Protein AF-A0A2G8LB84-F1 (afdb_monomer)

Radius of gyration: 25.32 Å; Cα contacts (8 Å, |Δi|>4): 377; chains: 1; bounding box: 61×53×90 Å

Structure (mmCIF, N/CA/C/O backbone):
data_AF-A0A2G8LB84-F1
#
_entry.id   AF-A0A2G8LB84-F1
#
loop_
_atom_site.group_PDB
_atom_site.id
_atom_site.type_symbol
_atom_site.label_atom_id
_atom_site.label_alt_id
_atom_site.label_comp_id
_atom_site.label_asym_id
_atom_site.label_entity_id
_atom_site.label_seq_id
_atom_site.pdbx_PDB_ins_code
_atom_site.Cartn_x
_atom_site.Cartn_y
_atom_site.Cartn_z
_atom_site.occupancy
_atom_site.B_iso_or_equiv
_atom_site.auth_seq_id
_atom_site.auth_comp_id
_atom_site.auth_asym_id
_atom_site.auth_atom_id
_atom_site.pdbx_PDB_model_num
ATOM 1 N N . MET A 1 1 ? -13.751 -19.860 23.641 1.00 40.91 1 MET A N 1
ATOM 2 C CA . MET A 1 1 ? -12.961 -20.454 22.547 1.00 40.91 1 MET A CA 1
ATOM 3 C C . MET A 1 1 ? -11.598 -19.803 22.627 1.00 40.91 1 MET A C 1
ATOM 5 O O . MET A 1 1 ? -11.548 -18.584 22.706 1.00 40.91 1 MET A O 1
ATOM 9 N N . GLU A 1 2 ? -10.533 -20.586 22.783 1.00 44.72 2 GLU A N 1
ATOM 10 C CA . GLU A 1 2 ? -9.171 -20.044 22.759 1.00 44.72 2 GLU A CA 1
ATOM 11 C C . GLU A 1 2 ? -8.814 -19.765 21.302 1.00 44.72 2 GLU A C 1
ATOM 13 O O . GLU A 1 2 ? -8.486 -20.674 20.541 1.00 44.72 2 GLU A O 1
ATOM 18 N N . ASP A 1 3 ? -8.969 -18.511 20.892 1.00 60.88 3 ASP A N 1
ATOM 19 C CA . ASP A 1 3 ? -8.631 -18.098 19.538 1.00 60.88 3 ASP A CA 1
ATOM 20 C C . ASP A 1 3 ? -7.106 -18.099 19.380 1.00 60.88 3 ASP A C 1
ATOM 22 O O . ASP A 1 3 ? -6.378 -17.454 20.139 1.00 60.88 3 ASP A O 1
ATOM 26 N N . GLY A 1 4 ? -6.619 -18.870 18.407 1.00 69.25 4 GLY A N 1
ATOM 27 C CA . GLY A 1 4 ? -5.196 -18.981 18.094 1.00 69.25 4 GLY A CA 1
ATOM 28 C C . GLY A 1 4 ? -4.576 -17.669 17.582 1.00 69.25 4 GLY A C 1
ATOM 29 O O . GLY A 1 4 ? -5.280 -16.696 17.297 1.00 69.25 4 GLY A O 1
ATOM 30 N N . PRO A 1 5 ? -3.240 -17.621 17.422 1.00 81.50 5 PRO A N 1
ATOM 31 C CA . PRO A 1 5 ? -2.545 -16.421 16.965 1.00 81.50 5 PRO A CA 1
ATOM 32 C C . PRO A 1 5 ? -2.974 -16.011 15.551 1.00 81.50 5 PRO A C 1
ATOM 34 O O . PRO A 1 5 ? -3.381 -16.835 14.730 1.00 81.50 5 PRO A O 1
ATOM 37 N N . TRP A 1 6 ? -2.828 -14.721 15.231 1.00 84.88 6 TRP A N 1
ATOM 38 C CA . TRP A 1 6 ? -3.124 -14.229 13.885 1.00 84.88 6 TRP A CA 1
ATOM 39 C C . TRP A 1 6 ? -2.224 -14.888 12.830 1.00 84.88 6 TRP A C 1
ATOM 41 O O . TRP A 1 6 ? -1.058 -15.183 13.115 1.00 84.88 6 TRP A O 1
ATOM 51 N N . PRO A 1 7 ? -2.712 -15.053 11.583 1.00 87.06 7 PRO A N 1
ATOM 52 C CA . PRO A 1 7 ? -1.929 -15.644 10.508 1.00 87.06 7 PRO A CA 1
ATOM 53 C C . PRO A 1 7 ? -0.571 -14.935 10.333 1.00 87.06 7 PRO A C 1
ATOM 55 O O . PRO A 1 7 ? -0.553 -13.715 10.135 1.00 87.06 7 PRO A O 1
ATOM 58 N N . PRO A 1 8 ? 0.563 -15.667 10.322 1.00 86.44 8 PRO A N 1
ATOM 59 C CA . PRO A 1 8 ? 1.908 -15.086 10.222 1.00 86.44 8 PRO A CA 1
ATOM 60 C C . PRO A 1 8 ? 2.102 -14.141 9.032 1.00 86.44 8 PRO A C 1
ATOM 62 O O . PRO A 1 8 ? 2.851 -13.171 9.109 1.00 86.44 8 PRO A O 1
ATOM 65 N N . ILE A 1 9 ? 1.381 -14.390 7.938 1.00 86.81 9 ILE A N 1
ATOM 66 C CA . ILE A 1 9 ? 1.416 -13.569 6.727 1.00 86.81 9 ILE A CA 1
ATOM 67 C C . ILE A 1 9 ? 0.986 -12.111 6.975 1.00 86.81 9 ILE A C 1
ATOM 69 O O . ILE A 1 9 ? 1.494 -11.205 6.324 1.00 86.81 9 ILE A O 1
ATOM 73 N N . VAL A 1 10 ? 0.105 -11.852 7.948 1.00 86.12 10 VAL A N 1
ATOM 74 C CA . VAL A 1 10 ? -0.314 -10.487 8.316 1.00 86.12 10 VAL A CA 1
ATOM 75 C C . VAL A 1 10 ? 0.860 -9.729 8.928 1.00 86.12 10 VAL A C 1
ATOM 77 O O . VAL A 1 10 ? 1.144 -8.593 8.543 1.00 86.12 10 VAL A O 1
ATOM 80 N N . TRP A 1 11 ? 1.589 -10.387 9.830 1.00 86.62 11 TRP A N 1
ATOM 81 C CA . TRP A 1 11 ? 2.792 -9.834 10.439 1.00 86.62 11 TRP A CA 1
ATOM 82 C C . TRP A 1 11 ? 3.901 -9.639 9.411 1.00 86.62 11 TRP A C 1
ATOM 84 O O . TRP A 1 11 ? 4.508 -8.571 9.372 1.00 86.62 11 TRP A O 1
ATOM 94 N N . PHE A 1 12 ? 4.099 -10.608 8.519 1.00 87.44 12 PHE A N 1
ATOM 95 C CA . PHE A 1 12 ? 5.047 -10.511 7.413 1.00 87.44 12 PHE A CA 1
ATOM 96 C C . PHE A 1 12 ? 4.791 -9.282 6.524 1.00 87.44 12 PHE A C 1
ATOM 98 O O . PHE A 1 12 ? 5.708 -8.502 6.274 1.00 87.44 12 PHE A O 1
ATOM 105 N N . ILE A 1 13 ? 3.536 -9.040 6.129 1.00 88.94 13 ILE A N 1
ATOM 106 C CA . ILE A 1 13 ? 3.144 -7.871 5.325 1.00 88.94 13 ILE A CA 1
ATOM 107 C C . ILE A 1 13 ? 3.412 -6.565 6.076 1.00 88.94 13 ILE A C 1
ATOM 109 O O . ILE A 1 13 ? 3.951 -5.619 5.505 1.00 88.94 13 ILE A O 1
ATOM 113 N N . MET A 1 14 ? 3.077 -6.496 7.369 1.00 87.25 14 MET A N 1
ATOM 114 C CA . MET A 1 14 ? 3.393 -5.320 8.188 1.00 87.25 14 MET A CA 1
ATOM 115 C C . MET A 1 14 ? 4.903 -5.066 8.278 1.00 87.25 14 MET A C 1
ATOM 117 O O . MET A 1 14 ? 5.325 -3.910 8.230 1.00 87.25 14 MET A O 1
ATOM 121 N N . LYS A 1 15 ? 5.722 -6.122 8.364 1.00 85.62 15 LYS A N 1
ATOM 122 C CA . LYS A 1 15 ? 7.186 -6.009 8.417 1.00 85.62 15 LYS A CA 1
ATOM 123 C C . LYS A 1 15 ? 7.789 -5.535 7.108 1.00 85.62 15 LYS A C 1
ATOM 125 O O . LYS A 1 15 ? 8.605 -4.618 7.146 1.00 85.62 15 LYS A O 1
ATOM 130 N N . ILE A 1 16 ? 7.368 -6.108 5.980 1.00 85.50 16 ILE A N 1
ATOM 131 C CA . ILE A 1 16 ? 7.835 -5.682 4.656 1.00 85.50 16 ILE A CA 1
ATOM 132 C C . ILE A 1 16 ? 7.498 -4.213 4.433 1.00 85.50 16 ILE A C 1
ATOM 134 O O . ILE A 1 16 ? 8.384 -3.431 4.113 1.00 85.50 16 ILE A O 1
ATOM 138 N N . SER A 1 17 ? 6.262 -3.796 4.715 1.00 84.44 17 SER A N 1
ATOM 139 C CA . SER A 1 17 ? 5.851 -2.389 4.616 1.00 84.44 17 SER A CA 1
ATOM 140 C C . SER A 1 17 ? 6.511 -1.462 5.646 1.00 84.44 17 SER A C 1
ATOM 142 O O . SER A 1 17 ? 6.136 -0.298 5.763 1.00 84.44 17 SER A O 1
ATOM 144 N N . ALA A 1 18 ? 7.466 -1.965 6.428 1.00 81.81 18 ALA A N 1
ATOM 145 C CA . ALA A 1 18 ? 8.172 -1.237 7.461 1.00 81.81 18 ALA A CA 1
ATOM 146 C C . ALA A 1 18 ? 7.227 -0.561 8.473 1.00 81.81 18 ALA A C 1
ATOM 148 O O . ALA A 1 18 ? 7.467 0.538 8.977 1.00 81.81 18 ALA A O 1
ATOM 149 N N . ILE A 1 19 ? 6.147 -1.241 8.843 1.00 76.31 19 ILE A N 1
ATOM 150 C CA . ILE A 1 19 ? 5.223 -0.791 9.879 1.00 76.31 19 ILE A CA 1
ATOM 151 C C . ILE A 1 19 ? 5.651 -1.430 11.199 1.00 76.31 19 ILE A C 1
ATOM 153 O O . ILE A 1 19 ? 5.476 -2.618 11.450 1.00 76.31 19 ILE A O 1
ATOM 157 N N . PHE A 1 20 ? 6.252 -0.607 12.053 1.00 68.94 20 PHE A N 1
ATOM 158 C CA . PHE A 1 20 ? 6.876 -1.010 13.311 1.00 68.94 20 PHE A CA 1
ATOM 159 C C . PHE A 1 20 ? 6.522 -0.015 14.402 1.00 68.94 20 PHE A C 1
ATOM 161 O O . PHE A 1 20 ? 6.365 1.181 14.119 1.00 68.94 20 PHE A O 1
ATOM 168 N N . TYR A 1 21 ? 6.449 -0.512 15.635 1.00 62.22 21 TYR A N 1
ATOM 169 C CA . TYR A 1 21 ? 6.104 0.279 16.802 1.00 62.22 21 TYR A CA 1
ATOM 170 C C . TYR A 1 21 ? 7.026 -0.051 17.976 1.00 62.22 21 TYR A C 1
ATOM 172 O O . TYR A 1 21 ? 7.273 -1.214 18.276 1.00 62.22 21 TYR A O 1
ATOM 180 N N . HIS A 1 22 ? 7.537 0.995 18.619 1.00 52.53 22 HIS A N 1
ATOM 181 C CA . HIS A 1 22 ? 8.611 0.936 19.614 1.00 52.53 22 HIS A CA 1
ATOM 182 C C . HIS A 1 22 ? 8.143 0.539 21.028 1.00 52.53 22 HIS A C 1
ATOM 184 O O . HIS A 1 22 ? 8.966 0.333 21.912 1.00 52.53 22 HIS A O 1
ATOM 190 N N . ARG A 1 23 ? 6.828 0.460 21.259 1.00 61.16 23 ARG A N 1
ATOM 191 C CA . ARG A 1 23 ? 6.187 0.210 22.564 1.00 61.16 23 ARG A CA 1
ATOM 192 C C . ARG A 1 23 ? 5.056 -0.814 22.422 1.00 61.16 23 ARG A C 1
ATOM 194 O O . ARG A 1 23 ? 4.868 -1.373 21.344 1.00 61.16 23 ARG A O 1
ATOM 201 N N . GLN A 1 24 ? 4.268 -1.001 23.481 1.00 56.88 24 GLN A N 1
ATOM 202 C CA . GLN A 1 24 ? 3.049 -1.806 23.435 1.00 56.88 24 GLN A CA 1
ATOM 203 C C . GLN A 1 24 ? 2.103 -1.315 22.329 1.00 56.88 24 GLN A C 1
ATOM 205 O O . GLN A 1 24 ? 1.713 -0.145 22.297 1.00 56.88 24 GLN A O 1
ATOM 210 N N . ILE A 1 25 ? 1.755 -2.193 21.397 1.00 61.47 25 ILE A N 1
ATOM 211 C CA . ILE A 1 25 ? 0.795 -1.970 20.316 1.00 61.47 25 ILE A CA 1
ATOM 212 C C . ILE A 1 25 ? -0.635 -2.069 20.851 1.00 61.47 25 ILE A C 1
ATOM 214 O O . ILE A 1 25 ? -1.512 -1.326 20.409 1.00 61.47 25 ILE A O 1
ATOM 218 N N . VAL A 1 26 ? -0.858 -2.948 21.828 1.00 58.22 26 VAL A N 1
ATOM 219 C CA . VAL A 1 26 ? -2.161 -3.140 22.466 1.00 58.22 26 VAL A CA 1
ATOM 220 C C . VAL A 1 26 ? -2.185 -2.410 23.808 1.00 58.22 26 VAL A C 1
ATOM 222 O O . VAL A 1 26 ? -1.363 -2.679 24.675 1.00 58.22 26 VAL A O 1
ATOM 225 N N . GLY A 1 27 ? -3.113 -1.466 23.970 1.00 59.28 27 GLY A N 1
ATOM 226 C CA . GLY A 1 27 ? -3.296 -0.694 25.203 1.00 59.28 27 GLY A CA 1
ATOM 227 C C . GLY A 1 27 ? -4.773 -0.423 25.494 1.00 59.28 27 GLY A C 1
ATOM 228 O O . GLY A 1 27 ? -5.632 -0.694 24.651 1.00 59.28 27 GLY A O 1
ATOM 229 N N . GLN A 1 28 ? -5.077 0.112 26.683 1.00 61.56 28 GLN A N 1
ATOM 230 C CA . GLN A 1 28 ? -6.454 0.437 27.073 1.00 61.56 28 GLN A CA 1
ATOM 231 C C . GLN A 1 28 ? -7.094 1.442 26.108 1.00 61.56 28 GLN A C 1
ATOM 233 O O . GLN A 1 28 ? -6.529 2.488 25.791 1.00 61.56 28 GLN A O 1
ATOM 238 N N . ARG A 1 29 ? -8.325 1.144 25.688 1.00 69.94 29 ARG A N 1
ATOM 239 C CA . ARG A 1 29 ? -9.122 2.005 24.810 1.00 69.94 29 ARG A CA 1
ATOM 240 C C . ARG A 1 29 ? -10.248 2.632 25.612 1.00 69.94 29 ARG A C 1
ATOM 242 O O . ARG A 1 29 ? -11.024 1.919 26.236 1.00 69.94 29 ARG A O 1
ATOM 249 N N . ARG A 1 30 ? -10.333 3.963 25.597 1.00 65.56 30 ARG A N 1
ATOM 250 C CA . ARG A 1 30 ? -11.303 4.734 26.396 1.00 65.56 30 ARG A CA 1
ATOM 251 C C . ARG A 1 30 ? -12.103 5.667 25.521 1.00 65.56 30 ARG A C 1
ATOM 253 O O . ARG A 1 30 ? -11.483 6.330 24.693 1.00 65.56 30 ARG A O 1
ATOM 260 N N . CYS A 1 31 ? -13.432 5.693 25.636 1.00 70.44 31 CYS A N 1
ATOM 261 C CA . CYS A 1 31 ? -14.322 6.632 24.939 1.00 70.44 31 CYS A CA 1
ATOM 262 C C . CYS A 1 31 ? -13.908 8.085 25.214 1.00 70.44 31 CYS A C 1
ATOM 264 O O . CYS A 1 31 ? -13.209 8.354 26.189 1.00 70.44 31 CYS A O 1
ATOM 266 N N . MET A 1 32 ? -14.327 9.033 24.368 1.00 64.00 32 MET A N 1
ATOM 267 C CA . MET A 1 32 ? -13.908 10.432 24.535 1.00 64.00 32 MET A CA 1
ATOM 268 C C . MET A 1 32 ? -14.293 11.005 25.905 1.00 64.00 32 MET A C 1
ATOM 270 O O . MET A 1 32 ? -13.563 11.833 26.436 1.00 64.00 32 MET A O 1
ATOM 274 N N . SER A 1 33 ? -15.409 10.571 26.490 1.00 67.75 33 SER A N 1
ATOM 275 C CA . SER A 1 33 ? -15.859 11.031 27.807 1.00 67.75 33 SER A CA 1
ATOM 276 C C . SER A 1 33 ? -14.945 10.515 28.927 1.00 67.75 33 SER A C 1
ATOM 278 O O . SER A 1 33 ? -14.371 11.326 29.654 1.00 67.75 33 SER A O 1
ATOM 280 N N . CYS A 1 34 ? -14.696 9.201 28.986 1.00 71.44 34 CYS A N 1
ATOM 281 C CA . CYS A 1 34 ? -13.766 8.590 29.948 1.00 71.44 34 CYS A CA 1
ATOM 282 C C . CYS A 1 34 ? -12.320 9.066 29.756 1.00 71.44 34 CYS A C 1
ATOM 284 O O . CYS A 1 34 ? -11.542 9.145 30.702 1.00 71.44 34 CYS A O 1
ATOM 286 N N . GLU A 1 35 ? -11.937 9.394 28.525 1.00 64.75 35 GLU A N 1
ATOM 287 C CA . GLU A 1 35 ? -10.635 9.974 28.212 1.00 64.75 35 GLU A CA 1
ATOM 288 C C . GLU A 1 35 ? -10.516 11.382 28.811 1.00 64.75 35 GLU A C 1
ATOM 290 O O . GLU A 1 35 ? -9.582 11.642 29.563 1.00 64.75 35 GLU A O 1
ATOM 295 N N . LYS A 1 36 ? -11.495 12.272 28.593 1.00 68.00 36 LYS A N 1
ATOM 296 C CA . LYS A 1 36 ? -11.500 13.606 29.221 1.00 68.00 36 LYS A CA 1
ATOM 297 C C . LYS A 1 36 ? -11.446 13.531 30.745 1.00 68.00 36 LYS A C 1
ATOM 299 O O . LYS A 1 36 ? -10.773 14.346 31.375 1.00 68.00 36 LYS A O 1
ATOM 304 N N . GLU A 1 37 ? -12.173 12.589 31.329 1.00 70.94 37 GLU A N 1
ATOM 305 C CA . GLU A 1 37 ? -12.214 12.382 32.773 1.00 70.94 37 GLU A CA 1
ATOM 306 C C . GLU A 1 37 ? -10.871 11.899 33.320 1.00 70.94 37 GLU A C 1
ATOM 308 O O . GLU A 1 37 ? -10.351 12.481 34.273 1.00 70.94 37 GLU A O 1
ATOM 313 N N . PHE A 1 38 ? -10.246 10.930 32.651 1.00 67.81 38 PHE A N 1
ATOM 314 C CA . PHE A 1 38 ? -8.900 10.496 32.997 1.00 67.81 38 PHE A CA 1
ATOM 315 C C . PHE A 1 38 ? -7.905 11.655 32.968 1.00 67.81 38 PHE A C 1
ATOM 317 O O . PHE A 1 38 ? -7.194 11.859 33.941 1.00 67.81 38 PHE A O 1
ATOM 324 N N . TYR A 1 39 ? -7.900 12.474 31.912 1.00 64.44 39 TYR A N 1
ATOM 325 C CA . TYR A 1 39 ? -7.002 13.631 31.825 1.00 64.44 39 TYR A CA 1
ATOM 326 C C . TYR A 1 39 ? -7.215 14.634 32.959 1.00 64.44 39 TYR A C 1
ATOM 328 O O . TYR A 1 39 ? -6.247 15.160 33.512 1.00 64.44 39 TYR A O 1
ATOM 336 N N . LYS A 1 40 ? -8.475 14.905 33.320 1.00 69.38 40 LYS A N 1
ATOM 337 C CA . LYS A 1 40 ? -8.796 15.765 34.466 1.00 69.38 40 LYS A CA 1
ATOM 338 C C .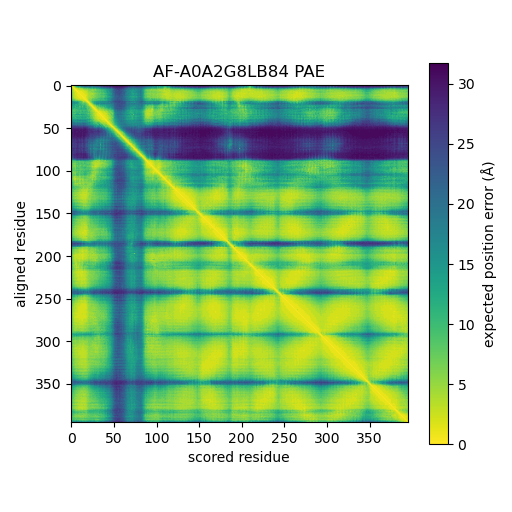 LYS A 1 40 ? -8.245 15.173 35.762 1.00 69.38 40 LYS A C 1
ATOM 340 O O . LYS A 1 40 ? -7.653 15.910 36.547 1.00 69.38 40 LYS A O 1
ATOM 345 N N . ASN A 1 41 ? -8.389 13.867 35.961 1.00 67.19 41 ASN A N 1
ATOM 346 C CA . ASN A 1 41 ? -7.907 13.181 37.157 1.00 67.19 41 ASN A CA 1
ATOM 347 C C . ASN A 1 41 ? -6.373 13.119 37.204 1.00 67.19 41 ASN A C 1
ATOM 349 O O . ASN A 1 41 ? -5.791 13.466 38.227 1.00 67.19 41 ASN A O 1
ATOM 353 N N . THR A 1 42 ? -5.694 12.808 36.098 1.00 62.78 42 THR A N 1
ATOM 354 C CA . THR A 1 42 ? -4.224 12.815 36.016 1.00 62.78 42 THR A CA 1
ATOM 355 C C . THR A 1 42 ? -3.650 14.217 36.234 1.00 62.78 42 THR A C 1
ATOM 357 O O . THR A 1 42 ? -2.647 14.367 36.928 1.00 62.78 42 THR A O 1
ATOM 360 N N . ARG A 1 43 ? -4.294 15.269 35.702 1.00 62.28 43 ARG A N 1
ATOM 361 C CA . ARG A 1 43 ? -3.891 16.666 35.951 1.00 62.28 43 ARG A CA 1
ATOM 362 C C . ARG A 1 43 ? -4.057 17.030 37.427 1.00 62.28 43 ARG A C 1
ATOM 364 O O . ARG A 1 43 ? -3.122 17.558 38.013 1.00 62.28 43 ARG A O 1
ATOM 371 N N . ARG A 1 44 ? -5.184 16.655 38.046 1.00 59.06 44 ARG A N 1
ATOM 372 C CA . ARG A 1 44 ? -5.423 16.856 39.485 1.00 59.06 44 ARG A CA 1
ATOM 373 C C . ARG A 1 44 ? -4.369 16.172 40.351 1.00 59.06 44 ARG A C 1
ATOM 375 O O . ARG A 1 44 ? -3.844 16.827 41.235 1.00 59.06 44 ARG A O 1
ATOM 382 N N . VAL A 1 45 ? -4.020 14.914 40.067 1.00 59.19 45 VAL A N 1
ATOM 383 C CA . VAL A 1 45 ? -2.978 14.165 40.801 1.00 59.19 45 VAL A CA 1
ATOM 384 C C . VAL A 1 45 ? -1.595 14.806 40.638 1.00 59.19 45 VAL A C 1
ATOM 386 O O . VAL A 1 45 ? -0.808 14.847 41.582 1.00 59.19 45 VAL A O 1
ATOM 389 N N . ARG A 1 46 ? -1.292 15.350 39.454 1.00 55.19 46 ARG A N 1
ATOM 390 C CA . ARG A 1 46 ? -0.027 16.053 39.195 1.00 55.19 46 ARG A CA 1
ATOM 391 C C . ARG A 1 46 ? 0.051 17.412 39.894 1.00 55.19 46 ARG A C 1
ATOM 393 O O . ARG A 1 46 ? 1.142 17.827 40.274 1.00 55.19 46 ARG A O 1
ATOM 400 N N . ASP A 1 47 ? -1.087 18.078 40.060 1.00 54.66 47 ASP A N 1
ATOM 401 C CA . ASP A 1 47 ? -1.190 19.362 40.753 1.00 54.66 47 ASP A CA 1
ATOM 402 C C . ASP A 1 47 ? -1.202 19.181 42.285 1.00 54.66 47 ASP A C 1
ATOM 404 O O . ASP A 1 47 ? -0.547 19.950 42.982 1.00 54.66 47 ASP A O 1
ATOM 408 N N . THR A 1 48 ? -1.821 18.121 42.824 1.00 54.78 48 THR A N 1
ATOM 409 C CA . THR A 1 48 ? -1.729 17.773 44.259 1.00 54.78 48 THR A CA 1
ATOM 410 C C . THR A 1 48 ? -0.387 17.155 44.654 1.00 54.78 48 THR A C 1
ATOM 412 O O . THR A 1 48 ? 0.031 17.290 45.797 1.00 54.78 48 THR A O 1
ATOM 415 N N . GLY A 1 49 ? 0.342 16.533 43.721 1.00 47.91 49 GLY A N 1
ATOM 416 C CA . GLY A 1 49 ? 1.731 16.103 43.931 1.00 47.91 49 GLY A CA 1
ATOM 417 C C . GLY A 1 49 ? 2.763 17.240 43.881 1.00 47.91 49 GLY A C 1
ATOM 418 O O . GLY A 1 49 ? 3.929 17.013 44.190 1.00 47.91 49 GLY A O 1
ATOM 419 N N . ARG A 1 50 ? 2.359 18.457 43.485 1.00 43.09 50 ARG A N 1
ATOM 420 C CA . ARG A 1 50 ? 3.232 19.642 43.377 1.00 43.09 50 ARG A CA 1
ATOM 421 C C . ARG A 1 50 ? 3.062 20.663 44.498 1.00 43.09 50 ARG A C 1
ATOM 423 O O . ARG A 1 50 ? 3.785 21.653 44.523 1.00 43.09 50 ARG A O 1
ATOM 430 N N . THR A 1 51 ? 2.186 20.429 45.467 1.00 42.84 51 THR A N 1
ATOM 431 C CA . THR A 1 51 ? 2.050 21.307 46.637 1.00 42.84 51 THR A CA 1
ATOM 432 C C . THR A 1 51 ? 3.025 20.927 47.755 1.00 42.84 51 THR A C 1
ATOM 434 O O . THR A 1 51 ? 2.573 20.551 48.827 1.00 42.84 51 THR A O 1
ATOM 437 N N . VAL A 1 52 ? 4.343 21.024 47.512 1.00 46.94 52 VAL A N 1
ATOM 438 C CA . VAL A 1 52 ? 5.364 21.238 48.576 1.00 46.94 52 VAL A CA 1
ATOM 439 C C . VAL A 1 52 ? 6.528 22.143 48.121 1.00 46.94 52 VAL A C 1
ATOM 441 O O . VAL A 1 52 ? 7.201 22.716 48.969 1.00 46.94 52 VAL A O 1
ATOM 444 N N . SER A 1 53 ? 6.749 22.413 46.831 1.00 43.97 53 SER A N 1
ATOM 445 C CA . SER A 1 53 ? 7.739 23.431 46.444 1.00 43.97 53 SER A CA 1
ATOM 446 C C . SER A 1 53 ? 7.380 24.117 45.136 1.00 43.97 53 SER A C 1
ATOM 448 O O . SER A 1 53 ? 6.928 23.477 44.194 1.00 43.97 53 SER A O 1
ATOM 450 N N . ASP A 1 54 ? 7.642 25.417 45.096 1.00 35.81 54 ASP A N 1
ATOM 451 C CA . ASP A 1 54 ? 7.463 26.345 43.978 1.00 35.81 54 ASP A CA 1
ATOM 452 C C . ASP A 1 54 ? 6.061 26.928 43.802 1.00 35.81 54 ASP A C 1
ATOM 454 O O . ASP A 1 54 ? 5.343 26.730 42.819 1.00 35.81 54 ASP A O 1
ATOM 458 N N . GLY A 1 55 ? 5.741 27.823 44.736 1.00 42.03 55 GLY A N 1
ATOM 459 C CA . GLY A 1 55 ? 4.998 29.016 44.376 1.00 42.03 55 GLY A CA 1
ATOM 460 C C . GLY A 1 55 ? 5.838 29.885 43.440 1.00 42.03 55 GLY A C 1
ATOM 461 O O . GLY A 1 55 ? 6.760 30.541 43.895 1.00 42.03 55 GLY A O 1
ATOM 462 N N . TYR A 1 56 ? 5.507 29.911 42.150 1.00 36.47 56 TYR A N 1
ATOM 463 C CA . TYR A 1 56 ? 5.341 31.146 41.377 1.00 36.47 56 TYR A CA 1
ATOM 464 C C . TYR A 1 56 ? 4.880 30.829 39.947 1.00 36.47 56 TYR A C 1
ATOM 466 O O . TYR A 1 56 ? 5.495 30.059 39.218 1.00 36.47 56 TYR A O 1
ATOM 474 N N . ARG A 1 57 ? 3.852 31.568 39.512 1.00 38.22 57 ARG A N 1
ATOM 475 C CA . ARG A 1 57 ? 3.577 31.911 38.107 1.00 38.22 57 ARG A CA 1
ATOM 476 C C . ARG A 1 57 ? 3.141 30.759 37.182 1.00 38.22 57 ARG A C 1
ATOM 478 O O . ARG A 1 57 ? 3.936 30.178 36.451 1.00 38.22 57 ARG A O 1
ATOM 485 N N . ARG A 1 58 ? 1.825 30.629 36.977 1.00 35.31 58 ARG A N 1
ATOM 486 C CA . ARG A 1 58 ? 1.320 30.493 35.599 1.00 35.31 58 ARG A CA 1
ATOM 487 C C . ARG A 1 58 ? -0.065 31.093 35.415 1.00 35.31 58 ARG A C 1
ATOM 489 O O . ARG A 1 58 ? -1.046 30.711 36.037 1.00 35.31 58 ARG A O 1
ATOM 496 N N . SER A 1 59 ? -0.052 32.088 34.540 1.00 32.59 59 SER A N 1
ATOM 497 C CA . SER A 1 59 ? -1.158 32.896 34.064 1.00 32.59 59 SER A CA 1
ATOM 498 C C . SER A 1 59 ? -2.276 32.038 33.470 1.00 32.59 59 SER A C 1
ATOM 500 O O . SER A 1 59 ? -2.005 31.080 32.741 1.00 32.59 59 SER A O 1
ATOM 502 N N . ARG A 1 60 ? -3.524 32.435 33.751 1.00 36.59 60 ARG A N 1
ATOM 503 C CA . ARG A 1 60 ? -4.728 32.035 33.014 1.00 36.59 60 ARG A CA 1
ATOM 504 C C . ARG A 1 60 ? -4.488 32.273 31.521 1.00 36.59 60 ARG A C 1
ATOM 506 O O . ARG A 1 60 ? -4.586 33.402 31.051 1.00 36.59 60 ARG A O 1
ATOM 513 N N . LYS A 1 61 ? -4.225 31.213 30.764 1.00 30.97 61 LYS A N 1
ATOM 514 C CA . LYS A 1 61 ? -4.639 31.157 29.364 1.00 30.97 61 LYS A CA 1
ATOM 515 C C . LYS A 1 61 ? -5.866 30.264 29.306 1.00 30.97 61 LYS A C 1
ATOM 517 O O . LYS A 1 61 ? -5.834 29.137 29.790 1.00 30.97 61 LYS A O 1
ATOM 522 N N . HIS A 1 62 ? -6.941 30.822 28.763 1.00 33.94 62 HIS A N 1
ATOM 523 C CA . HIS A 1 62 ? -8.070 30.083 28.220 1.00 33.94 62 HIS A CA 1
ATOM 524 C C . HIS A 1 62 ? -7.495 29.044 27.243 1.00 33.94 62 HIS A C 1
ATOM 526 O O . HIS A 1 62 ? -7.093 29.383 26.134 1.00 33.94 62 HIS A O 1
ATOM 532 N N . GLU A 1 63 ? -7.328 27.806 27.705 1.00 36.62 63 GLU A N 1
ATOM 533 C CA . GLU A 1 63 ? -6.978 26.671 26.858 1.00 36.62 63 GLU A CA 1
ATOM 534 C C . GLU A 1 63 ? -8.288 26.186 26.244 1.00 36.62 63 GLU A C 1
ATOM 536 O O . GLU A 1 63 ? -9.079 25.506 26.902 1.00 36.62 63 GLU A O 1
ATOM 541 N N . ASP A 1 64 ? -8.530 26.573 24.990 1.00 29.44 64 ASP A N 1
ATOM 542 C CA . ASP A 1 64 ? -9.460 25.856 24.128 1.00 29.44 64 ASP A CA 1
ATOM 543 C C . ASP A 1 64 ? -9.188 24.362 24.289 1.00 29.44 64 ASP A C 1
ATOM 545 O O . ASP A 1 64 ? -8.050 23.901 24.176 1.00 29.44 64 ASP A O 1
ATOM 549 N N . PHE A 1 65 ? -10.233 23.619 24.645 1.00 35.31 65 PHE A N 1
ATOM 550 C CA . PHE A 1 65 ? -10.155 22.195 24.925 1.00 35.31 65 PHE A CA 1
ATOM 551 C C . PHE A 1 65 ? -9.793 21.461 23.631 1.00 35.31 65 PHE A C 1
ATOM 553 O O . PHE A 1 65 ? -10.663 21.031 22.869 1.00 35.31 65 PHE A O 1
ATOM 560 N N . ASP A 1 66 ? -8.495 21.356 23.360 1.00 35.03 66 ASP A N 1
ATOM 561 C CA . ASP A 1 66 ? -7.984 20.775 22.137 1.00 35.03 66 ASP A CA 1
ATOM 562 C C . ASP A 1 66 ? -8.194 19.260 22.182 1.00 35.03 66 ASP A C 1
ATOM 564 O O . ASP A 1 66 ? -7.427 18.489 22.778 1.00 35.03 66 ASP A O 1
ATOM 568 N N . LEU A 1 67 ? -9.283 18.845 21.526 1.00 35.50 67 LEU A N 1
ATOM 569 C CA . LEU A 1 67 ? -9.686 17.462 21.284 1.00 35.50 67 LEU A CA 1
ATOM 570 C C . LEU A 1 67 ? -8.553 16.618 20.690 1.00 35.50 67 LEU A C 1
ATOM 572 O O . LEU A 1 67 ? -8.659 15.395 20.711 1.00 35.50 67 LEU A O 1
ATOM 576 N N . THR A 1 68 ? -7.485 17.220 20.158 1.00 32.25 68 THR A N 1
ATOM 577 C CA . THR A 1 68 ? -6.354 16.494 19.586 1.00 32.25 68 THR A CA 1
ATOM 578 C C . THR A 1 68 ? -5.314 16.000 20.596 1.00 32.25 68 THR A C 1
ATOM 580 O O . THR A 1 68 ? -4.606 15.040 20.291 1.00 32.25 68 THR A O 1
ATOM 583 N N . SER A 1 69 ? -5.247 16.575 21.802 1.00 31.06 69 SER A N 1
ATOM 584 C CA . SER A 1 69 ? -4.245 16.228 22.832 1.00 31.06 69 SER A CA 1
ATOM 585 C C . SER A 1 69 ? -4.565 14.955 23.626 1.00 31.06 69 SER A C 1
ATOM 587 O O . SER A 1 69 ? -3.710 14.431 24.341 1.00 31.06 69 SER A O 1
ATOM 589 N N . CYS A 1 70 ? -5.797 14.459 23.492 1.00 36.38 70 CYS A N 1
ATOM 590 C CA . CYS A 1 70 ? -6.388 13.477 24.392 1.00 36.38 70 CYS A CA 1
ATOM 591 C C . CYS A 1 70 ? -5.948 12.018 24.142 1.00 36.38 70 CYS A C 1
ATOM 593 O O . CYS A 1 70 ? -6.224 11.177 24.979 1.00 36.38 70 CYS A O 1
ATOM 595 N N . TYR A 1 71 ? -5.231 11.693 23.056 1.00 40.53 71 TYR A N 1
ATOM 596 C CA . TYR A 1 71 ? -4.817 10.296 22.836 1.00 40.53 71 TYR A CA 1
ATOM 597 C C . TYR A 1 71 ? -3.503 9.901 23.527 1.00 40.53 71 TYR A C 1
ATOM 599 O O . TYR A 1 71 ? -3.364 8.731 23.830 1.00 40.53 71 TYR A O 1
ATOM 607 N N . GLU A 1 72 ? -2.537 10.790 23.796 1.00 41.56 72 GLU A N 1
ATOM 608 C CA . GLU A 1 72 ? -1.175 10.344 24.176 1.00 41.56 72 GLU A CA 1
ATOM 609 C C . GLU A 1 72 ? -0.836 10.305 25.677 1.00 41.56 72 GLU A C 1
ATOM 611 O O . GLU A 1 72 ? 0.046 9.532 26.040 1.00 41.56 72 GLU A O 1
ATOM 616 N N . THR A 1 73 ? -1.555 10.974 26.592 1.00 38.59 73 THR A N 1
ATOM 617 C CA . THR A 1 73 ? -1.336 10.723 28.040 1.00 38.59 73 THR A CA 1
ATOM 618 C C . THR A 1 73 ? -1.989 9.426 28.515 1.00 38.59 73 THR A C 1
ATOM 620 O O . THR A 1 73 ? -1.817 9.051 29.667 1.00 38.59 73 THR A O 1
ATOM 623 N N . VAL A 1 74 ? -2.711 8.715 27.642 1.00 42.00 74 VAL A N 1
ATOM 624 C CA . VAL A 1 74 ? -3.163 7.336 27.890 1.00 42.00 74 VAL A CA 1
ATOM 625 C C . VAL A 1 74 ? -2.011 6.330 27.719 1.00 42.00 74 VAL A C 1
ATOM 627 O O . VAL A 1 74 ? -2.114 5.212 28.209 1.00 42.00 74 VAL A O 1
ATOM 630 N N . TYR A 1 75 ? -0.901 6.701 27.062 1.00 43.25 75 TYR A N 1
ATOM 631 C CA . TYR A 1 75 ? 0.125 5.736 26.627 1.00 43.25 75 TYR A CA 1
ATOM 632 C C . TYR A 1 75 ? 1.550 6.003 27.132 1.00 43.25 75 TYR A C 1
ATOM 634 O O . TYR A 1 75 ? 2.463 5.274 26.734 1.00 43.25 75 TYR A O 1
ATOM 642 N N . ASP A 1 76 ? 1.752 7.020 27.973 1.00 34.03 76 ASP A N 1
ATOM 643 C CA . ASP A 1 76 ? 3.061 7.358 28.561 1.00 34.03 76 ASP A CA 1
ATOM 644 C C . ASP A 1 76 ? 3.119 7.124 30.079 1.00 34.03 76 ASP A C 1
ATOM 646 O O . ASP A 1 76 ? 4.099 7.484 30.717 1.00 34.03 76 ASP A O 1
ATOM 650 N N . ASP A 1 77 ? 2.088 6.505 30.665 1.00 36.00 77 ASP A N 1
ATOM 651 C CA . ASP A 1 77 ? 2.045 6.250 32.105 1.00 36.00 77 ASP A CA 1
ATOM 652 C C . ASP A 1 77 ? 1.752 4.774 32.396 1.00 36.00 77 ASP A C 1
ATOM 654 O O . ASP A 1 77 ? 0.652 4.375 32.774 1.00 36.00 77 ASP A O 1
ATOM 658 N N . SER A 1 78 ? 2.770 3.934 32.194 1.00 37.53 78 SER A N 1
ATOM 659 C CA . SER A 1 78 ? 2.808 2.559 32.706 1.00 37.53 78 SER A CA 1
ATOM 660 C C . SER A 1 78 ? 3.034 2.499 34.227 1.00 37.53 78 SER A C 1
ATOM 662 O O . SER A 1 78 ? 3.222 1.413 34.763 1.00 37.53 78 SER A O 1
ATOM 664 N N . SER A 1 79 ? 3.034 3.642 34.926 1.00 34.50 79 SER A N 1
ATOM 665 C CA . SER A 1 79 ? 3.368 3.748 36.354 1.00 34.50 79 SER A CA 1
ATOM 666 C C . SER A 1 79 ? 2.213 4.133 37.281 1.00 34.50 79 SER A C 1
ATOM 668 O O . SER A 1 79 ? 2.420 4.185 38.490 1.00 34.50 79 SER A O 1
ATOM 670 N N . ILE A 1 80 ? 0.990 4.345 36.782 1.00 38.47 80 ILE A N 1
ATOM 671 C CA . ILE A 1 80 ? -0.172 4.600 37.653 1.00 38.47 80 ILE A CA 1
ATOM 672 C C . ILE A 1 80 ? -1.203 3.480 37.494 1.00 38.47 80 ILE A C 1
ATOM 674 O O . ILE A 1 80 ? -2.322 3.666 37.021 1.00 38.47 80 ILE A O 1
ATOM 678 N N . THR A 1 81 ? -0.830 2.287 37.951 1.00 41.84 81 THR A N 1
ATOM 679 C CA . THR A 1 81 ? -1.792 1.397 38.605 1.00 41.84 81 THR A CA 1
ATOM 680 C C . THR A 1 81 ? -2.219 2.068 39.905 1.00 41.84 81 THR A C 1
ATOM 682 O O . THR A 1 81 ? -1.519 1.980 40.912 1.00 41.84 81 THR A O 1
ATOM 685 N N . ARG A 1 82 ? -3.353 2.769 39.891 1.00 36.22 82 ARG A N 1
ATOM 686 C CA . ARG A 1 82 ? -4.089 3.060 41.121 1.00 36.22 82 ARG A CA 1
ATOM 687 C C . ARG A 1 82 ? -5.563 2.762 40.929 1.00 36.22 82 ARG A C 1
ATOM 689 O O . ARG A 1 82 ? -6.230 3.343 40.076 1.00 36.22 82 ARG A O 1
ATOM 696 N N . GLU A 1 83 ? -5.991 1.805 41.741 1.00 37.16 83 GLU A N 1
ATOM 697 C CA . GLU A 1 83 ? -7.356 1.497 42.134 1.00 37.16 83 GLU A CA 1
ATOM 698 C C . GLU A 1 83 ? -8.185 2.775 42.269 1.00 37.16 83 GLU A C 1
ATOM 700 O O . GLU A 1 83 ? -7.801 3.728 42.948 1.00 37.16 83 GLU A O 1
ATOM 705 N N . GLY A 1 84 ? -9.320 2.799 41.582 1.00 32.19 84 GLY A N 1
ATOM 706 C CA . GLY A 1 84 ? -10.204 3.953 41.561 1.00 32.19 84 GLY A CA 1
ATOM 707 C C . GLY A 1 84 ? -11.294 3.767 40.524 1.00 32.19 84 GLY A C 1
ATOM 708 O O . GLY A 1 84 ? -11.239 4.376 39.464 1.00 32.19 84 GLY A O 1
ATOM 709 N N . SER A 1 85 ? -12.217 2.850 40.825 1.00 41.38 85 SER A N 1
ATOM 710 C CA . SER A 1 85 ? -13.591 2.768 40.311 1.00 41.38 85 SER A CA 1
ATOM 711 C C . SER A 1 85 ? -13.872 3.477 38.975 1.00 41.38 85 SER A C 1
ATOM 713 O O . SER A 1 85 ? -14.169 4.672 38.945 1.00 41.38 85 SER A O 1
ATOM 715 N N . SER A 1 86 ? -13.918 2.729 37.876 1.00 40.06 86 SER A N 1
ATOM 716 C CA . SER A 1 86 ? -14.808 3.103 36.777 1.00 40.06 86 SER A CA 1
ATOM 717 C C . SER A 1 86 ? -15.757 1.943 36.554 1.00 40.06 86 SER A C 1
ATOM 719 O O . SER A 1 86 ? -15.311 0.858 36.184 1.00 40.06 86 SER A O 1
ATOM 721 N N . SER A 1 87 ? -17.045 2.175 36.787 1.00 45.34 87 SER A N 1
ATOM 722 C CA . SER A 1 87 ? -18.110 1.397 36.160 1.00 45.34 87 SER A CA 1
ATOM 723 C C . SER A 1 87 ? -17.731 1.092 34.706 1.00 45.34 87 SER A C 1
ATOM 725 O O . SER A 1 87 ? -17.207 1.962 34.001 1.00 45.34 87 SER A O 1
ATOM 727 N N . GLU A 1 88 ? -17.911 -0.156 34.276 1.00 64.19 88 GLU A N 1
ATOM 728 C CA . GLU A 1 88 ? -17.565 -0.595 32.924 1.00 64.19 88 GLU A CA 1
ATOM 729 C C . GLU A 1 88 ? -18.342 0.245 31.901 1.00 64.19 88 GLU A C 1
ATOM 731 O O . GLU A 1 88 ? -19.544 0.100 31.698 1.00 64.19 88 GLU A O 1
ATOM 736 N N . CYS A 1 89 ? -17.665 1.226 31.302 1.00 74.94 89 CYS A N 1
ATOM 737 C CA . CYS A 1 89 ? -18.285 2.097 30.320 1.00 74.94 89 CYS A CA 1
ATOM 738 C C . CYS A 1 89 ? -18.544 1.291 29.044 1.00 74.94 89 CYS A C 1
ATOM 740 O O . CYS A 1 89 ? -17.600 0.973 28.317 1.00 74.94 89 CYS A O 1
ATOM 742 N N . LEU A 1 90 ? -19.816 1.045 28.726 1.00 73.69 90 LEU A N 1
ATOM 743 C CA . LEU A 1 90 ? -20.252 0.339 27.513 1.00 73.69 90 LEU A CA 1
ATOM 744 C C . LEU A 1 90 ? -19.633 0.925 26.229 1.00 73.69 90 LEU A C 1
ATOM 746 O O . LEU A 1 90 ? -19.243 0.198 25.315 1.00 73.69 90 LEU A O 1
ATOM 750 N N . ALA A 1 91 ? -19.438 2.248 26.174 1.00 69.38 91 ALA A N 1
ATOM 751 C CA . ALA A 1 91 ? -18.763 2.905 25.054 1.00 69.38 91 ALA A CA 1
ATOM 752 C C . ALA A 1 91 ? -17.276 2.521 24.942 1.00 69.38 91 ALA A C 1
ATOM 754 O O . ALA A 1 91 ? -16.735 2.473 23.840 1.00 69.38 91 ALA A O 1
ATOM 755 N N . CYS A 1 92 ? -16.590 2.276 26.060 1.00 75.81 92 CYS A N 1
ATOM 756 C CA . CYS A 1 92 ? -15.210 1.786 26.078 1.00 75.81 92 CYS A CA 1
ATOM 757 C C . CYS A 1 92 ? -15.140 0.305 25.701 1.00 75.81 92 CYS A C 1
ATOM 759 O O . CYS A 1 92 ? -14.233 -0.095 24.973 1.00 75.81 92 CYS A O 1
ATOM 761 N N . GLU A 1 93 ? -16.105 -0.492 26.155 1.00 77.25 93 GLU A N 1
ATOM 762 C CA . GLU A 1 93 ? -16.196 -1.916 25.829 1.00 77.25 93 GLU A CA 1
ATOM 763 C C . GLU A 1 93 ? -16.477 -2.159 24.351 1.00 77.25 93 GLU A C 1
ATOM 765 O O . GLU A 1 93 ? -15.836 -3.020 23.750 1.00 77.25 93 GLU A O 1
ATOM 770 N N . SER A 1 94 ? -17.316 -1.322 23.731 1.00 73.81 94 SER A N 1
ATOM 771 C CA . SER A 1 94 ? -17.600 -1.393 22.290 1.00 73.81 94 SER A CA 1
ATOM 772 C C . SER A 1 94 ? -16.362 -1.265 21.396 1.00 73.81 94 SER A C 1
ATOM 774 O O . SER A 1 94 ? -16.343 -1.715 20.253 1.00 73.81 94 SER A O 1
ATOM 776 N N . LEU A 1 95 ? -15.268 -0.702 21.918 1.00 70.56 95 LEU A N 1
ATOM 777 C CA . LEU A 1 95 ? -14.001 -0.566 21.192 1.00 70.56 95 LEU A CA 1
ATOM 778 C C . LEU A 1 95 ? -13.219 -1.873 21.111 1.00 70.56 95 LEU A C 1
ATOM 780 O O . LEU A 1 95 ? -12.278 -1.961 20.319 1.00 70.56 95 LEU A O 1
ATOM 784 N N . TRP A 1 96 ? -13.563 -2.839 21.953 1.00 77.25 96 TRP A N 1
ATOM 785 C CA . TRP A 1 96 ? -12.987 -4.177 21.999 1.00 77.25 96 TRP A CA 1
ATOM 786 C C . TRP A 1 96 ? -13.892 -5.206 21.333 1.00 77.25 96 TRP A C 1
ATOM 788 O O . TRP A 1 96 ? -13.636 -6.399 21.450 1.00 77.25 96 TRP A O 1
ATOM 798 N N . TRP A 1 97 ? -14.945 -4.764 20.648 1.00 78.69 97 TRP A N 1
ATOM 799 C CA . TRP A 1 97 ? -15.822 -5.675 19.938 1.00 78.69 97 TRP A CA 1
ATOM 800 C C . TRP A 1 97 ? -15.138 -6.298 18.729 1.00 78.69 97 TRP A C 1
ATOM 802 O O . TRP A 1 97 ? -14.439 -5.629 17.959 1.00 78.69 97 TRP A O 1
ATOM 812 N N . ASP A 1 98 ? -15.363 -7.598 18.589 1.00 76.38 98 ASP A N 1
ATOM 813 C CA . ASP A 1 98 ? -15.117 -8.342 17.367 1.00 76.38 98 ASP A CA 1
ATOM 814 C C . ASP A 1 98 ? -16.201 -8.032 16.313 1.00 76.38 98 ASP A C 1
ATOM 816 O O . ASP A 1 98 ? -16.986 -7.089 16.437 1.00 76.38 98 ASP A O 1
ATOM 820 N N . ARG A 1 99 ? -16.252 -8.824 15.240 1.00 71.81 99 ARG A N 1
ATOM 821 C CA . ARG A 1 99 ? -17.267 -8.674 14.187 1.00 71.81 99 ARG A CA 1
ATOM 822 C C . ARG A 1 99 ? -18.696 -8.990 14.659 1.00 71.81 99 ARG A C 1
ATOM 824 O O . ARG A 1 99 ? -19.642 -8.565 13.999 1.00 71.81 99 ARG A O 1
ATOM 831 N N . TYR A 1 100 ? -18.854 -9.738 15.745 1.00 73.88 100 TYR A N 1
ATOM 832 C CA . TYR A 1 100 ? -20.137 -10.212 16.264 1.00 73.88 100 TYR A CA 1
ATOM 833 C C . TYR A 1 100 ? -20.647 -9.379 17.449 1.00 73.88 100 TYR A C 1
ATOM 835 O O . TYR A 1 100 ? -21.788 -9.551 17.871 1.00 73.88 100 TYR A O 1
ATOM 843 N N . GLY A 1 101 ? -19.841 -8.442 17.955 1.00 69.75 101 GLY A N 1
ATOM 844 C CA . GLY A 1 101 ? -20.187 -7.604 19.104 1.00 69.75 101 GLY A CA 1
ATOM 845 C C . GLY A 1 101 ? -19.761 -8.203 20.442 1.00 69.75 101 GLY A C 1
ATOM 846 O O . GLY A 1 101 ? -20.202 -7.724 21.486 1.00 69.75 101 GLY A O 1
ATOM 847 N N . HIS A 1 102 ? -18.916 -9.235 20.434 1.00 78.31 102 HIS A N 1
ATOM 848 C CA . HIS A 1 102 ? -18.339 -9.810 21.643 1.00 78.31 102 HIS A CA 1
ATOM 849 C C . HIS A 1 102 ? -17.085 -9.041 22.056 1.00 78.31 102 HIS A C 1
ATOM 851 O O . HIS A 1 102 ? -16.244 -8.690 21.227 1.00 78.31 102 HIS A O 1
ATOM 857 N N . VAL A 1 103 ? -16.951 -8.771 23.356 1.00 75.94 103 VAL A N 1
ATOM 858 C CA . VAL A 1 103 ? -15.787 -8.081 23.921 1.00 75.94 103 VAL A CA 1
ATOM 859 C C . VAL A 1 103 ? -14.586 -9.026 23.906 1.00 75.94 103 VAL A C 1
ATOM 861 O O . VAL A 1 103 ? -14.492 -9.933 24.728 1.00 75.94 103 VAL A O 1
ATOM 864 N N . MET A 1 104 ? -13.642 -8.773 23.001 1.00 69.88 104 MET A N 1
ATOM 865 C CA . MET A 1 104 ? -12.404 -9.535 22.854 1.00 69.88 104 MET A CA 1
ATOM 866 C C . MET A 1 104 ? -11.211 -8.670 23.261 1.00 69.88 104 MET A C 1
ATOM 868 O O . MET A 1 104 ? -10.671 -7.887 22.478 1.00 69.88 104 MET A O 1
ATOM 872 N N . LYS A 1 105 ? -10.790 -8.800 24.524 1.00 74.06 105 LYS A N 1
ATOM 873 C CA . LYS A 1 105 ? -9.572 -8.162 25.044 1.00 74.06 105 LYS A CA 1
ATOM 874 C C . LYS A 1 105 ? -8.381 -9.073 24.750 1.00 74.06 105 LYS A C 1
ATOM 876 O O . LYS A 1 105 ? -8.218 -10.105 25.389 1.00 74.06 105 LYS A O 1
ATOM 881 N N . TYR A 1 106 ? -7.554 -8.686 23.787 1.00 69.19 106 TYR A N 1
ATOM 882 C CA . TYR A 1 106 ? -6.353 -9.430 23.410 1.00 69.19 106 TYR A CA 1
ATOM 883 C C . TYR A 1 106 ? -5.085 -8.784 23.981 1.00 69.19 106 TYR A C 1
ATOM 885 O O . TYR A 1 106 ? -5.018 -7.574 24.189 1.00 69.19 106 TYR A O 1
ATOM 893 N N . THR A 1 107 ? -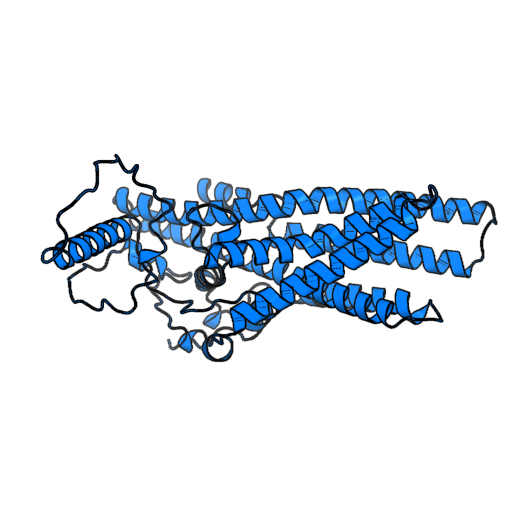4.065 -9.600 24.231 1.00 68.62 107 THR A N 1
ATOM 894 C CA . THR A 1 107 ? -2.699 -9.186 24.586 1.00 68.62 107 THR A CA 1
ATOM 895 C C . THR A 1 107 ? -1.770 -9.318 23.376 1.00 68.62 107 THR A C 1
ATOM 897 O O . THR A 1 107 ? -2.089 -10.007 22.405 1.00 68.62 107 THR A O 1
ATOM 900 N N . GLU A 1 108 ? -0.590 -8.694 23.417 1.00 69.12 108 GLU A N 1
ATOM 901 C CA . GLU A 1 108 ? 0.420 -8.846 22.352 1.00 69.12 108 GLU A CA 1
ATOM 902 C C . GLU A 1 108 ? 0.853 -10.305 22.135 1.00 69.12 108 GLU A C 1
ATOM 904 O O . GLU A 1 108 ? 1.212 -10.692 21.023 1.00 69.12 108 GLU A O 1
ATOM 909 N N . GLU A 1 109 ? 0.790 -11.118 23.189 1.00 70.12 109 GLU A N 1
ATOM 910 C CA . GLU A 1 109 ? 1.086 -12.548 23.134 1.00 70.12 109 GLU A CA 1
ATOM 911 C C . GLU A 1 109 ? -0.027 -13.320 22.425 1.00 70.12 109 GLU A C 1
ATOM 913 O O . GLU A 1 109 ? 0.268 -14.092 21.517 1.00 70.12 109 GLU A O 1
ATOM 918 N N . SER A 1 110 ? -1.296 -13.034 22.740 1.00 72.56 110 SER A N 1
ATOM 919 C CA . SER A 1 110 ? -2.441 -13.717 22.114 1.00 72.56 110 SER A CA 1
ATOM 920 C C . SER A 1 110 ? -2.538 -13.498 20.598 1.00 72.56 110 SER A C 1
ATOM 922 O O . SER A 1 110 ? -2.939 -14.391 19.864 1.00 72.56 110 SER A O 1
ATOM 924 N N . ILE A 1 111 ? -2.094 -12.341 20.094 1.00 72.56 111 ILE A N 1
ATOM 925 C CA . ILE A 1 111 ? -2.064 -12.058 18.648 1.00 72.56 111 ILE A CA 1
ATOM 926 C C . ILE A 1 111 ? -0.778 -12.559 17.963 1.00 72.56 111 ILE A C 1
ATOM 928 O O . ILE A 1 111 ? -0.647 -12.453 16.742 1.00 72.56 111 ILE A O 1
ATOM 932 N N . GLY A 1 112 ? 0.182 -13.092 18.728 1.00 72.12 112 GLY A N 1
ATOM 933 C CA . GLY A 1 112 ? 1.469 -13.586 18.230 1.00 72.12 112 GLY A CA 1
ATOM 934 C C . GLY A 1 112 ? 2.505 -12.497 17.922 1.00 72.12 112 GLY A C 1
ATOM 935 O O . GLY A 1 112 ? 3.534 -12.793 17.322 1.00 72.12 112 GLY A O 1
ATOM 936 N N . LEU A 1 113 ? 2.279 -11.244 18.333 1.00 75.81 113 LEU A N 1
ATOM 937 C CA . LEU A 1 113 ? 3.136 -10.094 18.008 1.00 75.81 113 LEU A CA 1
ATOM 938 C C . LEU A 1 113 ? 4.522 -10.166 18.673 1.00 75.81 113 LEU A C 1
ATOM 940 O O . LEU A 1 113 ? 5.487 -9.638 18.115 1.00 75.81 113 LEU A O 1
ATOM 944 N N . LYS A 1 114 ? 4.639 -10.821 19.837 1.00 73.50 114 LYS A N 1
ATOM 945 C CA . LYS A 1 114 ? 5.878 -10.886 20.639 1.00 73.50 114 LYS A CA 1
ATOM 946 C C . LYS A 1 114 ? 7.088 -11.407 19.853 1.00 73.50 114 LYS A C 1
ATOM 948 O O . LYS A 1 114 ? 8.187 -10.895 20.026 1.00 73.50 114 LYS A O 1
ATOM 953 N N . TYR A 1 115 ? 6.881 -12.366 18.951 1.00 74.50 115 TYR A N 1
ATOM 954 C CA . TYR A 1 115 ? 7.947 -12.922 18.105 1.00 74.50 115 TYR A CA 1
ATOM 955 C C . TYR A 1 115 ? 8.398 -11.975 16.992 1.00 74.50 115 TYR A C 1
ATOM 957 O O . TYR A 1 115 ? 9.504 -12.093 16.479 1.00 74.50 115 TYR A O 1
ATOM 965 N N . TRP A 1 116 ? 7.537 -11.038 16.605 1.00 73.12 116 TRP A N 1
ATOM 966 C CA . TRP A 1 116 ? 7.773 -10.149 15.478 1.00 73.12 116 TRP A CA 1
ATOM 967 C C . TRP A 1 116 ? 8.289 -8.784 15.931 1.00 73.12 116 TRP A C 1
ATOM 969 O O . TRP A 1 116 ? 9.001 -8.122 15.174 1.00 73.12 116 TRP A O 1
ATOM 979 N N . ASN A 1 117 ? 7.914 -8.310 17.123 1.00 71.94 117 ASN A N 1
ATOM 980 C CA . ASN A 1 117 ? 8.233 -6.961 17.579 1.00 71.94 117 ASN A CA 1
ATOM 981 C C . ASN A 1 117 ? 9.461 -6.916 18.496 1.00 71.94 117 ASN A C 1
ATOM 983 O O . ASN A 1 117 ? 9.469 -7.495 19.576 1.00 71.94 117 ASN A O 1
ATOM 987 N N . HIS A 1 118 ? 10.471 -6.148 18.087 1.00 73.94 118 HIS A N 1
ATOM 988 C CA . HIS A 1 118 ? 11.663 -5.871 18.887 1.00 73.94 118 HIS A CA 1
ATOM 989 C C . HIS A 1 118 ? 11.792 -4.362 19.138 1.00 73.94 118 HIS A C 1
ATOM 991 O O . HIS A 1 118 ? 11.410 -3.575 18.266 1.00 73.94 118 HIS A O 1
ATOM 997 N N . PRO A 1 119 ? 12.370 -3.923 20.269 1.00 68.88 119 PRO A N 1
ATOM 998 C CA . PRO A 1 119 ? 12.475 -2.500 20.609 1.00 68.88 119 PRO A CA 1
ATOM 999 C C . PRO A 1 119 ? 13.260 -1.680 19.567 1.00 68.88 119 PRO A C 1
ATOM 1001 O O . PRO A 1 119 ? 12.864 -0.565 19.235 1.00 68.88 119 PRO A O 1
ATOM 1004 N N . GLY A 1 120 ? 14.304 -2.252 18.954 1.00 71.50 120 GLY A N 1
ATOM 1005 C CA . GLY A 1 120 ? 15.081 -1.596 17.887 1.00 71.50 120 GLY A CA 1
ATOM 1006 C C . GLY A 1 120 ? 14.387 -1.542 16.519 1.00 71.50 120 GLY A C 1
ATOM 1007 O O . GLY A 1 120 ? 14.844 -0.855 15.606 1.00 71.50 120 GLY A O 1
ATOM 1008 N N . SER A 1 121 ? 13.261 -2.237 16.355 1.00 75.31 121 SER A N 1
ATOM 1009 C CA . SER A 1 121 ? 12.624 -2.427 15.050 1.00 75.31 121 SER A CA 1
ATOM 1010 C C . SER A 1 121 ? 12.051 -1.137 14.447 1.00 75.31 121 SER A C 1
ATOM 1012 O O . SER A 1 121 ? 11.984 -0.988 13.227 1.00 75.31 121 SER A O 1
ATOM 1014 N N . TRP A 1 122 ? 11.705 -0.157 15.288 1.00 76.38 122 TRP A N 1
ATOM 1015 C CA . TRP A 1 122 ? 11.284 1.168 14.834 1.00 76.38 122 TRP A CA 1
ATOM 1016 C C . TRP A 1 122 ? 12.425 1.955 14.170 1.00 76.38 122 TRP A C 1
ATOM 1018 O O . TRP A 1 122 ? 12.195 2.581 13.136 1.00 76.38 122 TRP A O 1
ATOM 1028 N N . PHE A 1 123 ? 13.646 1.884 14.706 1.00 80.31 123 PHE A N 1
ATOM 1029 C CA . PHE A 1 123 ? 14.805 2.552 14.108 1.00 80.31 123 PHE A CA 1
ATOM 1030 C C . PHE A 1 123 ? 15.198 1.887 12.786 1.00 80.31 123 PHE A C 1
ATOM 1032 O O . PHE A 1 123 ? 15.327 2.565 11.770 1.00 80.31 123 PHE A O 1
ATOM 1039 N N . VAL A 1 124 ? 15.278 0.550 12.779 1.00 83.31 124 VAL A N 1
ATOM 1040 C CA . VAL A 1 124 ? 15.558 -0.254 11.575 1.00 83.31 124 VAL A CA 1
ATOM 1041 C C . VAL A 1 124 ? 14.576 0.077 10.454 1.00 83.31 124 VAL A C 1
ATOM 1043 O O . VAL A 1 124 ? 14.958 0.255 9.305 1.00 83.31 124 VAL A O 1
ATOM 1046 N N . SER A 1 125 ? 13.304 0.231 10.797 1.00 84.19 125 SER A N 1
ATOM 1047 C CA . SER A 1 125 ? 12.266 0.627 9.860 1.00 84.19 125 SER A CA 1
ATOM 1048 C C . SER A 1 125 ? 12.486 1.990 9.214 1.00 84.19 125 SER A C 1
ATOM 1050 O O . SER A 1 125 ? 12.327 2.114 8.002 1.00 84.19 125 SER A O 1
ATOM 1052 N N . ILE A 1 126 ? 12.809 3.012 10.012 1.00 85.12 126 ILE A N 1
ATOM 1053 C CA . ILE A 1 126 ? 13.088 4.355 9.493 1.00 85.12 126 ILE A CA 1
ATOM 1054 C C . ILE A 1 126 ? 14.327 4.304 8.613 1.00 85.12 126 ILE A C 1
ATOM 1056 O O . ILE A 1 126 ? 14.305 4.868 7.525 1.00 85.12 126 ILE A O 1
ATOM 1060 N N . LEU A 1 127 ? 15.367 3.595 9.050 1.00 87.81 127 LEU A N 1
ATOM 1061 C CA . LEU A 1 127 ? 16.593 3.431 8.288 1.00 87.81 127 LEU A CA 1
ATOM 1062 C C . LEU A 1 127 ? 16.312 2.798 6.918 1.00 87.81 127 LEU A C 1
ATOM 1064 O O . LEU A 1 127 ? 16.673 3.387 5.905 1.00 87.81 127 LEU A O 1
ATOM 1068 N N . ILE A 1 128 ? 15.594 1.669 6.871 1.00 87.88 128 ILE A N 1
ATOM 1069 C CA . ILE A 1 128 ? 15.238 0.985 5.616 1.00 87.88 128 ILE A CA 1
ATOM 1070 C C . ILE A 1 128 ? 14.429 1.907 4.700 1.00 87.88 128 ILE A C 1
ATOM 1072 O O . ILE A 1 128 ? 14.775 2.066 3.532 1.00 87.88 128 ILE A O 1
ATOM 1076 N N . LEU A 1 129 ? 13.379 2.551 5.219 1.00 88.50 129 LEU A N 1
ATOM 1077 C CA . LEU A 1 129 ? 12.547 3.452 4.418 1.00 88.50 129 LEU A CA 1
ATOM 1078 C C . LEU A 1 129 ? 13.338 4.656 3.897 1.00 88.50 129 LEU A C 1
ATOM 1080 O O . LEU A 1 129 ? 13.140 5.069 2.760 1.00 88.50 129 LEU A O 1
ATOM 1084 N N . THR A 1 130 ? 14.247 5.199 4.704 1.00 88.62 130 THR A N 1
ATOM 1085 C CA . THR A 1 130 ? 15.081 6.344 4.322 1.00 88.62 130 THR A CA 1
ATOM 1086 C C . THR A 1 130 ? 16.100 5.947 3.259 1.00 88.62 130 THR A C 1
ATOM 1088 O O . THR A 1 130 ? 16.265 6.675 2.286 1.00 88.62 130 THR A O 1
ATOM 1091 N N . ILE A 1 131 ? 16.728 4.774 3.393 1.00 89.94 131 ILE A N 1
ATOM 1092 C CA . ILE A 1 131 ? 17.625 4.211 2.375 1.00 89.94 131 ILE A CA 1
ATOM 1093 C C . ILE A 1 131 ? 16.873 4.023 1.055 1.00 89.94 131 ILE A C 1
ATOM 1095 O O . ILE A 1 131 ? 17.369 4.446 0.018 1.00 89.94 131 ILE A O 1
ATOM 1099 N N . ILE A 1 132 ? 15.660 3.463 1.083 1.00 89.12 132 ILE A N 1
ATOM 1100 C CA . ILE A 1 132 ? 14.842 3.292 -0.127 1.00 89.12 132 ILE A CA 1
ATOM 1101 C C . ILE A 1 132 ? 14.515 4.645 -0.762 1.00 89.12 132 ILE A C 1
ATOM 1103 O O . ILE A 1 132 ? 14.679 4.794 -1.968 1.00 89.12 132 ILE A O 1
ATOM 1107 N N . ILE A 1 133 ? 14.102 5.641 0.032 1.00 89.94 133 ILE A N 1
ATOM 1108 C CA . ILE A 1 133 ? 13.838 6.992 -0.480 1.00 89.94 133 ILE A CA 1
ATOM 1109 C C . ILE A 1 133 ? 15.093 7.558 -1.147 1.00 89.94 133 ILE A C 1
ATOM 1111 O O . ILE A 1 133 ? 14.996 8.009 -2.279 1.00 89.94 133 ILE A O 1
ATOM 1115 N N . ILE A 1 134 ? 16.254 7.496 -0.487 1.00 90.69 134 ILE A N 1
ATOM 1116 C CA . ILE A 1 134 ? 17.524 8.017 -1.016 1.00 90.69 134 ILE A CA 1
ATOM 1117 C C . ILE A 1 134 ? 17.927 7.306 -2.310 1.00 90.69 134 ILE A C 1
ATOM 1119 O O . ILE A 1 134 ? 18.342 7.960 -3.259 1.00 90.69 134 ILE A O 1
ATOM 1123 N N . LEU A 1 135 ? 17.817 5.979 -2.365 1.00 88.88 135 LEU A N 1
ATOM 1124 C CA . LEU A 1 135 ? 18.209 5.217 -3.548 1.00 88.88 135 LEU A CA 1
ATOM 1125 C C . LEU A 1 135 ? 17.272 5.498 -4.726 1.00 88.88 135 LEU A C 1
ATOM 1127 O O . LEU A 1 135 ? 17.739 5.711 -5.840 1.00 88.88 135 LEU A O 1
ATOM 1131 N N . VAL A 1 136 ? 15.959 5.568 -4.489 1.00 85.75 136 VAL A N 1
ATOM 1132 C CA . VAL A 1 136 ? 14.998 5.876 -5.555 1.00 85.75 136 VAL A CA 1
ATOM 1133 C C . VAL A 1 136 ? 15.130 7.328 -6.027 1.00 85.75 136 VAL A C 1
ATOM 1135 O O . VAL A 1 136 ? 15.056 7.585 -7.228 1.00 85.75 136 VAL A O 1
ATOM 1138 N N . THR A 1 137 ? 15.364 8.287 -5.126 1.00 84.50 137 THR A N 1
ATOM 1139 C CA . THR A 1 137 ? 15.596 9.683 -5.527 1.00 84.50 137 THR A CA 1
ATOM 1140 C C . THR A 1 137 ? 16.932 9.858 -6.239 1.00 84.50 137 THR A C 1
ATOM 1142 O O . THR A 1 137 ? 16.990 10.600 -7.214 1.00 84.50 137 THR A O 1
ATOM 1145 N N . TYR A 1 138 ? 17.983 9.150 -5.820 1.00 86.75 138 TYR A N 1
ATOM 1146 C CA . TYR A 1 138 ? 19.265 9.129 -6.523 1.00 86.75 138 TYR A CA 1
ATOM 1147 C C . TYR A 1 138 ? 19.098 8.646 -7.966 1.00 86.75 138 TYR A C 1
ATOM 1149 O O . TYR A 1 138 ? 19.535 9.325 -8.893 1.00 86.75 138 TYR A O 1
ATOM 1157 N N . GLU A 1 139 ? 18.396 7.528 -8.170 1.00 81.56 139 GLU A N 1
ATOM 1158 C CA . GLU A 1 139 ? 18.084 7.015 -9.507 1.00 81.56 139 GLU A CA 1
ATOM 1159 C C . GLU A 1 139 ? 17.292 8.038 -10.333 1.00 81.56 139 GLU A C 1
ATOM 1161 O O . GLU A 1 139 ? 17.632 8.290 -11.488 1.00 81.56 139 GLU A O 1
ATOM 1166 N N . ALA A 1 140 ? 16.284 8.686 -9.742 1.00 79.62 140 ALA A N 1
ATOM 1167 C CA . ALA A 1 140 ? 15.514 9.726 -10.421 1.00 79.62 140 ALA A CA 1
ATOM 1168 C C . ALA A 1 140 ? 16.393 10.914 -10.864 1.00 79.62 140 ALA A C 1
ATOM 1170 O O . ALA A 1 140 ? 16.280 11.357 -12.005 1.00 79.62 140 ALA A O 1
ATOM 1171 N N . VAL A 1 141 ? 17.312 11.380 -10.010 1.00 81.94 141 VAL A N 1
ATOM 1172 C CA . VAL A 1 141 ? 18.237 12.490 -10.311 1.00 81.94 141 VAL A CA 1
ATOM 1173 C C . VAL A 1 141 ? 19.257 12.107 -11.385 1.00 81.94 141 VAL A C 1
ATOM 1175 O O . VAL A 1 141 ? 19.558 12.905 -12.275 1.00 81.94 141 VAL A O 1
ATOM 1178 N N . VAL A 1 142 ? 19.792 10.884 -11.340 1.00 82.25 142 VAL A N 1
ATOM 1179 C CA . VAL A 1 142 ? 20.712 10.381 -12.372 1.00 82.25 142 VAL A CA 1
ATOM 1180 C C . VAL A 1 142 ? 20.007 10.308 -13.727 1.00 82.25 142 VAL A C 1
ATOM 1182 O O . VAL A 1 142 ? 20.576 10.714 -14.743 1.00 82.25 142 VAL A O 1
ATOM 1185 N N . LEU A 1 143 ? 18.759 9.834 -13.754 1.00 76.62 143 LEU A N 1
ATOM 1186 C CA . LEU A 1 143 ? 17.945 9.807 -14.968 1.00 76.62 143 LEU A CA 1
ATOM 1187 C C . LEU A 1 143 ? 17.669 11.224 -15.478 1.00 76.62 143 LEU A C 1
ATOM 1189 O O . LEU A 1 143 ? 17.893 11.494 -16.656 1.00 76.62 143 LEU A O 1
ATOM 1193 N N . GLU A 1 144 ? 17.266 12.145 -14.607 1.00 78.31 144 GLU A N 1
ATOM 1194 C CA . GLU A 1 144 ? 17.053 13.546 -14.973 1.00 78.31 144 GLU A CA 1
ATOM 1195 C C . GLU A 1 144 ? 18.307 14.142 -15.618 1.00 78.31 144 GLU A C 1
ATOM 1197 O O . GLU A 1 144 ? 18.251 14.609 -16.753 1.00 78.31 144 GLU A O 1
ATOM 1202 N N . ARG A 1 145 ? 19.477 14.007 -14.988 1.00 79.75 145 ARG A N 1
ATOM 1203 C CA . ARG A 1 145 ? 20.735 14.532 -15.539 1.00 79.75 145 ARG A CA 1
ATOM 1204 C C . ARG A 1 145 ? 21.087 13.945 -16.911 1.00 79.75 145 ARG A C 1
ATOM 1206 O O . ARG A 1 145 ? 21.608 14.658 -17.766 1.00 79.75 145 ARG A O 1
ATOM 1213 N N . ASN A 1 146 ? 20.811 12.660 -17.129 1.00 73.19 146 ASN A N 1
ATOM 1214 C CA . ASN A 1 146 ? 21.164 11.963 -18.368 1.00 73.19 146 ASN A CA 1
ATOM 1215 C C . ASN A 1 146 ? 20.188 12.227 -19.527 1.00 73.19 146 ASN A C 1
ATOM 1217 O O . ASN A 1 146 ? 20.585 12.120 -20.693 1.00 73.19 146 ASN A O 1
ATOM 1221 N N . TYR A 1 147 ? 18.926 12.550 -19.226 1.00 73.81 147 TYR A N 1
ATOM 1222 C CA . TYR A 1 147 ? 17.861 12.698 -20.223 1.00 73.81 147 TYR A CA 1
ATOM 1223 C C . TYR A 1 147 ? 17.388 14.147 -20.429 1.00 73.81 147 TYR A C 1
ATOM 1225 O O . TYR A 1 147 ? 16.935 14.463 -21.525 1.00 73.81 147 TYR A O 1
ATOM 1233 N N . PHE A 1 148 ? 17.546 15.046 -19.451 1.00 69.94 148 PHE A N 1
ATOM 1234 C CA . PHE A 1 148 ? 17.025 16.422 -19.506 1.00 69.94 148 PHE A CA 1
ATOM 1235 C C . PHE A 1 148 ? 17.657 17.281 -20.614 1.00 69.94 148 PHE A C 1
ATOM 1237 O O . PHE A 1 148 ? 16.985 18.111 -21.213 1.00 69.94 148 PHE A O 1
ATOM 1244 N N . ALA A 1 149 ? 18.929 17.050 -20.952 1.00 64.12 149 ALA A N 1
ATOM 1245 C CA . ALA A 1 149 ? 19.629 17.812 -21.992 1.00 64.12 149 ALA A CA 1
ATOM 1246 C C . ALA A 1 149 ? 19.333 17.344 -23.435 1.00 64.12 149 ALA A C 1
ATOM 1248 O O . ALA A 1 149 ? 19.866 17.918 -24.382 1.00 64.12 149 ALA A O 1
ATOM 1249 N N . LYS A 1 150 ? 18.530 16.286 -23.629 1.00 72.56 150 LYS A N 1
ATOM 1250 C CA . LYS A 1 150 ? 18.248 15.697 -24.950 1.00 72.56 150 LYS A CA 1
ATOM 1251 C C . LYS A 1 150 ? 16.754 15.777 -25.248 1.00 72.56 150 LYS A C 1
ATOM 1253 O O . LYS A 1 150 ? 15.984 14.976 -24.721 1.00 72.56 150 LYS A O 1
ATOM 1258 N N . HIS A 1 151 ? 16.360 16.708 -26.122 1.00 63.97 151 HIS A N 1
ATOM 1259 C CA . HIS A 1 151 ? 14.958 16.930 -26.502 1.00 63.97 151 HIS A CA 1
ATOM 1260 C C . HIS A 1 151 ? 14.245 15.644 -26.952 1.00 63.97 151 HIS A C 1
ATOM 1262 O O . HIS A 1 151 ? 13.125 15.389 -26.513 1.00 63.97 151 HIS A O 1
ATOM 1268 N N . ASP A 1 152 ? 14.938 14.768 -27.684 1.00 67.56 152 ASP A N 1
ATOM 1269 C CA . ASP A 1 152 ? 14.392 13.495 -28.182 1.00 67.56 152 ASP A CA 1
ATOM 1270 C C . ASP A 1 152 ? 14.059 12.468 -27.085 1.00 67.56 152 ASP A C 1
ATOM 1272 O O . ASP A 1 152 ? 13.510 11.408 -27.375 1.00 67.56 152 ASP A O 1
ATOM 1276 N N . ARG A 1 153 ? 14.424 12.727 -25.820 1.00 74.25 153 ARG A N 1
ATOM 1277 C CA . ARG A 1 153 ? 14.263 11.773 -24.708 1.00 74.25 153 ARG A CA 1
ATOM 1278 C C . ARG A 1 153 ? 13.469 12.318 -23.521 1.00 74.25 153 ARG A C 1
ATOM 1280 O O . ARG A 1 153 ? 13.415 11.673 -22.472 1.00 74.25 153 ARG A O 1
ATOM 1287 N N . ILE A 1 154 ? 12.814 13.467 -23.681 1.00 81.94 154 ILE A N 1
ATOM 1288 C CA . ILE A 1 154 ? 11.963 14.064 -22.640 1.00 81.94 154 ILE A CA 1
ATOM 1289 C C . ILE A 1 154 ? 10.781 13.143 -22.299 1.00 81.94 154 ILE A C 1
ATOM 1291 O O . ILE A 1 154 ? 10.455 12.965 -21.126 1.00 81.94 154 ILE A O 1
ATOM 1295 N N . VAL A 1 155 ? 10.177 12.495 -23.301 1.00 83.19 155 VAL A N 1
ATOM 1296 C CA . VAL A 1 155 ? 9.078 11.529 -23.100 1.00 83.19 155 VAL A CA 1
ATOM 1297 C C . VAL A 1 155 ? 9.525 10.361 -22.215 1.00 83.19 155 VAL A C 1
ATOM 1299 O O . VAL A 1 155 ? 8.777 9.905 -21.342 1.00 83.19 155 VAL A O 1
ATOM 1302 N N . ASN A 1 156 ? 10.777 9.929 -22.369 1.00 79.75 156 ASN A N 1
ATOM 1303 C CA . ASN A 1 156 ? 11.339 8.847 -21.575 1.00 79.75 156 ASN A CA 1
ATOM 1304 C C . ASN A 1 156 ? 11.491 9.275 -20.115 1.00 79.75 156 ASN A C 1
ATOM 1306 O O . ASN A 1 156 ? 11.078 8.549 -19.213 1.00 79.75 156 ASN A O 1
ATOM 1310 N N . LEU A 1 157 ? 12.010 10.484 -19.884 1.00 83.31 157 LEU A N 1
ATOM 1311 C CA . LEU A 1 157 ? 12.140 11.058 -18.546 1.00 83.31 157 LEU A CA 1
ATOM 1312 C C . LEU A 1 157 ? 10.782 11.173 -17.836 1.00 83.31 157 LEU A C 1
ATOM 1314 O O . LEU A 1 157 ? 10.656 10.747 -16.688 1.00 83.31 157 LEU A O 1
ATOM 1318 N N . LEU A 1 158 ? 9.756 11.683 -18.523 1.00 86.81 158 LEU A N 1
ATOM 1319 C CA . LEU A 1 158 ? 8.406 11.799 -17.961 1.00 86.81 158 LEU A CA 1
ATOM 1320 C C . LEU A 1 158 ? 7.811 10.431 -17.595 1.00 86.81 158 LEU A C 1
ATOM 1322 O O . LEU A 1 158 ? 7.192 10.302 -16.538 1.00 86.81 158 LEU A O 1
ATOM 1326 N N . SER A 1 159 ? 8.058 9.402 -18.413 1.00 84.75 159 SER A N 1
ATOM 1327 C CA . SER A 1 159 ? 7.635 8.024 -18.119 1.00 84.75 159 SER A CA 1
ATOM 1328 C C . SER A 1 159 ? 8.301 7.480 -16.853 1.00 84.75 159 SER A C 1
ATOM 1330 O O . SER A 1 159 ? 7.641 6.869 -16.014 1.00 84.75 159 SER A O 1
ATOM 1332 N N . TYR A 1 160 ? 9.598 7.744 -16.668 1.00 83.81 160 TYR A N 1
ATOM 1333 C CA . TYR A 1 160 ? 10.304 7.340 -15.451 1.00 83.81 160 TYR A CA 1
ATOM 1334 C C . TYR A 1 160 ? 9.790 8.083 -14.212 1.00 83.81 160 TYR A C 1
ATOM 1336 O O . TYR A 1 160 ? 9.580 7.455 -13.177 1.00 83.81 160 TYR A O 1
ATOM 1344 N N . ILE A 1 161 ? 9.523 9.389 -14.301 1.00 86.75 161 ILE A N 1
ATOM 1345 C CA . ILE A 1 161 ? 8.948 10.167 -13.188 1.00 86.75 161 ILE A CA 1
ATOM 1346 C C . ILE A 1 161 ? 7.565 9.620 -12.798 1.00 86.75 161 ILE A C 1
ATOM 1348 O O . ILE A 1 161 ? 7.273 9.436 -11.610 1.00 86.75 161 ILE A O 1
ATOM 1352 N N . ALA A 1 162 ? 6.725 9.317 -13.790 1.00 89.06 162 ALA A N 1
ATOM 1353 C CA . ALA A 1 162 ? 5.418 8.700 -13.583 1.00 89.06 162 ALA A CA 1
ATOM 1354 C C . ALA A 1 162 ? 5.514 7.334 -12.886 1.00 89.06 162 ALA A C 1
ATOM 1356 O O . ALA A 1 162 ? 4.693 7.021 -12.030 1.00 89.06 162 ALA A O 1
ATOM 1357 N N . PHE A 1 163 ? 6.539 6.546 -13.207 1.00 86.56 163 PHE A N 1
ATOM 1358 C CA . PHE A 1 163 ? 6.786 5.250 -12.584 1.00 86.56 163 PHE A CA 1
ATOM 1359 C C . PHE A 1 163 ? 7.308 5.358 -11.137 1.00 86.56 163 PHE A C 1
ATOM 1361 O O . PHE A 1 163 ? 6.795 4.696 -10.234 1.00 86.56 163 PHE A O 1
ATOM 1368 N N . TYR A 1 164 ? 8.313 6.203 -10.886 1.00 88.62 164 TYR A N 1
ATOM 1369 C CA . TYR A 1 164 ? 8.945 6.298 -9.565 1.00 88.62 164 TYR A CA 1
ATOM 1370 C C . TYR A 1 164 ? 8.076 7.012 -8.527 1.00 88.62 164 TYR A C 1
ATOM 1372 O O . TYR A 1 164 ? 8.191 6.726 -7.333 1.00 88.62 164 TYR A O 1
ATOM 1380 N N . SER A 1 165 ? 7.189 7.918 -8.947 1.00 89.31 165 SER A N 1
ATOM 1381 C CA . SER A 1 165 ? 6.343 8.669 -8.013 1.00 89.31 165 SER A CA 1
ATOM 1382 C C . SER A 1 165 ? 5.474 7.763 -7.114 1.00 89.31 165 SER A C 1
ATOM 1384 O O . SER A 1 165 ? 5.597 7.891 -5.893 1.00 89.31 165 SER A O 1
ATOM 1386 N N . PRO A 1 166 ? 4.689 6.789 -7.625 1.00 89.19 166 PRO A N 1
ATOM 1387 C CA . PRO A 1 166 ? 3.989 5.787 -6.816 1.00 89.19 166 PRO A CA 1
ATOM 1388 C C . PRO A 1 166 ? 4.846 5.064 -5.776 1.00 89.19 166 PRO A C 1
ATOM 1390 O O . PRO A 1 166 ? 4.397 4.842 -4.647 1.00 89.19 166 PRO A O 1
ATOM 1393 N N . LEU A 1 167 ? 6.077 4.708 -6.150 1.00 90.06 167 LEU A N 1
ATOM 1394 C CA . LEU A 1 167 ? 6.983 3.919 -5.316 1.00 90.06 167 LEU A CA 1
ATOM 1395 C C . LEU A 1 167 ? 7.570 4.727 -4.157 1.00 90.06 167 LEU A C 1
ATOM 1397 O O . LEU A 1 167 ? 7.817 4.168 -3.092 1.00 90.06 167 LEU A O 1
ATOM 1401 N N . VAL A 1 168 ? 7.757 6.038 -4.334 1.00 90.69 168 VAL A N 1
ATOM 1402 C CA . VAL A 1 168 ? 8.306 6.935 -3.300 1.00 90.69 168 VAL A CA 1
ATOM 1403 C C . VAL A 1 168 ? 7.233 7.430 -2.331 1.00 90.69 168 VAL A C 1
ATOM 1405 O O . VAL A 1 168 ? 7.518 7.658 -1.152 1.00 90.69 168 VAL A O 1
ATOM 1408 N N . VAL A 1 169 ? 5.983 7.570 -2.784 1.00 91.50 169 VAL A N 1
ATOM 1409 C CA . VAL A 1 169 ? 4.896 8.141 -1.971 1.00 91.50 169 VAL A CA 1
ATOM 1410 C C . VAL A 1 169 ? 4.670 7.354 -0.681 1.00 91.50 169 VAL A C 1
ATOM 1412 O O . VAL A 1 169 ? 4.630 7.955 0.393 1.00 91.50 169 VAL A O 1
ATOM 1415 N N . PHE A 1 170 ? 4.552 6.025 -0.749 1.00 91.38 170 PHE A N 1
ATOM 1416 C CA . PHE A 1 170 ? 4.298 5.217 0.448 1.00 91.38 170 PHE A CA 1
ATOM 1417 C C . PHE A 1 170 ? 5.441 5.292 1.484 1.00 91.38 170 PHE A C 1
ATOM 1419 O O . PHE A 1 170 ? 5.153 5.575 2.657 1.00 91.38 170 PHE A O 1
ATOM 1426 N N . PRO A 1 171 ? 6.722 5.102 1.106 1.00 91.38 171 PRO A N 1
ATOM 1427 C CA . PRO A 1 171 ? 7.842 5.309 2.018 1.00 91.38 171 PRO A CA 1
ATOM 1428 C C . PRO A 1 171 ? 7.839 6.696 2.663 1.00 91.38 171 PRO A C 1
ATOM 1430 O O . PRO A 1 171 ? 7.943 6.793 3.887 1.00 91.38 171 PRO A O 1
ATOM 1433 N N . CYS A 1 172 ? 7.626 7.759 1.882 1.00 91.19 172 CYS A N 1
ATOM 1434 C CA . CYS A 1 172 ? 7.553 9.129 2.394 1.00 91.19 172 CYS A CA 1
ATOM 1435 C C . CYS A 1 172 ? 6.410 9.314 3.401 1.00 91.19 172 CYS A C 1
ATOM 1437 O O . CYS A 1 172 ? 6.615 9.862 4.487 1.00 91.19 172 CYS A O 1
ATOM 1439 N N . MET A 1 173 ? 5.212 8.811 3.085 1.00 90.50 173 MET A N 1
ATOM 1440 C CA . MET A 1 173 ? 4.061 8.861 3.990 1.00 90.50 173 MET A CA 1
ATOM 1441 C C . MET A 1 173 ? 4.332 8.106 5.302 1.00 90.50 173 MET A C 1
ATOM 1443 O O . MET A 1 173 ? 3.956 8.575 6.381 1.00 90.50 173 MET A O 1
ATOM 1447 N N . THR A 1 174 ? 5.021 6.965 5.233 1.00 88.44 174 THR A N 1
ATOM 1448 C CA . THR A 1 174 ? 5.338 6.128 6.400 1.00 88.44 174 THR A CA 1
ATOM 1449 C C . THR A 1 174 ? 6.433 6.742 7.272 1.00 88.44 174 THR A C 1
ATOM 1451 O O . THR A 1 174 ? 6.296 6.765 8.499 1.00 88.44 174 THR A O 1
ATOM 1454 N N . VAL A 1 175 ? 7.487 7.306 6.671 1.00 88.12 175 VAL A N 1
ATOM 1455 C CA . VAL A 1 175 ? 8.514 8.074 7.397 1.00 88.12 175 VAL A CA 1
ATOM 1456 C C . VAL A 1 175 ? 7.875 9.266 8.094 1.00 88.12 175 VAL A C 1
ATOM 1458 O O . VAL A 1 175 ? 8.063 9.428 9.299 1.00 88.12 175 VAL A O 1
ATOM 1461 N N . TYR A 1 176 ? 7.040 10.037 7.392 1.00 87.94 176 TYR A N 1
ATOM 1462 C CA . TYR A 1 176 ? 6.319 11.160 7.988 1.00 87.94 176 TYR A CA 1
ATOM 1463 C C . TYR A 1 176 ? 5.462 10.720 9.183 1.00 87.94 176 TYR A C 1
ATOM 1465 O O . TYR A 1 176 ? 5.519 11.333 10.250 1.00 87.94 176 TYR A O 1
ATOM 1473 N N . SER A 1 177 ? 4.723 9.612 9.052 1.00 84.12 177 SER A N 1
ATOM 1474 C CA . SER A 1 177 ? 3.949 9.039 10.158 1.00 84.12 177 SER A CA 1
ATOM 1475 C C . SER A 1 177 ? 4.816 8.681 11.368 1.00 84.12 177 SER A C 1
ATOM 1477 O O . SER A 1 177 ? 4.403 8.903 12.509 1.00 84.12 177 SER A O 1
ATOM 1479 N N . LYS A 1 178 ? 6.006 8.114 11.153 1.00 81.38 178 LYS A N 1
ATOM 1480 C CA . LYS A 1 178 ? 6.907 7.698 12.238 1.00 81.38 178 LYS A CA 1
ATOM 1481 C C . LYS A 1 178 ? 7.604 8.872 12.904 1.00 81.38 178 LYS A C 1
ATOM 1483 O O . LYS A 1 178 ? 7.622 8.924 14.129 1.00 81.38 178 LYS A O 1
ATOM 1488 N N . VAL A 1 179 ? 8.122 9.811 12.114 1.00 81.56 179 VAL A N 1
ATOM 1489 C CA . VAL A 1 179 ? 8.716 11.067 12.592 1.00 81.56 179 VAL A CA 1
ATOM 1490 C C . VAL A 1 179 ? 7.696 11.796 13.459 1.00 81.56 179 VAL A C 1
ATOM 1492 O O . VAL A 1 179 ? 7.963 12.097 14.617 1.00 81.56 179 VAL A O 1
ATOM 1495 N N . ARG A 1 180 ? 6.469 11.959 12.960 1.00 78.38 180 ARG A N 1
ATOM 1496 C CA . ARG A 1 180 ? 5.370 12.552 13.725 1.00 78.38 180 ARG A CA 1
ATOM 1497 C C . ARG A 1 180 ? 5.116 11.826 15.049 1.00 78.38 180 ARG A C 1
ATOM 1499 O O . ARG A 1 180 ? 4.987 12.484 16.077 1.00 78.38 180 ARG A O 1
ATOM 1506 N N . SER A 1 181 ? 5.039 10.493 15.018 1.00 71.62 181 SER A N 1
ATOM 1507 C CA . SER A 1 181 ? 4.816 9.681 16.221 1.00 71.62 181 SER A CA 1
ATOM 1508 C C . SER A 1 181 ? 5.963 9.780 17.230 1.00 71.62 181 SER A C 1
ATOM 1510 O O . SER A 1 181 ? 5.715 9.573 18.411 1.00 71.62 181 SER A O 1
ATOM 1512 N N . ALA A 1 182 ? 7.193 10.054 16.790 1.00 71.00 182 ALA A N 1
ATOM 1513 C CA . ALA A 1 182 ? 8.352 10.206 17.667 1.00 71.00 182 ALA A CA 1
ATOM 1514 C C . ALA A 1 182 ? 8.437 11.607 18.284 1.00 71.00 182 ALA A C 1
ATOM 1516 O O . ALA A 1 182 ? 8.757 11.745 19.458 1.00 71.00 182 ALA A O 1
ATOM 1517 N N . PHE A 1 183 ? 8.093 12.643 17.516 1.00 68.44 183 PHE A N 1
ATOM 1518 C CA . PHE A 1 183 ? 8.110 14.031 17.987 1.00 68.44 183 PHE A CA 1
ATOM 1519 C C . PHE A 1 183 ? 6.846 14.440 18.753 1.00 68.44 183 PHE A C 1
ATOM 1521 O O . PHE A 1 183 ? 6.700 15.609 19.109 1.00 68.44 183 PHE A O 1
ATOM 1528 N N . SER A 1 184 ? 5.925 13.508 19.029 1.00 59.38 184 SER A N 1
ATOM 1529 C CA . SER A 1 184 ? 4.653 13.774 19.723 1.00 59.38 184 SER A CA 1
ATOM 1530 C C . SER A 1 184 ? 3.859 14.942 19.112 1.00 59.38 184 SER A C 1
ATOM 1532 O O . SER A 1 184 ? 3.157 15.665 19.819 1.00 59.38 184 SER A O 1
ATOM 1534 N N . TRP A 1 185 ? 3.992 15.186 17.795 1.00 52.62 185 TRP A N 1
ATOM 1535 C CA . TRP A 1 185 ? 3.359 16.342 17.152 1.00 52.62 185 TRP A CA 1
ATOM 1536 C C . TRP A 1 185 ? 1.840 16.146 17.174 1.00 52.62 185 TRP A C 1
ATOM 1538 O O . TRP A 1 185 ? 1.269 15.352 16.418 1.00 52.62 185 TRP A O 1
ATOM 1548 N N . ARG A 1 186 ? 1.193 16.868 18.093 1.00 48.75 186 ARG A N 1
ATOM 1549 C CA . ARG A 1 186 ? -0.208 16.680 18.484 1.00 48.75 186 ARG A CA 1
ATOM 1550 C C . ARG A 1 186 ? -1.149 17.093 17.352 1.00 48.75 186 ARG A C 1
ATOM 1552 O O . ARG A 1 186 ? -0.953 18.111 16.696 1.00 48.75 186 ARG A O 1
ATOM 1559 N N . GLY A 1 187 ? -2.146 16.252 17.075 1.00 46.78 187 GLY A N 1
ATOM 1560 C CA . GLY A 1 187 ? -3.168 16.492 16.053 1.00 46.78 187 GLY A CA 1
ATOM 1561 C C . GLY A 1 187 ? -3.943 15.216 15.706 1.00 46.78 187 GLY A C 1
ATOM 1562 O O . GLY A 1 187 ? -3.384 14.306 15.095 1.00 46.78 187 G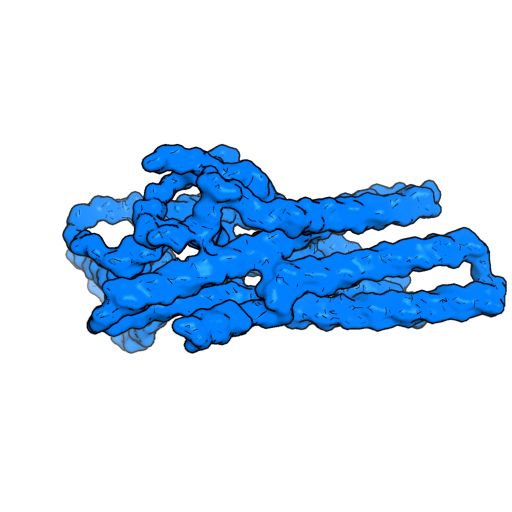LY A O 1
ATOM 1563 N N . ARG A 1 188 ? -5.225 15.128 16.081 1.00 45.81 188 ARG A N 1
ATOM 1564 C CA . ARG A 1 188 ? -6.149 14.081 15.606 1.00 45.81 188 ARG A CA 1
ATOM 1565 C C . ARG A 1 188 ? -6.612 14.407 14.186 1.00 45.81 188 ARG A C 1
ATOM 1567 O O . ARG A 1 188 ? -6.723 15.570 13.811 1.00 45.81 188 ARG A O 1
ATOM 1574 N N . GLY A 1 189 ? -6.951 13.370 13.419 1.00 54.84 189 GLY A N 1
ATOM 1575 C CA . GLY A 1 189 ? -7.576 13.526 12.101 1.00 54.84 189 GLY A CA 1
ATOM 1576 C C . GLY A 1 189 ? -6.612 13.952 10.992 1.00 54.84 189 GLY A C 1
ATOM 1577 O O . GLY A 1 189 ? -7.049 14.554 10.006 1.00 54.84 189 GLY A O 1
ATOM 1578 N N . ILE A 1 190 ? -5.323 13.652 11.155 1.00 70.06 190 ILE A N 1
ATOM 1579 C CA . ILE A 1 190 ? -4.297 13.807 10.123 1.00 70.06 190 ILE A CA 1
ATOM 1580 C C . ILE A 1 190 ? -4.021 12.429 9.535 1.00 70.06 190 ILE A C 1
ATOM 1582 O O . ILE A 1 190 ? -3.821 11.472 10.275 1.00 70.06 190 ILE A O 1
ATOM 1586 N N . TRP A 1 191 ? -3.995 12.350 8.206 1.00 80.06 191 TRP A N 1
ATOM 1587 C CA . TRP A 1 191 ? -3.873 11.115 7.427 1.00 80.06 191 TRP A CA 1
ATOM 1588 C C . TRP A 1 191 ? -2.788 10.149 7.928 1.00 80.06 191 TRP A C 1
ATOM 1590 O O . TRP A 1 191 ? -2.984 8.935 7.890 1.00 80.06 191 TRP A O 1
ATOM 1600 N N . ALA A 1 192 ? -1.686 10.692 8.452 1.00 80.56 192 ALA A N 1
ATOM 1601 C CA . ALA A 1 192 ? -0.527 9.959 8.942 1.00 80.56 192 ALA A CA 1
ATOM 1602 C C . ALA A 1 192 ? -0.859 8.933 10.037 1.00 80.56 192 ALA A C 1
ATOM 1604 O O . ALA A 1 192 ? -0.233 7.883 10.088 1.00 80.56 192 ALA A O 1
ATOM 1605 N N . THR A 1 193 ? -1.878 9.166 10.875 1.00 78.56 193 THR A N 1
ATOM 1606 C CA . THR A 1 193 ? -2.254 8.205 11.931 1.00 78.56 193 THR A CA 1
ATOM 1607 C C . THR A 1 193 ? -2.694 6.851 11.361 1.00 78.56 193 THR A C 1
ATOM 1609 O O . THR A 1 193 ? -2.520 5.833 12.024 1.00 78.56 193 THR A O 1
ATOM 1612 N N . THR A 1 194 ? -3.200 6.819 10.124 1.00 83.19 194 THR A N 1
ATOM 1613 C CA . THR A 1 194 ? -3.645 5.593 9.438 1.00 83.19 194 THR A CA 1
ATOM 1614 C C . THR A 1 194 ? -2.509 4.587 9.233 1.00 83.19 194 THR A C 1
ATOM 1616 O O . THR A 1 194 ? -2.746 3.384 9.265 1.00 83.19 194 THR A O 1
ATOM 1619 N N . LEU A 1 195 ? -1.272 5.068 9.059 1.00 84.44 195 LEU A N 1
ATOM 1620 C CA . LEU A 1 195 ? -0.083 4.241 8.807 1.00 84.44 195 LEU A CA 1
ATOM 1621 C C . LEU A 1 195 ? 0.631 3.805 10.096 1.00 84.44 195 LEU A C 1
ATOM 1623 O O . LEU A 1 195 ? 1.691 3.179 10.060 1.00 84.44 195 LEU A O 1
ATOM 1627 N N . ASN A 1 196 ? 0.063 4.129 11.257 1.00 83.06 196 ASN A N 1
ATOM 1628 C CA . ASN A 1 196 ? 0.594 3.686 12.533 1.00 83.06 196 ASN A CA 1
ATOM 1629 C C . ASN A 1 196 ? 0.223 2.215 12.779 1.00 83.06 196 ASN A C 1
ATOM 1631 O O . ASN A 1 196 ? -0.940 1.829 12.652 1.00 83.06 196 ASN A O 1
ATOM 1635 N N . ALA A 1 197 ? 1.194 1.406 13.213 1.00 78.88 197 ALA A N 1
ATOM 1636 C CA . ALA A 1 197 ? 0.974 -0.001 13.545 1.00 78.88 197 ALA A CA 1
ATOM 1637 C C . ALA A 1 197 ? -0.180 -0.190 14.542 1.00 78.88 197 ALA A C 1
ATOM 1639 O O . ALA A 1 197 ? -0.997 -1.085 14.361 1.00 78.88 197 ALA A O 1
ATOM 1640 N N . ARG A 1 198 ? -0.296 0.690 15.551 1.00 76.00 198 ARG A N 1
ATOM 1641 C CA . ARG A 1 198 ? -1.396 0.654 16.530 1.00 76.00 198 ARG A CA 1
ATOM 1642 C C . ARG A 1 198 ? -2.765 0.808 15.874 1.00 76.00 198 ARG A C 1
ATOM 1644 O O . ARG A 1 198 ? -3.682 0.057 16.192 1.00 76.00 198 ARG A O 1
ATOM 1651 N N . PHE A 1 199 ? -2.893 1.754 14.944 1.00 82.81 199 PHE A N 1
ATOM 1652 C CA . PHE A 1 199 ? -4.139 1.984 14.215 1.00 82.81 199 PHE A CA 1
ATOM 1653 C C . PHE A 1 199 ? -4.501 0.766 13.361 1.00 82.81 199 PHE A C 1
ATOM 1655 O O . PHE A 1 199 ? -5.644 0.315 13.380 1.00 82.81 199 PHE A O 1
ATOM 1662 N N . ILE A 1 200 ? -3.518 0.195 12.662 1.00 85.50 200 ILE A N 1
ATOM 1663 C CA . ILE A 1 200 ? -3.714 -0.988 11.821 1.00 85.50 200 ILE A CA 1
ATOM 1664 C C . ILE A 1 200 ? -4.143 -2.186 12.671 1.00 85.50 200 ILE A C 1
ATOM 1666 O O . ILE A 1 200 ? -5.182 -2.773 12.390 1.00 85.50 200 ILE A O 1
ATOM 1670 N N . VAL A 1 201 ? -3.431 -2.503 13.756 1.00 83.50 201 VAL A N 1
ATOM 1671 C CA . VAL A 1 201 ? -3.800 -3.609 14.660 1.00 83.50 201 VAL A CA 1
ATOM 1672 C C . VAL A 1 201 ? -5.184 -3.398 15.277 1.00 83.50 201 VAL A C 1
ATOM 1674 O O . VAL A 1 201 ? -5.976 -4.336 15.337 1.00 83.50 201 VAL A O 1
ATOM 1677 N N . GLN A 1 202 ? -5.526 -2.168 15.672 1.00 82.62 202 GLN A N 1
ATOM 1678 C CA . GLN A 1 202 ? -6.874 -1.843 16.141 1.00 82.62 202 GLN A CA 1
ATOM 1679 C C . GLN A 1 202 ? -7.942 -2.119 15.078 1.00 82.62 202 GLN A C 1
ATOM 1681 O O . GLN A 1 202 ? -9.050 -2.523 15.413 1.00 82.62 202 GLN A O 1
ATOM 1686 N N . ARG A 1 203 ? -7.642 -1.897 13.798 1.00 86.50 203 ARG A N 1
ATOM 1687 C CA . ARG A 1 203 ? -8.585 -2.140 12.702 1.00 86.50 203 ARG A CA 1
ATOM 1688 C C . ARG A 1 203 ? -8.694 -3.624 12.364 1.00 86.50 203 ARG A C 1
ATOM 1690 O O . ARG A 1 203 ? -9.800 -4.110 12.132 1.00 86.50 203 ARG A O 1
ATOM 1697 N N . LEU A 1 204 ? -7.586 -4.354 12.378 1.00 85.44 204 LEU A N 1
ATOM 1698 C CA . LEU A 1 204 ? -7.556 -5.779 12.044 1.00 85.44 204 LEU A CA 1
ATOM 1699 C C . LEU A 1 204 ? -8.398 -6.645 12.995 1.00 85.44 204 LEU A C 1
ATOM 1701 O O . LEU A 1 204 ? -8.877 -7.693 12.573 1.00 85.44 204 LEU A O 1
ATOM 1705 N N . GLN A 1 205 ? -8.675 -6.187 14.220 1.00 82.25 205 GLN A N 1
ATOM 1706 C CA . GLN A 1 205 ? -9.555 -6.905 15.153 1.00 82.25 205 GLN A CA 1
ATOM 1707 C C . GLN A 1 205 ? -10.959 -7.171 14.583 1.00 82.25 205 GLN A C 1
ATOM 1709 O O . GLN A 1 205 ? -11.538 -8.224 14.819 1.00 82.25 205 GLN A O 1
ATOM 1714 N N . PHE A 1 206 ? -11.495 -6.246 13.778 1.00 83.12 206 PHE A N 1
ATOM 1715 C CA . PHE A 1 206 ? -12.846 -6.353 13.212 1.00 83.12 206 PHE A CA 1
ATOM 1716 C C . PHE A 1 206 ? -12.924 -7.362 12.054 1.00 83.12 206 PHE A C 1
ATOM 1718 O O . PHE A 1 206 ? -13.987 -7.562 11.460 1.00 83.12 206 PHE A O 1
ATOM 1725 N N . LEU A 1 207 ? -11.791 -7.961 11.679 1.00 83.56 207 LEU A N 1
ATOM 1726 C CA . LEU A 1 207 ? -11.708 -8.982 10.640 1.00 83.56 207 LEU A CA 1
ATOM 1727 C C . LEU A 1 207 ? -11.750 -10.402 11.202 1.00 83.56 207 LEU A C 1
ATOM 1729 O O . LEU A 1 207 ? -11.974 -11.317 10.414 1.00 83.56 207 LEU A O 1
ATOM 1733 N N . ASP A 1 208 ? -11.573 -10.570 12.517 1.00 80.12 208 ASP A N 1
ATOM 1734 C CA . ASP A 1 208 ? -11.567 -11.875 13.183 1.00 80.12 208 ASP A CA 1
ATOM 1735 C C . ASP A 1 208 ? -10.605 -12.877 12.499 1.00 80.12 208 ASP A C 1
ATOM 1737 O O . ASP A 1 208 ? -10.968 -13.952 12.013 1.00 80.12 208 ASP A O 1
ATOM 1741 N N . LEU A 1 209 ? -9.345 -12.440 12.368 1.00 80.56 209 LEU A N 1
ATOM 1742 C CA . LEU A 1 209 ? -8.307 -13.127 11.588 1.00 80.56 209 LEU A CA 1
ATOM 1743 C C . LEU A 1 209 ? -7.905 -14.486 12.171 1.00 80.56 209 LEU A C 1
ATOM 1745 O O . LEU A 1 209 ? -7.424 -15.332 11.419 1.00 80.56 209 LEU A O 1
ATOM 1749 N N . ALA A 1 210 ? -8.071 -14.677 13.481 1.00 75.06 210 ALA A N 1
ATOM 1750 C CA . ALA A 1 210 ? -7.748 -15.923 14.169 1.00 75.06 210 ALA A CA 1
ATOM 1751 C C . ALA A 1 210 ? -8.676 -17.064 13.726 1.00 75.06 210 ALA A C 1
ATOM 1753 O O . ALA A 1 210 ? -8.210 -18.167 13.452 1.00 75.06 210 ALA A O 1
ATOM 1754 N N . VAL A 1 211 ? -9.972 -16.775 13.575 1.00 77.56 211 VAL A N 1
ATOM 1755 C CA . VAL A 1 211 ? -10.989 -17.778 13.238 1.00 77.56 211 VAL A CA 1
ATOM 1756 C C . VAL A 1 211 ? -11.154 -17.933 11.724 1.00 77.56 211 VAL A C 1
ATOM 1758 O O . VAL A 1 211 ? -11.212 -19.047 11.207 1.00 77.56 211 VAL A O 1
ATOM 1761 N N . LYS A 1 212 ? -11.221 -16.823 10.976 1.00 79.06 212 LYS A N 1
ATOM 1762 C CA . LYS A 1 212 ? -11.533 -16.847 9.529 1.00 79.06 212 LYS A CA 1
ATOM 1763 C C . LYS A 1 212 ? -10.304 -16.896 8.625 1.00 79.06 212 LYS A C 1
ATOM 1765 O O . LYS A 1 212 ? -10.427 -17.162 7.426 1.00 79.06 212 LYS A O 1
ATOM 1770 N N . GLY A 1 213 ? -9.121 -16.628 9.171 1.00 81.38 213 GLY A N 1
ATOM 1771 C CA . GLY A 1 213 ? -7.913 -16.419 8.385 1.00 81.38 213 GLY A CA 1
ATOM 1772 C C . GLY A 1 213 ? -7.955 -15.119 7.572 1.00 81.38 213 GLY A C 1
ATOM 1773 O O . GLY A 1 213 ? -8.749 -14.211 7.816 1.00 81.38 213 GLY A O 1
ATOM 1774 N N . VAL A 1 214 ? -7.054 -15.006 6.595 1.00 84.38 214 VAL A N 1
ATOM 1775 C CA . VAL A 1 214 ? -6.877 -13.768 5.822 1.00 84.38 214 VAL A CA 1
ATOM 1776 C C . VAL A 1 214 ? -7.985 -13.597 4.772 1.00 84.38 214 VAL A C 1
ATOM 1778 O O . VAL A 1 214 ? -8.152 -14.483 3.925 1.00 84.38 214 VAL A O 1
ATOM 1781 N N . PRO A 1 215 ? -8.713 -12.461 4.768 1.00 84.69 215 PRO A N 1
ATOM 1782 C CA . PRO A 1 215 ? -9.742 -12.201 3.770 1.00 84.69 215 PRO A CA 1
ATOM 1783 C C . PRO A 1 215 ? -9.131 -11.983 2.380 1.00 84.69 215 PRO A C 1
ATOM 1785 O O . PRO A 1 215 ? -8.050 -11.414 2.241 1.00 84.69 215 PRO A O 1
ATOM 1788 N N . ALA A 1 216 ? -9.861 -12.417 1.348 1.00 85.88 216 ALA A N 1
ATOM 1789 C CA . ALA A 1 216 ? -9.509 -12.262 -0.067 1.00 85.88 216 ALA A CA 1
ATOM 1790 C C . ALA A 1 216 ? -8.072 -12.693 -0.413 1.00 85.88 216 ALA A C 1
ATOM 1792 O O . ALA A 1 216 ? -7.267 -11.918 -0.933 1.00 85.88 216 ALA A O 1
ATOM 1793 N N . LYS A 1 217 ? -7.778 -13.979 -0.187 1.00 89.69 217 LYS A N 1
ATOM 1794 C CA . LYS A 1 217 ? -6.493 -14.611 -0.530 1.00 89.69 217 LYS A CA 1
ATOM 1795 C C . LYS A 1 217 ? -6.069 -14.352 -1.983 1.00 89.69 217 LYS A C 1
ATOM 1797 O O . LYS A 1 217 ? -4.891 -14.146 -2.236 1.00 89.69 217 LYS A O 1
ATOM 1802 N N . HIS A 1 218 ? -7.014 -14.288 -2.924 1.00 91.75 218 HIS A N 1
ATOM 1803 C CA . HIS A 1 218 ? -6.724 -13.966 -4.327 1.00 91.75 218 HIS A CA 1
ATOM 1804 C C . HIS A 1 218 ? -6.144 -12.559 -4.508 1.00 91.75 218 HIS A C 1
ATOM 1806 O O . HIS A 1 218 ? -5.199 -12.382 -5.269 1.00 91.75 218 HIS A O 1
ATOM 1812 N N . PHE A 1 219 ? -6.667 -11.570 -3.777 1.00 92.19 219 PHE A N 1
ATOM 1813 C CA . PHE A 1 219 ? -6.144 -10.207 -3.829 1.00 92.19 219 PHE A CA 1
ATOM 1814 C C . PHE A 1 219 ? -4.751 -10.126 -3.198 1.00 92.19 219 PHE A C 1
ATOM 1816 O O . PHE A 1 219 ? -3.868 -9.485 -3.754 1.00 92.19 219 PHE A O 1
ATOM 1823 N N . LEU A 1 220 ? -4.517 -10.852 -2.098 1.00 92.12 220 LEU A N 1
ATOM 1824 C CA . LEU A 1 220 ? -3.180 -10.990 -1.515 1.00 92.12 220 LEU A CA 1
ATOM 1825 C C . LEU A 1 220 ? -2.174 -11.567 -2.521 1.00 92.12 220 LEU A C 1
ATOM 1827 O O . LEU A 1 220 ? -1.090 -11.017 -2.690 1.00 92.12 220 LEU A O 1
ATOM 1831 N N . VAL A 1 221 ? -2.538 -12.666 -3.187 1.00 93.00 221 VAL A N 1
ATOM 1832 C CA . VAL A 1 221 ? -1.695 -13.307 -4.203 1.00 93.00 221 VAL A CA 1
ATOM 1833 C C . VAL A 1 221 ? -1.385 -12.324 -5.329 1.00 93.00 221 VAL A C 1
ATOM 1835 O O . VAL A 1 221 ? -0.228 -12.189 -5.713 1.00 93.00 221 VAL A O 1
ATOM 1838 N N . LEU A 1 222 ? -2.382 -11.575 -5.799 1.00 93.31 222 LEU A N 1
ATOM 1839 C CA . LEU A 1 222 ? -2.199 -10.565 -6.837 1.00 93.31 222 LEU A CA 1
ATOM 1840 C C . LEU A 1 222 ? -1.244 -9.438 -6.396 1.00 93.31 222 LEU A C 1
ATOM 1842 O O . LEU A 1 222 ? -0.348 -9.070 -7.151 1.00 93.31 222 LEU A O 1
ATOM 1846 N N . CYS A 1 223 ? -1.383 -8.947 -5.159 1.00 93.62 223 CYS A N 1
ATOM 1847 C CA . CYS A 1 223 ? -0.514 -7.924 -4.569 1.00 93.62 223 CYS A CA 1
ATOM 1848 C C . CYS A 1 223 ? 0.932 -8.382 -4.333 1.00 93.62 223 CYS A C 1
ATOM 1850 O O . CYS A 1 223 ? 1.788 -7.530 -4.122 1.00 93.62 223 CYS A O 1
ATOM 1852 N N . LEU A 1 224 ? 1.215 -9.688 -4.330 1.00 93.12 224 LEU A N 1
ATOM 1853 C CA . LEU A 1 224 ? 2.569 -10.224 -4.158 1.00 93.12 224 LEU A CA 1
ATOM 1854 C C . LEU A 1 224 ? 3.182 -10.673 -5.487 1.00 93.12 224 LEU A C 1
ATOM 1856 O O . LEU A 1 224 ? 4.337 -10.365 -5.763 1.00 93.12 224 LEU A O 1
ATOM 1860 N N . ILE A 1 225 ? 2.415 -11.374 -6.324 1.00 93.75 225 ILE A N 1
ATOM 1861 C CA . ILE A 1 225 ? 2.915 -11.934 -7.584 1.00 93.75 225 ILE A CA 1
ATOM 1862 C C . ILE A 1 225 ? 3.157 -10.841 -8.621 1.00 93.75 225 ILE A C 1
ATOM 1864 O O . ILE A 1 225 ? 4.192 -10.879 -9.280 1.00 93.75 225 ILE A O 1
ATOM 1868 N N . TRP A 1 226 ? 2.253 -9.866 -8.773 1.00 94.1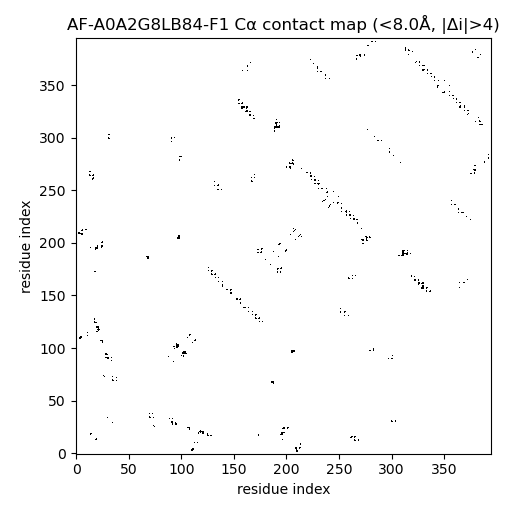9 226 TRP A N 1
ATOM 1869 C CA . TRP A 1 226 ? 2.406 -8.846 -9.818 1.00 94.19 226 TRP A CA 1
ATOM 1870 C C . TRP A 1 226 ? 3.659 -7.981 -9.604 1.00 94.19 226 TRP A C 1
ATOM 1872 O O . TRP A 1 226 ? 4.454 -7.888 -10.538 1.00 94.19 226 TRP A O 1
ATOM 1882 N N . PRO A 1 227 ? 3.943 -7.452 -8.394 1.00 93.06 227 PRO A N 1
ATOM 1883 C CA . PRO A 1 227 ? 5.200 -6.744 -8.147 1.00 93.06 227 PRO A CA 1
ATOM 1884 C C . PRO A 1 227 ? 6.447 -7.597 -8.400 1.00 93.06 227 PRO A C 1
ATOM 1886 O O . PRO A 1 227 ? 7.418 -7.117 -8.972 1.00 93.06 227 PRO A O 1
ATOM 1889 N N . VAL A 1 228 ? 6.426 -8.881 -8.023 1.00 92.06 228 VAL A N 1
ATOM 1890 C CA . VAL A 1 228 ? 7.555 -9.794 -8.275 1.00 92.06 228 VAL A CA 1
ATOM 1891 C C . VAL A 1 228 ? 7.735 -10.049 -9.774 1.00 92.06 228 VAL A C 1
ATOM 1893 O O . VAL A 1 228 ? 8.862 -10.070 -10.270 1.00 92.06 228 VAL A O 1
ATOM 1896 N N . PHE A 1 229 ? 6.642 -10.203 -10.518 1.00 92.81 229 PHE A N 1
ATOM 1897 C CA . PHE A 1 229 ? 6.676 -10.330 -11.971 1.00 92.81 229 PHE A CA 1
ATOM 1898 C C . PHE A 1 229 ? 7.237 -9.062 -12.636 1.00 92.81 229 PHE A C 1
ATOM 1900 O O . PHE A 1 229 ? 8.138 -9.156 -13.465 1.00 92.81 229 PHE A O 1
ATOM 1907 N N . ALA A 1 230 ? 6.787 -7.875 -12.220 1.00 91.19 230 ALA A N 1
ATOM 1908 C CA . ALA A 1 230 ? 7.311 -6.598 -12.706 1.00 91.19 230 ALA A CA 1
ATOM 1909 C C . ALA A 1 230 ? 8.819 -6.449 -12.424 1.00 91.19 230 ALA A C 1
ATOM 1911 O O . ALA A 1 230 ? 9.609 -6.164 -13.329 1.00 91.19 230 ALA A O 1
ATOM 1912 N N . ALA A 1 231 ? 9.243 -6.754 -11.197 1.00 90.25 231 ALA A N 1
ATOM 1913 C CA . ALA A 1 231 ? 10.640 -6.706 -10.782 1.00 90.25 231 ALA A CA 1
ATOM 1914 C C . ALA A 1 231 ? 11.536 -7.679 -11.569 1.00 90.25 231 ALA A C 1
ATOM 1916 O O . ALA A 1 231 ? 12.633 -7.317 -12.012 1.00 90.25 231 ALA A O 1
ATOM 1917 N N . THR A 1 232 ? 11.083 -8.923 -11.757 1.00 90.50 232 THR A N 1
ATOM 1918 C CA . THR A 1 232 ? 11.821 -9.944 -12.520 1.00 90.50 232 THR A CA 1
ATOM 1919 C C . THR A 1 232 ? 11.911 -9.579 -13.996 1.00 90.50 232 THR A C 1
ATOM 1921 O O . THR A 1 232 ? 12.996 -9.664 -14.574 1.00 90.50 232 THR A O 1
ATOM 1924 N N . TYR A 1 233 ? 10.826 -9.076 -14.586 1.00 90.38 233 TYR A N 1
ATOM 1925 C CA . TYR A 1 233 ? 10.812 -8.604 -15.967 1.00 90.38 233 TYR A CA 1
ATOM 1926 C C . TYR A 1 233 ? 11.739 -7.397 -16.176 1.00 90.38 233 TYR A C 1
ATOM 1928 O O . TYR A 1 233 ? 12.526 -7.372 -17.125 1.00 90.38 233 TYR A O 1
ATOM 1936 N N . ARG A 1 234 ? 11.760 -6.436 -15.241 1.00 86.88 234 ARG A N 1
ATOM 1937 C CA . ARG A 1 234 ? 12.716 -5.315 -15.275 1.00 86.88 234 ARG A CA 1
ATOM 1938 C C . ARG A 1 234 ? 14.159 -5.790 -15.202 1.00 86.88 234 ARG A C 1
ATOM 1940 O O . ARG A 1 234 ? 15.010 -5.295 -15.939 1.00 86.88 234 ARG A O 1
ATOM 1947 N N . THR A 1 235 ? 14.433 -6.740 -14.313 1.00 86.94 235 THR A N 1
ATOM 1948 C CA . THR A 1 235 ? 15.770 -7.319 -14.142 1.00 86.94 235 THR A CA 1
ATOM 1949 C C . THR A 1 235 ? 16.214 -8.026 -15.422 1.00 86.94 235 THR A C 1
ATOM 1951 O O . THR A 1 235 ? 17.346 -7.835 -15.863 1.00 86.94 235 THR A O 1
ATOM 1954 N N . TYR A 1 236 ? 15.309 -8.767 -16.066 1.00 87.50 236 TYR A N 1
ATOM 1955 C CA . TYR A 1 236 ? 15.551 -9.405 -17.358 1.00 87.50 236 TYR A CA 1
ATOM 1956 C C . TYR A 1 236 ? 15.908 -8.385 -18.450 1.00 87.50 236 TYR A C 1
ATOM 1958 O O . TYR A 1 236 ? 16.902 -8.567 -19.148 1.00 87.50 236 TYR A O 1
ATOM 1966 N N . ILE A 1 237 ? 15.176 -7.270 -18.552 1.00 83.50 237 ILE A N 1
ATOM 1967 C CA . ILE A 1 237 ? 15.473 -6.218 -19.538 1.00 83.50 237 ILE A CA 1
ATOM 1968 C C . ILE A 1 237 ? 16.811 -5.530 -19.236 1.00 83.50 237 ILE A C 1
ATOM 1970 O O . ILE A 1 237 ? 17.663 -5.422 -20.117 1.00 83.50 237 ILE A O 1
ATOM 1974 N N . LYS A 1 238 ? 17.016 -5.060 -17.998 1.00 78.31 238 LYS A N 1
ATOM 1975 C CA . LYS A 1 238 ? 18.203 -4.269 -17.632 1.00 78.31 238 LYS A CA 1
ATOM 1976 C C . LYS A 1 238 ? 19.494 -5.089 -17.639 1.00 78.31 238 LYS A C 1
ATOM 1978 O O . LYS A 1 238 ? 20.511 -4.561 -18.073 1.00 78.31 238 LYS A O 1
ATOM 1983 N N . LEU A 1 239 ? 19.471 -6.338 -17.165 1.00 79.31 239 LEU A N 1
ATOM 1984 C CA . LEU A 1 239 ? 20.675 -7.173 -17.045 1.00 79.31 239 LEU A CA 1
ATOM 1985 C C . LEU A 1 239 ? 20.851 -8.163 -18.202 1.00 79.31 239 LEU A C 1
ATOM 1987 O O . LEU A 1 239 ? 21.977 -8.537 -18.507 1.00 79.31 239 LEU A O 1
ATOM 1991 N N . GLY A 1 240 ? 19.760 -8.614 -18.826 1.00 69.81 240 GLY A N 1
ATOM 1992 C CA . GLY A 1 240 ? 19.812 -9.611 -19.897 1.00 69.81 240 GLY A CA 1
ATOM 1993 C C . GLY A 1 240 ? 20.149 -9.020 -21.264 1.00 69.81 240 GLY A C 1
ATOM 1994 O O . GLY A 1 240 ? 20.812 -9.676 -22.062 1.00 69.81 240 GLY A O 1
ATOM 1995 N N . ILE A 1 241 ? 19.724 -7.780 -21.534 1.00 66.12 241 ILE A N 1
ATOM 1996 C CA . ILE A 1 241 ? 19.890 -7.147 -22.853 1.00 66.12 241 ILE A CA 1
ATOM 1997 C C . ILE A 1 241 ? 21.138 -6.247 -22.895 1.00 66.12 241 ILE A C 1
ATOM 1999 O O . ILE A 1 241 ? 21.828 -6.189 -23.913 1.00 66.12 241 ILE A O 1
ATOM 2003 N N . ARG A 1 242 ? 21.508 -5.587 -21.787 1.00 63.84 242 ARG A N 1
ATOM 2004 C CA . ARG A 1 242 ? 22.764 -4.818 -21.704 1.00 63.84 242 ARG A CA 1
ATOM 2005 C C . ARG A 1 242 ? 23.929 -5.733 -21.321 1.00 63.84 242 ARG A C 1
ATOM 2007 O O . ARG A 1 242 ? 24.109 -6.066 -20.158 1.00 63.84 242 ARG A O 1
ATOM 2014 N N . ARG A 1 243 ? 24.765 -6.095 -22.301 1.00 56.94 243 ARG A N 1
ATOM 2015 C CA . ARG A 1 243 ? 25.965 -6.948 -22.130 1.00 56.94 243 ARG A CA 1
ATOM 2016 C C . ARG A 1 243 ? 27.023 -6.416 -21.146 1.00 56.94 243 ARG A C 1
ATOM 2018 O O . ARG A 1 243 ? 27.877 -7.188 -20.722 1.00 56.94 243 ARG A O 1
ATOM 2025 N N . GLN A 1 244 ? 26.981 -5.137 -20.775 1.00 59.31 244 GLN A N 1
ATOM 2026 C CA . GLN A 1 244 ? 27.797 -4.558 -19.704 1.00 59.31 244 GLN A CA 1
ATOM 2027 C C . GLN A 1 244 ? 26.868 -4.044 -18.606 1.00 59.31 244 GLN A C 1
ATOM 2029 O O . GLN A 1 244 ? 26.099 -3.112 -18.828 1.00 59.31 244 GLN A O 1
ATOM 2034 N N . THR A 1 245 ? 26.922 -4.688 -17.441 1.00 66.31 245 THR A N 1
ATOM 2035 C CA . THR A 1 245 ? 26.126 -4.311 -16.269 1.00 66.31 245 THR A CA 1
ATOM 2036 C C . THR A 1 245 ? 27.047 -3.798 -15.178 1.00 66.31 245 THR A C 1
ATOM 2038 O O . THR A 1 245 ? 27.825 -4.580 -14.617 1.00 66.31 245 THR A O 1
ATOM 2041 N N . ASP A 1 246 ? 26.918 -2.523 -14.837 1.00 78.75 246 ASP A N 1
ATOM 2042 C CA . ASP A 1 246 ? 27.615 -1.961 -13.686 1.00 78.75 246 ASP A CA 1
ATOM 2043 C C . ASP A 1 246 ? 26.963 -2.428 -12.379 1.00 78.75 246 ASP A C 1
ATOM 2045 O O . ASP A 1 246 ? 25.782 -2.790 -12.320 1.00 78.75 246 ASP A O 1
ATOM 2049 N N . LEU A 1 247 ? 27.728 -2.401 -11.284 1.00 80.44 247 LEU A N 1
ATOM 2050 C CA . LEU A 1 247 ? 27.205 -2.698 -9.946 1.00 80.44 247 LEU A CA 1
ATOM 2051 C C . LEU A 1 247 ? 26.010 -1.789 -9.593 1.00 80.44 247 LEU A C 1
ATOM 2053 O O . LEU A 1 247 ? 25.062 -2.241 -8.951 1.00 80.44 247 LEU A O 1
ATOM 2057 N N . SER A 1 248 ? 26.030 -0.540 -10.073 1.00 80.44 248 SER A N 1
ATOM 2058 C CA . SER A 1 248 ? 24.944 0.430 -9.898 1.00 80.44 248 SER A CA 1
ATOM 2059 C C . SER A 1 248 ? 23.621 -0.063 -10.491 1.00 80.44 248 SER A C 1
ATOM 2061 O O . SER A 1 248 ? 22.585 0.048 -9.841 1.00 80.44 248 SER A O 1
ATOM 2063 N N . ASP A 1 249 ? 23.640 -0.691 -11.672 1.00 80.25 249 ASP A N 1
ATOM 2064 C CA . ASP A 1 249 ? 22.425 -1.201 -12.320 1.00 80.25 249 ASP A CA 1
ATOM 2065 C C . ASP A 1 249 ? 21.805 -2.365 -11.537 1.00 80.25 249 ASP A C 1
ATOM 2067 O O . ASP A 1 249 ? 20.579 -2.472 -11.432 1.00 80.25 249 ASP A O 1
ATOM 2071 N N . LYS A 1 250 ? 22.643 -3.220 -10.937 1.00 84.75 250 LYS A N 1
ATOM 2072 C CA . LYS A 1 250 ? 22.189 -4.330 -10.083 1.00 84.75 250 LYS A CA 1
ATOM 2073 C C . LYS A 1 250 ? 21.545 -3.816 -8.795 1.00 84.75 250 LYS A C 1
ATOM 2075 O O . LYS A 1 250 ? 20.475 -4.294 -8.418 1.00 84.75 250 LYS A O 1
ATOM 2080 N N . ILE A 1 251 ? 22.162 -2.822 -8.150 1.00 85.69 251 ILE A N 1
ATOM 2081 C CA . ILE A 1 251 ? 21.625 -2.183 -6.938 1.00 85.69 251 ILE A CA 1
ATOM 2082 C C . ILE A 1 251 ? 20.310 -1.456 -7.250 1.00 85.69 251 ILE A C 1
ATOM 2084 O O . ILE A 1 251 ? 19.347 -1.594 -6.494 1.00 85.69 251 ILE A O 1
ATOM 2088 N N . SER A 1 252 ? 20.235 -0.752 -8.383 1.00 84.19 252 SER A N 1
ATOM 2089 C CA . SER A 1 252 ? 19.013 -0.113 -8.887 1.00 84.19 252 SER A CA 1
ATOM 2090 C C . SER A 1 252 ? 17.878 -1.131 -9.038 1.00 84.19 252 SER A C 1
ATOM 2092 O O . SER A 1 252 ? 16.817 -0.966 -8.438 1.00 84.19 252 SER A O 1
ATOM 2094 N N . CYS A 1 253 ? 18.111 -2.242 -9.752 1.00 87.06 253 CYS A N 1
ATOM 2095 C CA . CYS A 1 253 ? 17.093 -3.283 -9.947 1.00 87.06 253 CYS A CA 1
ATOM 2096 C C . CYS A 1 253 ? 16.593 -3.862 -8.619 1.00 87.06 253 CYS A C 1
ATOM 2098 O O . CYS A 1 253 ? 15.384 -3.984 -8.423 1.00 87.06 253 CYS A O 1
ATOM 2100 N N . LEU A 1 254 ? 17.509 -4.170 -7.696 1.00 88.81 254 LEU A N 1
ATOM 2101 C CA . LEU A 1 254 ? 17.157 -4.697 -6.378 1.00 88.81 254 LEU A CA 1
ATOM 2102 C C . LEU A 1 254 ? 16.341 -3.689 -5.559 1.00 88.81 254 LEU A C 1
ATOM 2104 O O . LEU A 1 254 ? 15.351 -4.057 -4.931 1.00 88.81 254 LEU A O 1
ATOM 2108 N N . THR A 1 255 ? 16.731 -2.416 -5.586 1.00 87.56 255 THR A N 1
ATOM 2109 C CA . THR A 1 255 ? 16.038 -1.350 -4.850 1.00 87.56 255 THR A CA 1
ATOM 2110 C C . THR A 1 255 ? 14.607 -1.195 -5.341 1.00 87.56 255 THR A C 1
ATOM 2112 O O . THR A 1 255 ? 13.679 -1.160 -4.533 1.00 87.56 255 THR A O 1
ATOM 2115 N N . VAL A 1 256 ? 14.413 -1.136 -6.660 1.00 88.25 256 VAL A N 1
ATOM 2116 C CA . VAL A 1 256 ? 13.077 -0.984 -7.238 1.00 88.25 256 VAL A CA 1
ATOM 2117 C C . VAL A 1 256 ? 12.227 -2.230 -6.981 1.00 88.25 256 VAL A C 1
ATOM 2119 O O . VAL A 1 256 ? 11.069 -2.087 -6.606 1.00 88.25 256 VAL A O 1
ATOM 2122 N N . ALA A 1 257 ? 12.807 -3.432 -7.058 1.00 90.94 257 ALA A N 1
ATOM 2123 C CA . ALA A 1 257 ? 12.114 -4.673 -6.712 1.00 90.94 257 ALA A CA 1
ATOM 2124 C C . ALA A 1 257 ? 11.602 -4.674 -5.260 1.00 90.94 257 ALA A C 1
ATOM 2126 O O . ALA A 1 257 ? 10.460 -5.048 -4.987 1.00 90.94 257 ALA A O 1
ATOM 2127 N N . ILE A 1 258 ? 12.433 -4.216 -4.317 1.00 91.06 258 ILE A N 1
ATOM 2128 C CA . ILE A 1 258 ? 12.039 -4.071 -2.911 1.00 91.06 258 ILE A CA 1
ATOM 2129 C C . ILE A 1 258 ? 10.930 -3.018 -2.774 1.00 91.06 258 ILE A C 1
ATOM 2131 O O . ILE A 1 258 ? 9.948 -3.258 -2.073 1.00 91.06 258 ILE A O 1
ATOM 2135 N N . ALA A 1 259 ? 11.050 -1.874 -3.453 1.00 91.62 259 ALA A N 1
ATOM 2136 C CA . ALA A 1 259 ? 10.046 -0.812 -3.409 1.00 91.62 259 ALA A CA 1
ATOM 2137 C C . ALA A 1 259 ? 8.684 -1.263 -3.970 1.00 91.62 259 ALA A C 1
ATOM 2139 O O . ALA A 1 259 ? 7.649 -0.969 -3.372 1.00 91.62 259 ALA A O 1
ATOM 2140 N N . GLU A 1 260 ? 8.669 -2.021 -5.067 1.00 92.00 260 GLU A N 1
ATOM 2141 C CA . GLU A 1 260 ? 7.456 -2.594 -5.663 1.00 92.00 260 GLU A CA 1
ATOM 2142 C C . GLU A 1 260 ? 6.787 -3.608 -4.735 1.00 92.00 260 GLU A C 1
ATOM 2144 O O . GLU A 1 260 ? 5.569 -3.572 -4.548 1.00 92.00 260 GLU A O 1
ATOM 2149 N N . LEU A 1 261 ? 7.573 -4.476 -4.093 1.00 92.81 261 LEU A N 1
ATOM 2150 C CA . LEU A 1 261 ? 7.051 -5.432 -3.119 1.00 92.81 261 LEU A CA 1
ATOM 2151 C C . LEU A 1 261 ? 6.434 -4.716 -1.908 1.00 92.81 261 LEU A C 1
ATOM 2153 O O . LEU A 1 261 ? 5.330 -5.050 -1.473 1.00 92.81 261 LEU A O 1
ATOM 2157 N N . ILE A 1 262 ? 7.119 -3.693 -1.391 1.00 92.56 262 ILE A N 1
ATOM 2158 C CA . ILE A 1 262 ? 6.621 -2.840 -0.305 1.00 92.56 262 ILE A CA 1
ATOM 2159 C C . ILE A 1 262 ? 5.306 -2.167 -0.698 1.00 92.56 262 ILE A C 1
ATOM 2161 O O . ILE A 1 262 ? 4.364 -2.138 0.100 1.00 92.56 262 ILE A O 1
ATOM 2165 N N . TRP A 1 263 ? 5.237 -1.652 -1.924 1.00 93.12 263 TRP A N 1
ATOM 2166 C CA . TRP A 1 263 ? 4.045 -1.025 -2.472 1.00 93.12 263 TRP A CA 1
ATOM 2167 C C . TRP A 1 263 ? 2.873 -2.016 -2.584 1.00 93.12 263 TRP A C 1
ATOM 2169 O O . TRP A 1 263 ? 1.762 -1.704 -2.152 1.00 93.12 263 TRP A O 1
ATOM 2179 N N . GLY A 1 264 ? 3.118 -3.241 -3.059 1.00 94.19 264 GLY A N 1
ATOM 2180 C CA . GLY A 1 264 ? 2.110 -4.306 -3.107 1.00 94.19 264 GLY A CA 1
ATOM 2181 C C . GLY A 1 264 ? 1.575 -4.679 -1.720 1.00 94.19 264 GLY A C 1
ATOM 2182 O O . GLY A 1 264 ? 0.361 -4.755 -1.507 1.00 94.19 264 GLY A O 1
ATOM 2183 N N . CYS A 1 265 ? 2.464 -4.813 -0.732 1.00 93.50 265 CYS A N 1
ATOM 2184 C CA . CYS A 1 265 ? 2.081 -5.020 0.666 1.00 93.50 265 CYS A CA 1
ATOM 2185 C C . CYS A 1 265 ? 1.240 -3.856 1.221 1.00 93.50 265 CYS A C 1
ATOM 2187 O O . CYS A 1 265 ? 0.258 -4.089 1.931 1.00 93.50 265 CYS A O 1
ATOM 2189 N N . PHE A 1 266 ? 1.572 -2.614 0.865 1.00 93.62 266 PHE A N 1
ATOM 2190 C CA . PHE A 1 266 ? 0.791 -1.439 1.248 1.00 93.62 266 PHE A CA 1
ATOM 2191 C C . PHE A 1 266 ? -0.623 -1.445 0.640 1.00 93.62 266 PHE A C 1
ATOM 2193 O O . PHE A 1 266 ? -1.594 -1.185 1.358 1.00 93.62 266 PHE A O 1
ATOM 2200 N N . MET A 1 267 ? -0.778 -1.814 -0.638 1.00 94.69 267 MET A N 1
ATOM 2201 C CA . MET A 1 267 ? -2.104 -1.971 -1.259 1.00 94.69 267 MET A CA 1
ATOM 2202 C C . MET A 1 267 ? -2.961 -2.984 -0.498 1.00 94.69 267 MET A C 1
ATOM 2204 O O . MET A 1 267 ? -4.131 -2.727 -0.198 1.00 94.69 267 MET A O 1
ATOM 2208 N N . PHE A 1 268 ? -2.369 -4.113 -0.108 1.00 94.31 268 PHE A N 1
ATOM 2209 C CA . PHE A 1 268 ? -3.079 -5.113 0.679 1.00 94.31 268 PHE A CA 1
ATOM 2210 C C . PHE A 1 268 ? -3.486 -4.594 2.068 1.00 94.31 268 PHE A C 1
ATOM 2212 O O . PHE A 1 268 ? -4.594 -4.858 2.534 1.00 94.31 268 PHE A O 1
ATOM 2219 N N . GLN A 1 269 ? -2.648 -3.790 2.724 1.00 92.62 269 GLN A N 1
ATOM 2220 C CA . GLN A 1 269 ? -3.007 -3.160 3.999 1.00 92.62 269 GLN A CA 1
ATOM 2221 C C . GLN A 1 269 ? -4.182 -2.189 3.862 1.00 92.62 269 GLN A C 1
ATOM 2223 O O . GLN A 1 269 ? -5.098 -2.228 4.687 1.00 92.62 269 GLN A O 1
ATOM 2228 N N . LEU A 1 270 ? -4.203 -1.348 2.820 1.00 93.56 270 LEU A N 1
ATOM 2229 C CA . LEU A 1 270 ? -5.338 -0.456 2.553 1.00 93.56 270 LEU A CA 1
ATOM 2230 C C . LEU A 1 270 ? -6.639 -1.241 2.358 1.00 93.56 270 LEU A C 1
ATOM 2232 O O . LEU A 1 270 ? -7.686 -0.826 2.862 1.00 93.56 270 LEU A O 1
ATOM 2236 N N . PHE A 1 271 ? -6.557 -2.388 1.687 1.00 94.56 271 PHE A N 1
ATOM 2237 C CA . PHE A 1 271 ? -7.675 -3.304 1.504 1.00 94.56 271 PHE A CA 1
ATOM 2238 C C . PHE A 1 271 ? -8.169 -3.911 2.827 1.00 94.56 271 PHE A C 1
ATOM 2240 O O . PHE A 1 271 ? -9.375 -3.937 3.081 1.00 94.56 271 PHE A O 1
ATOM 2247 N N . LEU A 1 272 ? -7.265 -4.343 3.713 1.00 92.56 272 LEU A N 1
ATOM 2248 C CA . LEU A 1 272 ? -7.648 -4.850 5.037 1.00 92.56 272 LEU A CA 1
ATOM 2249 C C . LEU A 1 272 ? -8.328 -3.769 5.889 1.00 92.56 272 LEU A C 1
ATOM 2251 O O . LEU A 1 272 ? -9.362 -4.028 6.510 1.00 92.56 272 LEU A O 1
ATOM 2255 N N . ILE A 1 273 ? -7.792 -2.543 5.887 1.00 92.94 273 ILE A N 1
ATOM 2256 C CA . ILE A 1 273 ? -8.389 -1.406 6.604 1.00 92.94 273 ILE A CA 1
ATOM 2257 C C . ILE A 1 273 ? -9.790 -1.105 6.057 1.00 92.94 273 ILE A C 1
ATOM 2259 O O . ILE A 1 273 ? -10.719 -0.866 6.830 1.00 92.94 273 ILE A O 1
ATOM 2263 N N . ARG A 1 274 ? -9.972 -1.166 4.735 1.00 93.62 274 ARG A N 1
ATOM 2264 C CA . ARG A 1 274 ? -11.273 -0.975 4.086 1.00 93.62 274 ARG A CA 1
ATOM 2265 C C . ARG A 1 274 ? -12.315 -1.984 4.565 1.00 93.62 274 ARG A C 1
ATOM 2267 O O . ARG A 1 274 ? -13.391 -1.576 4.998 1.00 93.62 274 ARG A O 1
ATOM 2274 N N . ILE A 1 275 ? -12.003 -3.281 4.501 1.00 91.94 275 ILE A N 1
ATOM 2275 C CA . ILE A 1 275 ? -12.934 -4.338 4.939 1.00 91.94 275 ILE A CA 1
ATOM 2276 C C . ILE A 1 275 ? -13.231 -4.202 6.434 1.00 91.94 275 ILE A C 1
ATOM 2278 O O . ILE A 1 275 ? -14.373 -4.369 6.855 1.00 91.94 275 ILE A O 1
ATOM 2282 N N . SER A 1 276 ? -12.230 -3.829 7.234 1.00 91.69 276 SER A N 1
ATOM 2283 C CA . SER A 1 276 ? -12.423 -3.547 8.658 1.00 91.69 276 SER A CA 1
ATOM 2284 C C . SER A 1 276 ? -13.480 -2.462 8.886 1.00 91.69 276 SER A C 1
ATOM 2286 O O . SER A 1 276 ? -14.368 -2.645 9.717 1.00 91.69 276 SER A O 1
ATOM 2288 N N . PHE A 1 277 ? -13.454 -1.365 8.119 1.00 91.88 277 PHE A N 1
ATOM 2289 C CA . PHE A 1 277 ? -14.494 -0.335 8.209 1.00 91.88 277 PHE A CA 1
ATOM 2290 C C . PHE A 1 277 ? -15.868 -0.841 7.777 1.00 91.88 277 PHE A C 1
ATOM 2292 O O . PHE A 1 277 ? -16.845 -0.522 8.444 1.00 91.88 277 PHE A O 1
ATOM 2299 N N . GLN A 1 278 ? -15.957 -1.641 6.714 1.00 90.62 278 GLN A N 1
ATOM 2300 C CA . GLN A 1 278 ? -17.233 -2.220 6.278 1.00 90.62 278 GLN A CA 1
ATOM 2301 C C . GLN A 1 278 ? -17.861 -3.089 7.379 1.00 90.62 278 GLN A C 1
ATOM 2303 O O . GLN A 1 278 ? -19.033 -2.907 7.703 1.00 90.62 278 GLN A O 1
ATOM 2308 N N . ASN A 1 279 ? -17.068 -3.953 8.020 1.00 88.75 279 ASN A N 1
ATOM 2309 C CA . ASN A 1 279 ? -17.532 -4.774 9.142 1.00 88.75 279 ASN A CA 1
ATOM 2310 C C . ASN A 1 279 ? -17.913 -3.921 10.361 1.00 88.75 279 ASN A C 1
ATOM 2312 O O . ASN A 1 279 ? -18.944 -4.158 10.982 1.00 88.75 279 ASN A O 1
ATOM 2316 N N . HIS A 1 280 ? -17.106 -2.913 10.698 1.00 89.31 280 HIS A N 1
ATOM 2317 C CA . HIS A 1 280 ? -17.375 -2.043 11.844 1.00 89.31 280 HIS A CA 1
ATOM 2318 C C . HIS A 1 280 ? -18.644 -1.203 11.627 1.00 89.31 280 HIS A C 1
ATOM 2320 O O . HIS A 1 280 ? -19.424 -1.029 12.553 1.00 89.31 280 HIS A O 1
ATOM 2326 N N . PHE A 1 281 ? -18.916 -0.715 10.415 1.00 89.44 281 PHE A N 1
ATOM 2327 C CA . PHE A 1 281 ? -20.164 0.003 10.146 1.00 89.44 281 PHE A CA 1
ATOM 2328 C C . PHE A 1 281 ? -21.397 -0.905 10.238 1.00 89.44 281 PHE A C 1
ATOM 2330 O O . PHE A 1 281 ? -22.410 -0.468 10.772 1.00 89.44 281 PHE A O 1
ATOM 2337 N N . GLN A 1 282 ? -21.308 -2.168 9.810 1.00 87.44 282 GLN A N 1
ATOM 2338 C CA . GLN A 1 282 ? -22.385 -3.148 10.021 1.00 87.44 282 GLN A CA 1
ATOM 2339 C C . GLN A 1 282 ? -22.634 -3.406 11.513 1.00 87.44 282 GLN A C 1
ATOM 2341 O O . GLN A 1 282 ? -23.772 -3.376 11.972 1.00 87.44 282 GLN A O 1
ATOM 2346 N N . LEU A 1 283 ? -21.563 -3.586 12.286 1.00 86.19 283 LEU A N 1
ATOM 2347 C CA . LEU A 1 283 ? -21.629 -3.720 13.741 1.00 86.19 283 LEU A CA 1
ATOM 2348 C C . LEU A 1 283 ? -22.268 -2.487 14.397 1.00 86.19 283 LEU A C 1
ATOM 2350 O O . LEU A 1 283 ? -23.069 -2.611 15.319 1.00 86.19 283 LEU A O 1
ATOM 2354 N N . LEU A 1 284 ? -21.923 -1.296 13.905 1.00 87.00 284 LEU A N 1
ATOM 2355 C CA . LEU A 1 284 ? -22.459 -0.035 14.397 1.00 87.00 284 LEU A CA 1
ATOM 2356 C C . LEU A 1 284 ? -23.962 0.084 14.124 1.00 87.00 284 LEU A C 1
ATOM 2358 O O . LEU A 1 284 ? -24.673 0.570 14.990 1.00 87.00 284 LEU A O 1
ATOM 2362 N N . LEU A 1 285 ? -24.463 -0.389 12.978 1.00 86.94 285 LEU A N 1
ATOM 2363 C CA . LEU A 1 285 ? -25.908 -0.442 12.717 1.00 86.94 285 LEU A CA 1
ATOM 2364 C C . LEU A 1 285 ? -26.623 -1.347 13.728 1.00 86.94 285 LEU A C 1
ATOM 2366 O O . LEU A 1 285 ? -27.592 -0.919 14.350 1.00 86.94 285 LEU A O 1
ATOM 2370 N N . ASN A 1 286 ? -26.091 -2.548 13.971 1.00 85.56 286 ASN A N 1
ATOM 2371 C CA . ASN A 1 286 ? -26.647 -3.470 14.968 1.00 85.56 286 ASN A CA 1
ATOM 2372 C C . ASN A 1 286 ? -26.599 -2.875 16.386 1.00 85.56 286 ASN A C 1
ATOM 2374 O O . ASN A 1 286 ? -27.513 -3.074 17.183 1.00 85.56 286 ASN A O 1
ATOM 2378 N N . PHE A 1 287 ? -25.544 -2.119 16.706 1.00 83.81 287 PHE A N 1
ATOM 2379 C CA . PHE A 1 287 ? -25.434 -1.394 17.970 1.00 83.81 287 PHE A CA 1
ATOM 2380 C C . PHE A 1 287 ? -26.516 -0.325 18.114 1.00 83.81 287 PHE A C 1
ATOM 2382 O O . PHE A 1 287 ? -27.162 -0.248 19.153 1.00 83.81 287 PHE A O 1
ATOM 2389 N N . LEU A 1 288 ? -26.732 0.476 17.069 1.00 86.12 288 LEU A N 1
ATOM 2390 C CA . LEU A 1 288 ? -27.735 1.539 17.076 1.00 86.12 288 LEU A CA 1
ATOM 2391 C C . LEU A 1 288 ? -29.152 0.987 17.231 1.00 86.12 288 LEU A C 1
ATOM 2393 O O . LEU A 1 288 ? -29.940 1.571 17.963 1.00 86.12 288 LEU A O 1
ATOM 2397 N N . GLN A 1 289 ? -29.443 -0.156 16.606 1.00 86.19 289 GLN A N 1
ATOM 2398 C CA . GLN A 1 289 ? -30.715 -0.861 16.787 1.00 86.19 289 GLN A CA 1
ATOM 2399 C C . GLN A 1 289 ? -30.877 -1.396 18.215 1.00 86.19 289 GLN A C 1
ATOM 2401 O O . GLN A 1 289 ? -31.957 -1.326 18.789 1.00 86.19 289 GLN A O 1
ATOM 2406 N N . LYS A 1 290 ? -29.804 -1.923 18.816 1.00 85.38 290 LYS A N 1
ATOM 2407 C CA . LYS A 1 290 ? -29.857 -2.503 20.166 1.00 85.38 290 LYS A CA 1
ATOM 2408 C C . LYS A 1 290 ? -30.019 -1.455 21.274 1.00 85.38 290 LYS A C 1
ATOM 2410 O O . LYS A 1 290 ? -30.631 -1.757 22.292 1.00 85.38 290 LYS A O 1
ATOM 2415 N N . PHE A 1 291 ? -29.458 -0.261 21.094 1.00 84.44 291 PHE A N 1
ATOM 2416 C CA . PHE A 1 291 ? -29.473 0.825 22.084 1.00 84.44 291 PHE A CA 1
ATOM 2417 C C . PHE A 1 291 ? -30.369 1.996 21.649 1.00 84.44 291 PHE A C 1
ATOM 2419 O O . PHE A 1 291 ? -30.086 3.162 21.944 1.00 84.44 291 PHE A O 1
ATOM 2426 N N . GLU A 1 292 ? -31.456 1.687 20.939 1.00 79.19 292 GLU A N 1
ATOM 2427 C CA . GLU A 1 292 ? -32.461 2.662 20.527 1.00 79.19 292 GLU A CA 1
ATOM 2428 C C . GLU A 1 292 ? -33.076 3.335 21.770 1.00 79.19 292 GLU A C 1
ATOM 2430 O O . GLU A 1 292 ? -33.773 2.711 22.565 1.00 79.19 292 GLU A O 1
ATOM 2435 N N . GLY A 1 293 ? -32.742 4.613 21.982 1.00 78.12 293 GLY A N 1
ATOM 2436 C CA . GLY A 1 293 ? -33.127 5.393 23.168 1.00 78.12 293 GLY A CA 1
ATOM 2437 C C . GLY A 1 293 ? -31.943 6.053 23.882 1.00 78.12 293 GLY A C 1
ATOM 2438 O O . GLY A 1 293 ? -32.065 7.173 24.377 1.00 78.12 293 GLY A O 1
ATOM 2439 N N . GLU A 1 294 ? -30.753 5.449 23.838 1.00 84.56 294 GLU A N 1
ATOM 2440 C CA . GLU A 1 294 ? -29.534 6.008 24.440 1.00 84.56 294 GLU A CA 1
ATOM 2441 C C . GLU A 1 294 ? -28.753 6.864 23.432 1.00 84.56 294 GLU A C 1
ATOM 2443 O O . GLU A 1 294 ? -27.656 6.528 22.968 1.00 84.56 294 GLU A O 1
ATOM 2448 N N . THR A 1 295 ? -29.342 8.005 23.065 1.00 82.69 295 THR A N 1
ATOM 2449 C CA . THR A 1 295 ? -28.815 8.881 22.003 1.00 82.69 295 THR A CA 1
ATOM 2450 C C . THR A 1 295 ? -27.387 9.365 22.273 1.00 82.69 295 THR A C 1
ATOM 2452 O O . THR A 1 295 ? -26.565 9.384 21.354 1.00 82.69 295 THR A O 1
ATOM 2455 N N . GLU A 1 296 ? -27.046 9.695 23.520 1.00 80.50 296 GLU A N 1
ATOM 2456 C CA . GLU A 1 296 ? -25.701 10.152 23.883 1.00 80.50 296 GLU A CA 1
ATOM 2457 C C . GLU A 1 296 ? -24.643 9.053 23.719 1.00 80.50 296 GLU A C 1
ATOM 2459 O O . GLU A 1 296 ? -23.558 9.315 23.189 1.00 80.50 296 GLU A O 1
ATOM 2464 N N . LEU A 1 297 ? -24.959 7.816 24.122 1.00 76.38 297 LEU A N 1
ATOM 2465 C CA . LEU A 1 297 ? -24.070 6.662 23.976 1.00 76.38 297 LEU A CA 1
ATOM 2466 C C . LEU A 1 297 ? -23.795 6.392 22.492 1.00 76.38 297 LEU A C 1
ATOM 2468 O O . LEU A 1 297 ? -22.640 6.325 22.057 1.00 76.38 297 LEU A O 1
ATOM 2472 N N . CYS A 1 298 ? -24.862 6.329 21.698 1.00 82.75 298 CYS A N 1
ATOM 2473 C CA . CYS A 1 298 ? -24.807 6.120 20.257 1.00 82.75 298 CYS A CA 1
ATOM 2474 C C . CYS A 1 298 ? -23.978 7.203 19.550 1.00 82.75 298 CYS A C 1
ATOM 2476 O O . CYS A 1 298 ? -23.080 6.899 18.757 1.00 82.75 298 CYS A O 1
ATOM 2478 N N . GLN A 1 299 ? -24.207 8.477 19.882 1.00 82.69 299 GLN A N 1
ATOM 2479 C CA . GLN A 1 299 ? -23.449 9.597 19.322 1.00 82.69 299 GLN A CA 1
ATOM 2480 C C . GLN A 1 299 ? -21.957 9.523 19.665 1.00 82.69 299 GLN A C 1
ATOM 2482 O O . GLN A 1 299 ? -21.117 9.815 18.807 1.00 82.69 299 GLN A O 1
ATOM 2487 N N . GLN A 1 300 ? -21.599 9.132 20.892 1.00 77.62 300 GLN A N 1
ATOM 2488 C CA . GLN A 1 300 ? -20.198 9.001 21.299 1.00 77.62 300 GLN A CA 1
ATOM 2489 C C . GLN A 1 300 ? -19.467 7.918 20.496 1.00 77.62 300 GLN A C 1
ATOM 2491 O O . GLN A 1 300 ? -18.348 8.162 20.022 1.00 77.62 300 GLN A O 1
ATOM 2496 N N . VAL A 1 301 ? -20.100 6.757 20.303 1.00 81.06 301 VAL A N 1
ATOM 2497 C CA . VAL A 1 301 ? -19.536 5.647 19.521 1.00 81.06 301 VAL A CA 1
ATOM 2498 C C . VAL A 1 301 ? -19.411 6.042 18.045 1.00 81.06 301 VAL A C 1
ATOM 2500 O O . VAL A 1 301 ? -18.304 5.990 17.498 1.00 81.06 301 VAL A O 1
ATOM 2503 N N . ILE A 1 302 ? -20.483 6.558 17.424 1.00 85.81 302 ILE A N 1
ATOM 2504 C CA . ILE A 1 302 ? -20.471 7.023 16.022 1.00 85.81 302 ILE A CA 1
ATOM 2505 C C . ILE A 1 302 ? -19.366 8.059 15.803 1.00 85.81 302 ILE A C 1
ATOM 2507 O O . ILE A 1 302 ? -18.575 7.949 14.862 1.00 85.81 302 ILE A O 1
ATOM 2511 N N . ARG A 1 303 ? -19.284 9.079 16.668 1.00 82.19 303 ARG A N 1
ATOM 2512 C CA . ARG A 1 303 ? -18.329 10.182 16.503 1.00 82.19 303 ARG A CA 1
ATOM 2513 C C . ARG A 1 303 ? -16.894 9.680 16.495 1.00 82.19 303 ARG A C 1
ATOM 2515 O O . ARG A 1 303 ? -16.072 10.216 15.754 1.00 82.19 303 ARG A O 1
ATOM 2522 N N . ARG A 1 304 ? -16.583 8.649 17.279 1.00 80.25 304 ARG A N 1
ATOM 2523 C CA . ARG A 1 304 ? -15.243 8.071 17.288 1.00 80.25 304 ARG A CA 1
ATOM 2524 C C . ARG A 1 304 ? -14.936 7.278 16.027 1.00 80.25 304 ARG A C 1
ATOM 2526 O O . ARG A 1 304 ? -13.888 7.502 15.426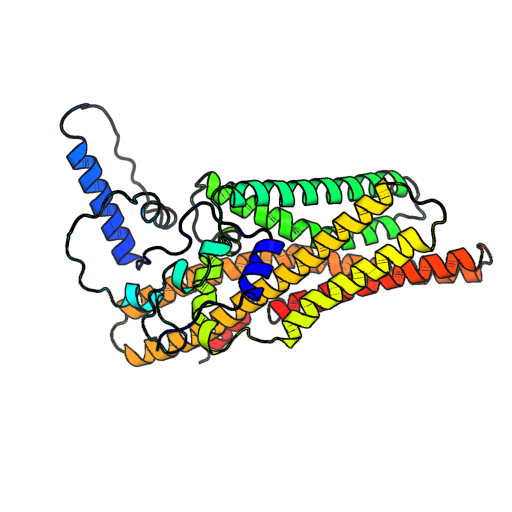 1.00 80.25 304 ARG A O 1
ATOM 2533 N N . VAL A 1 305 ? -15.852 6.411 15.597 1.00 85.38 305 VAL A N 1
ATOM 2534 C CA . VAL A 1 305 ? -15.688 5.649 14.349 1.00 85.38 305 VAL A CA 1
ATOM 2535 C C . VAL A 1 305 ? -15.520 6.599 13.162 1.00 85.38 305 VAL A C 1
ATOM 2537 O O . VAL A 1 305 ? -14.647 6.390 12.320 1.00 85.38 305 VAL A O 1
ATOM 2540 N N . LEU A 1 306 ? -16.277 7.698 13.142 1.00 85.38 306 LEU A N 1
ATOM 2541 C CA . LEU A 1 306 ? -16.173 8.748 12.133 1.00 85.38 306 LEU A CA 1
ATOM 2542 C C . LEU A 1 306 ? -14.825 9.471 12.127 1.00 85.38 306 LEU A C 1
ATOM 2544 O O . LEU A 1 306 ? -14.329 9.806 11.053 1.00 85.38 306 LEU A O 1
ATOM 2548 N N . VAL A 1 307 ? -14.231 9.746 13.290 1.00 84.38 307 VAL A N 1
ATOM 2549 C CA . VAL A 1 307 ? -12.899 10.372 13.364 1.00 84.38 307 VAL A CA 1
ATOM 2550 C C . VAL A 1 307 ? -11.852 9.466 12.721 1.00 84.38 307 VAL A C 1
ATOM 2552 O O . VAL A 1 307 ? -11.058 9.931 11.901 1.00 84.38 307 VAL A O 1
ATOM 2555 N N . ASP A 1 308 ? -11.896 8.174 13.031 1.00 85.19 308 ASP A N 1
ATOM 2556 C CA . ASP A 1 308 ? -10.970 7.198 12.464 1.00 85.19 308 ASP A CA 1
ATOM 2557 C C . ASP A 1 308 ? -11.207 6.990 10.963 1.00 85.19 308 ASP A C 1
ATOM 2559 O O . ASP A 1 308 ? -10.253 6.920 10.185 1.00 85.19 308 ASP A O 1
ATOM 2563 N N . PHE A 1 309 ? -12.471 6.959 10.532 1.00 89.25 309 PHE A N 1
ATOM 2564 C CA . PHE A 1 309 ? -12.828 6.853 9.119 1.00 89.25 309 PHE A CA 1
ATOM 2565 C C . PHE A 1 309 ? -12.371 8.078 8.319 1.00 89.25 309 PHE A C 1
ATOM 2567 O O . PHE A 1 309 ? -11.769 7.933 7.257 1.00 89.25 309 PHE A O 1
ATOM 2574 N N . LYS A 1 310 ? -12.562 9.294 8.851 1.00 87.94 310 LYS A N 1
ATOM 2575 C CA . LYS A 1 310 ? -12.042 10.528 8.237 1.00 87.94 310 LYS A CA 1
ATOM 2576 C C . LYS A 1 310 ? -10.520 10.509 8.117 1.00 87.94 310 LYS A C 1
ATOM 2578 O O . LYS A 1 310 ? -9.980 11.049 7.155 1.00 87.94 310 LYS A O 1
ATOM 2583 N N . CYS A 1 311 ? -9.824 9.904 9.076 1.00 86.62 311 CYS A N 1
ATOM 2584 C CA . CYS A 1 311 ? -8.375 9.749 9.028 1.00 86.62 311 CYS A CA 1
ATOM 2585 C C . CYS A 1 311 ? -7.942 8.868 7.845 1.00 86.62 311 CYS A C 1
ATOM 2587 O O . CYS A 1 311 ? -7.133 9.296 7.017 1.00 86.62 311 CYS A O 1
ATOM 2589 N N . TYR A 1 312 ? -8.571 7.695 7.716 1.00 91.06 312 TYR A N 1
ATOM 2590 C CA . TYR A 1 312 ? -8.372 6.784 6.590 1.00 91.06 312 TYR A CA 1
ATOM 2591 C C . TYR A 1 312 ? -8.713 7.449 5.253 1.00 91.06 312 TYR A C 1
ATOM 2593 O O . TYR A 1 312 ? -7.917 7.407 4.320 1.00 91.06 312 TYR A O 1
ATOM 2601 N N . GLN A 1 313 ? -9.846 8.147 5.177 1.00 90.69 313 GLN A N 1
ATOM 2602 C CA . GLN A 1 313 ? -10.263 8.858 3.974 1.00 90.69 313 GLN A CA 1
ATOM 2603 C C . GLN A 1 313 ? -9.243 9.916 3.542 1.00 90.69 313 GLN A C 1
ATOM 2605 O O . GLN A 1 313 ? -8.927 10.004 2.359 1.00 90.69 313 GLN A O 1
ATOM 2610 N N . LYS A 1 314 ? -8.702 10.705 4.480 1.00 90.62 314 LYS A N 1
ATOM 2611 C CA . LYS A 1 314 ? -7.647 11.681 4.173 1.00 90.62 314 LYS A CA 1
ATOM 2612 C C . LYS A 1 314 ? -6.360 11.001 3.703 1.00 90.62 314 LYS A C 1
ATOM 2614 O O . LYS A 1 314 ? -5.698 11.536 2.823 1.00 90.62 314 LYS A O 1
ATOM 2619 N N . CYS A 1 315 ? -6.014 9.840 4.262 1.00 91.00 315 CYS A N 1
ATOM 2620 C CA . CYS A 1 315 ? -4.865 9.045 3.819 1.00 91.00 315 CYS A CA 1
ATOM 2621 C C . CYS A 1 315 ? -5.040 8.542 2.389 1.00 91.00 315 CYS A C 1
ATOM 2623 O O . CYS A 1 315 ? -4.149 8.724 1.565 1.00 91.00 315 CYS A O 1
ATOM 2625 N N . VAL A 1 316 ? -6.208 7.981 2.080 1.00 92.62 316 VAL A N 1
ATOM 2626 C CA . VAL A 1 316 ? -6.561 7.550 0.726 1.00 92.62 316 VAL A CA 1
ATOM 2627 C C . VAL A 1 316 ? -6.567 8.732 -0.239 1.00 92.62 316 VAL A C 1
ATOM 2629 O O . VAL A 1 316 ? -6.005 8.625 -1.319 1.00 92.62 316 VAL A O 1
ATOM 2632 N N . ALA A 1 317 ? -7.143 9.872 0.147 1.00 91.62 317 ALA A N 1
ATOM 2633 C CA . ALA A 1 317 ? -7.177 11.063 -0.696 1.00 91.62 317 ALA A CA 1
ATOM 2634 C C . ALA A 1 317 ? -5.768 11.596 -1.003 1.00 91.62 317 ALA A C 1
ATOM 2636 O O . ALA A 1 317 ? -5.474 11.860 -2.163 1.00 91.62 317 ALA A O 1
ATOM 2637 N N . ALA A 1 318 ? -4.895 11.697 0.007 1.00 91.06 318 ALA A N 1
ATOM 2638 C CA . ALA A 1 318 ? -3.507 12.133 -0.166 1.00 91.06 318 ALA A CA 1
ATOM 2639 C C . ALA A 1 318 ? -2.699 11.172 -1.054 1.00 91.06 318 ALA A C 1
ATOM 2641 O O . ALA A 1 318 ? -1.894 11.599 -1.877 1.00 91.06 318 ALA A O 1
ATOM 2642 N N . TYR A 1 319 ? -2.936 9.868 -0.915 1.00 92.25 319 TYR A N 1
ATOM 2643 C CA . TYR A 1 319 ? -2.308 8.863 -1.764 1.00 92.25 319 TYR A CA 1
ATOM 2644 C C . TYR A 1 319 ? -2.813 8.957 -3.216 1.00 92.25 319 TYR A C 1
ATOM 2646 O O . TYR A 1 319 ? -2.025 9.099 -4.152 1.00 92.25 319 TYR A O 1
ATOM 2654 N N . MET A 1 320 ? -4.135 8.966 -3.413 1.00 91.75 320 MET A N 1
ATOM 2655 C CA . MET A 1 320 ? -4.751 9.011 -4.742 1.00 91.75 320 MET A CA 1
ATOM 2656 C C . MET A 1 320 ? -4.483 10.324 -5.482 1.00 91.75 320 MET A C 1
ATOM 2658 O O . MET A 1 320 ? -4.392 10.306 -6.709 1.00 91.75 320 MET A O 1
ATOM 2662 N N . SER A 1 321 ? -4.289 11.442 -4.770 1.00 91.88 321 SER A N 1
ATOM 2663 C CA . SER A 1 321 ? -3.927 12.721 -5.395 1.00 91.88 321 SER A CA 1
ATOM 2664 C C . SER A 1 321 ? -2.568 12.696 -6.087 1.00 91.88 321 SER A C 1
ATOM 2666 O O . SER A 1 321 ? -2.357 13.494 -6.991 1.00 91.88 321 SER A O 1
ATOM 2668 N N . VAL A 1 322 ? -1.662 11.795 -5.693 1.00 91.44 322 VAL A N 1
ATOM 2669 C CA . VAL A 1 322 ? -0.373 11.611 -6.380 1.00 91.44 322 VAL A CA 1
ATOM 2670 C C . VAL A 1 322 ? -0.457 10.480 -7.403 1.00 91.44 322 VAL A C 1
ATOM 2672 O O . VAL A 1 322 ? 0.037 10.616 -8.519 1.00 91.44 322 VAL A O 1
ATOM 2675 N N . MET A 1 323 ? -1.141 9.387 -7.060 1.00 91.81 323 MET A N 1
ATOM 2676 C CA . MET A 1 323 ? -1.247 8.216 -7.933 1.00 91.81 323 MET A CA 1
ATOM 2677 C C . MET A 1 323 ? -1.988 8.477 -9.237 1.00 91.81 323 MET A C 1
ATOM 2679 O O . MET A 1 323 ? -1.538 8.013 -10.279 1.00 91.81 323 MET A O 1
ATOM 2683 N N . ILE A 1 324 ? -3.126 9.180 -9.198 1.00 92.19 324 ILE A N 1
ATOM 2684 C CA . ILE A 1 324 ? -3.938 9.401 -10.401 1.00 92.19 324 ILE A CA 1
ATOM 2685 C C . ILE A 1 324 ? -3.151 10.226 -11.434 1.00 92.19 324 ILE A C 1
ATOM 2687 O O . ILE A 1 324 ? -3.025 9.751 -12.563 1.00 92.19 324 ILE A O 1
ATOM 2691 N N . PRO A 1 325 ? -2.557 11.390 -11.087 1.00 93.69 325 PRO A N 1
ATOM 2692 C CA . PRO A 1 325 ? -1.714 12.127 -12.027 1.00 93.69 325 PRO A CA 1
ATOM 2693 C C . PRO A 1 325 ? -0.528 11.312 -12.537 1.00 93.69 325 PRO A C 1
ATOM 2695 O O . PRO A 1 325 ? -0.247 11.355 -13.730 1.00 93.69 325 PRO A O 1
ATOM 2698 N N . ALA A 1 326 ? 0.130 10.534 -11.671 1.00 92.19 326 ALA A N 1
ATOM 2699 C CA . ALA A 1 326 ? 1.242 9.679 -12.075 1.00 92.19 326 ALA A CA 1
ATOM 2700 C C . ALA A 1 326 ? 0.810 8.611 -13.094 1.00 92.19 326 ALA A C 1
ATOM 2702 O O . ALA A 1 326 ? 1.473 8.433 -14.109 1.00 92.19 326 ALA A O 1
ATOM 2703 N N . CYS A 1 327 ? -0.335 7.954 -12.886 1.00 92.19 327 CYS A N 1
ATOM 2704 C CA . CYS A 1 327 ? -0.864 6.964 -13.828 1.00 9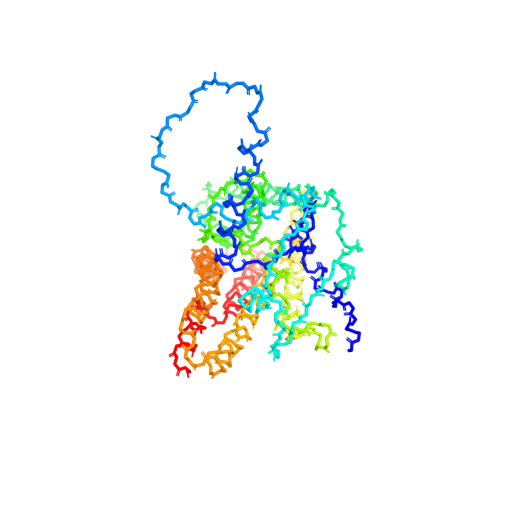2.19 327 CYS A CA 1
ATOM 2705 C C . CYS A 1 327 ? -1.280 7.602 -15.160 1.00 92.19 327 CYS A C 1
ATOM 2707 O O . CYS A 1 327 ? -1.007 7.034 -16.213 1.00 92.19 327 CYS A O 1
ATOM 2709 N N . ILE A 1 328 ? -1.915 8.781 -15.129 1.00 93.44 328 ILE A N 1
ATOM 2710 C CA . ILE A 1 328 ? -2.295 9.519 -16.346 1.00 93.44 328 ILE A CA 1
ATOM 2711 C C . ILE A 1 328 ? -1.045 9.922 -17.127 1.00 93.44 328 ILE A C 1
ATOM 2713 O O . ILE A 1 328 ? -0.986 9.703 -18.336 1.00 93.44 328 ILE A O 1
ATOM 2717 N N . LEU A 1 329 ? -0.040 10.472 -16.439 1.00 93.06 329 LEU A N 1
ATOM 2718 C CA . LEU A 1 329 ? 1.231 10.843 -17.049 1.00 93.06 329 LEU A CA 1
ATOM 2719 C C . LEU A 1 329 ? 1.913 9.613 -17.655 1.00 93.06 329 LEU A C 1
ATOM 2721 O O . LEU A 1 329 ? 2.279 9.654 -18.821 1.00 93.06 329 LEU A O 1
ATOM 2725 N N . GLY A 1 330 ? 2.006 8.512 -16.905 1.00 91.44 330 GLY A N 1
ATOM 2726 C CA . GLY A 1 330 ? 2.625 7.270 -17.364 1.00 91.44 330 GLY A CA 1
ATOM 2727 C C . GLY A 1 330 ? 1.913 6.654 -18.566 1.00 91.44 330 GLY A C 1
ATOM 2728 O O . GLY A 1 330 ? 2.570 6.217 -19.507 1.00 91.44 330 GLY A O 1
ATOM 2729 N N . ALA A 1 331 ? 0.578 6.662 -18.587 1.00 91.88 331 ALA A N 1
ATOM 2730 C CA . ALA A 1 331 ? -0.192 6.197 -19.738 1.00 91.88 331 ALA A CA 1
ATOM 2731 C C . ALA A 1 331 ? 0.043 7.093 -20.963 1.00 91.88 331 ALA A C 1
ATOM 2733 O O . ALA A 1 331 ? 0.358 6.591 -22.040 1.00 91.88 331 ALA A O 1
ATOM 2734 N N . ALA A 1 332 ? -0.050 8.417 -20.799 1.00 93.06 332 ALA A N 1
ATOM 2735 C CA . ALA A 1 332 ? 0.158 9.368 -21.888 1.00 93.06 332 ALA A CA 1
ATOM 2736 C C . ALA A 1 332 ? 1.566 9.248 -22.486 1.00 93.06 332 ALA A C 1
ATOM 2738 O O . ALA A 1 332 ? 1.719 9.185 -23.704 1.00 93.06 332 ALA A O 1
ATOM 2739 N N . THR A 1 333 ? 2.596 9.157 -21.644 1.00 90.88 333 THR A N 1
ATOM 2740 C CA . THR A 1 333 ? 3.981 9.062 -22.108 1.00 90.88 333 THR A CA 1
ATOM 2741 C C . THR A 1 333 ? 4.283 7.711 -22.751 1.00 90.88 333 THR A C 1
ATOM 2743 O O . THR A 1 333 ? 5.002 7.679 -23.744 1.00 90.88 333 THR A O 1
ATOM 2746 N N . SER A 1 334 ? 3.689 6.614 -22.269 1.00 89.81 334 SER A N 1
ATOM 2747 C CA . SER A 1 334 ? 3.852 5.279 -22.871 1.00 89.81 334 SER A CA 1
ATOM 2748 C C . SER A 1 334 ? 3.176 5.167 -24.244 1.00 89.81 334 SER A C 1
ATOM 2750 O O . SER A 1 334 ? 3.699 4.512 -25.151 1.00 89.81 334 SER A O 1
ATOM 2752 N N . ILE A 1 335 ? 2.029 5.834 -24.430 1.00 90.81 335 ILE A N 1
ATOM 2753 C CA . ILE A 1 335 ? 1.366 5.956 -25.739 1.00 90.81 335 ILE A CA 1
ATOM 2754 C C . ILE A 1 335 ? 2.243 6.769 -26.693 1.00 90.81 335 ILE A C 1
ATOM 2756 O O . ILE A 1 335 ? 2.524 6.315 -27.801 1.00 90.81 335 ILE A O 1
ATOM 2760 N N . SER A 1 336 ? 2.720 7.938 -26.260 1.00 89.88 336 SER A N 1
ATOM 2761 C CA . SER A 1 336 ? 3.602 8.781 -27.075 1.00 89.88 336 SER A CA 1
ATOM 2762 C C . SER A 1 336 ? 4.894 8.057 -27.456 1.00 89.88 336 SER A C 1
ATOM 2764 O O . SER A 1 336 ? 5.292 8.096 -28.617 1.00 89.88 336 SER A O 1
ATOM 2766 N N . TRP A 1 337 ? 5.508 7.330 -26.516 1.00 86.88 337 TRP A N 1
ATOM 2767 C CA . TRP A 1 337 ? 6.690 6.505 -26.777 1.00 86.88 337 TRP A CA 1
ATOM 2768 C C . TRP A 1 337 ? 6.402 5.459 -27.856 1.00 86.88 337 TRP A C 1
ATOM 2770 O O . TRP A 1 337 ? 7.195 5.293 -28.779 1.00 86.88 337 TRP A O 1
ATOM 2780 N N . PHE A 1 338 ? 5.257 4.772 -27.779 1.00 87.06 338 PHE A N 1
ATOM 2781 C CA . PHE A 1 338 ? 4.880 3.764 -28.771 1.00 87.06 338 PHE A CA 1
ATOM 2782 C C . PHE A 1 338 ? 4.806 4.342 -30.189 1.00 87.06 338 PHE A C 1
ATOM 2784 O O . PHE A 1 338 ? 5.345 3.744 -31.119 1.00 87.06 338 PHE A O 1
ATOM 2791 N N . TYR A 1 339 ? 4.185 5.513 -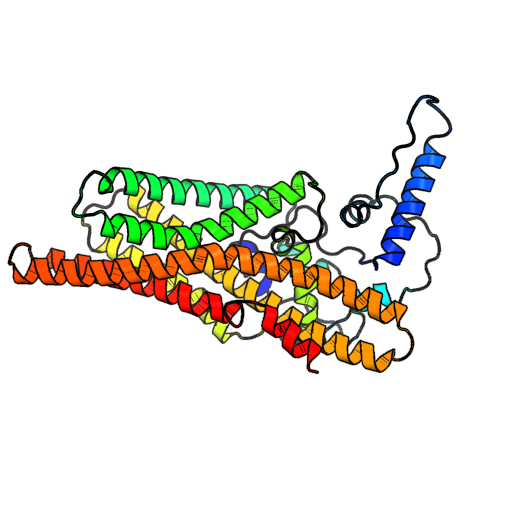30.349 1.00 86.81 339 TYR A N 1
ATOM 2792 C CA . TYR A 1 339 ? 4.123 6.185 -31.646 1.00 86.81 339 TYR A CA 1
ATOM 2793 C C . TYR A 1 339 ? 5.508 6.602 -32.140 1.00 86.81 339 TYR A C 1
ATOM 2795 O O . TYR A 1 339 ? 5.846 6.300 -33.280 1.00 86.81 339 TYR A O 1
ATOM 2803 N N . MET A 1 340 ? 6.334 7.202 -31.277 1.00 84.00 340 MET A N 1
ATOM 2804 C CA . MET A 1 340 ? 7.697 7.613 -31.640 1.00 84.00 340 MET A CA 1
ATOM 2805 C C . MET A 1 340 ? 8.567 6.433 -32.086 1.00 84.00 340 MET A C 1
ATOM 2807 O O . MET A 1 340 ? 9.302 6.539 -33.062 1.00 84.00 340 MET A O 1
ATOM 2811 N N . VAL A 1 341 ? 8.487 5.297 -31.389 1.00 82.56 341 VAL A N 1
ATOM 2812 C CA . VAL A 1 341 ? 9.275 4.106 -31.736 1.00 82.56 341 VAL A CA 1
ATOM 2813 C C . VAL A 1 341 ? 8.838 3.513 -33.076 1.00 82.56 341 VAL A C 1
ATOM 2815 O O . VAL A 1 341 ? 9.693 3.084 -33.845 1.00 82.56 341 VAL A O 1
ATOM 2818 N N . ASN A 1 342 ? 7.537 3.506 -33.378 1.00 83.88 342 ASN A N 1
ATOM 2819 C CA . ASN A 1 342 ? 7.046 3.023 -34.671 1.00 83.88 342 ASN A CA 1
ATOM 2820 C C . ASN A 1 342 ? 7.447 3.953 -35.826 1.00 83.88 342 ASN A C 1
ATOM 2822 O O . ASN A 1 342 ? 7.799 3.466 -36.896 1.00 83.88 342 ASN A O 1
ATOM 2826 N N . ASP A 1 343 ? 7.434 5.267 -35.60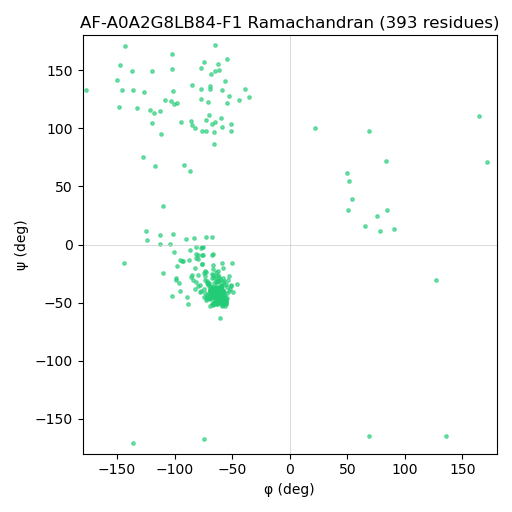0 1.00 83.44 343 ASP A N 1
ATOM 2827 C CA . ASP A 1 343 ? 7.840 6.270 -36.590 1.00 83.44 343 ASP A CA 1
ATOM 2828 C C . ASP A 1 343 ? 9.326 6.117 -36.964 1.00 83.44 343 ASP A C 1
ATOM 2830 O O . ASP A 1 343 ? 9.673 5.944 -38.130 1.00 83.44 343 ASP A O 1
ATOM 2834 N N . MET A 1 344 ? 10.204 5.994 -35.958 1.00 78.56 344 MET A N 1
ATOM 2835 C CA . MET A 1 344 ? 11.651 5.819 -36.165 1.00 78.56 344 MET A CA 1
ATOM 2836 C C . MET A 1 344 ? 12.029 4.544 -36.937 1.00 78.56 344 MET A C 1
ATOM 2838 O O . MET A 1 344 ? 13.082 4.512 -37.583 1.00 78.56 344 MET A O 1
ATOM 2842 N N . VAL A 1 345 ? 11.210 3.488 -36.854 1.00 77.62 345 VAL A N 1
ATOM 2843 C CA . VAL A 1 345 ? 11.407 2.248 -37.623 1.00 77.62 345 VAL A CA 1
ATOM 2844 C C . VAL A 1 345 ? 10.962 2.404 -39.068 1.00 77.62 345 VAL A C 1
ATOM 2846 O O . VAL A 1 345 ? 11.659 1.923 -39.960 1.00 77.62 345 VAL A O 1
ATOM 2849 N N . ASN A 1 346 ? 9.837 3.079 -39.306 1.00 77.19 346 ASN A N 1
ATOM 2850 C CA . ASN A 1 346 ? 9.351 3.336 -40.661 1.00 77.19 346 ASN A CA 1
ATOM 2851 C C . ASN A 1 346 ? 10.335 4.206 -41.457 1.00 77.19 346 ASN A C 1
ATOM 2853 O O . ASN A 1 346 ? 10.510 3.985 -42.653 1.00 77.19 346 ASN A O 1
ATOM 2857 N N . ASP A 1 347 ? 11.049 5.103 -40.775 1.00 76.75 347 ASP A N 1
ATOM 2858 C CA . ASP A 1 347 ? 12.105 5.936 -41.359 1.00 76.75 347 ASP A CA 1
ATOM 2859 C C . ASP A 1 347 ? 13.430 5.186 -41.616 1.00 76.75 347 ASP A C 1
ATOM 2861 O O . ASP A 1 347 ? 14.392 5.769 -42.116 1.00 76.75 347 ASP A O 1
ATOM 2865 N N . GLY A 1 348 ? 13.527 3.897 -41.262 1.00 74.31 348 GLY A N 1
ATOM 2866 C CA . GLY A 1 348 ? 14.726 3.075 -41.482 1.00 74.31 348 GLY A CA 1
ATOM 2867 C C . GLY A 1 348 ? 15.956 3.515 -40.676 1.00 74.31 348 GLY A C 1
ATOM 2868 O O . GLY A 1 348 ? 17.078 3.123 -40.987 1.00 74.31 348 GLY A O 1
ATOM 2869 N N . SER A 1 349 ? 15.763 4.341 -39.645 1.00 67.00 349 SER A N 1
ATOM 2870 C CA . SER A 1 349 ? 16.843 5.070 -38.970 1.00 67.00 349 SER A CA 1
ATOM 2871 C C . SER A 1 349 ? 17.630 4.262 -37.925 1.00 67.00 349 SER A C 1
ATOM 2873 O O . SER A 1 349 ? 18.659 4.745 -37.443 1.00 67.00 349 SER A O 1
ATOM 2875 N N . ARG A 1 350 ? 17.161 3.067 -37.520 1.00 70.81 350 ARG A N 1
ATOM 2876 C CA . ARG A 1 350 ? 17.748 2.279 -36.414 1.00 70.81 350 ARG A CA 1
ATOM 2877 C C . ARG A 1 350 ? 17.651 0.764 -36.594 1.00 70.81 350 ARG A C 1
ATOM 2879 O O . ARG A 1 350 ? 16.733 0.254 -37.230 1.00 70.81 350 ARG A O 1
ATOM 2886 N N . ASP A 1 351 ? 18.578 0.061 -35.943 1.00 77.69 351 ASP A N 1
ATOM 2887 C CA . ASP A 1 351 ? 18.700 -1.399 -35.961 1.00 77.69 351 ASP A CA 1
ATOM 2888 C C . ASP A 1 351 ? 17.502 -2.124 -35.319 1.00 77.69 351 ASP A C 1
ATOM 2890 O O . ASP A 1 351 ? 16.899 -1.660 -34.345 1.00 77.69 351 ASP A O 1
ATOM 2894 N N . HIS A 1 352 ? 17.210 -3.333 -35.812 1.00 77.00 352 HIS A N 1
ATOM 2895 C CA . HIS A 1 352 ? 16.111 -4.179 -35.328 1.00 77.00 352 HIS A CA 1
ATOM 2896 C C . HIS A 1 352 ? 16.229 -4.537 -33.833 1.00 77.00 352 HIS A C 1
ATOM 2898 O O . HIS A 1 352 ? 15.224 -4.580 -33.122 1.00 77.00 352 HIS A O 1
ATOM 2904 N N . GLU A 1 353 ? 17.449 -4.739 -33.322 1.00 78.94 353 GLU A N 1
ATOM 2905 C CA . GLU A 1 353 ? 17.687 -5.036 -31.901 1.00 78.94 353 GLU A CA 1
ATOM 2906 C C . GLU A 1 353 ? 17.300 -3.866 -30.984 1.00 78.94 353 GLU A C 1
ATOM 2908 O O . GLU A 1 353 ? 16.715 -4.076 -29.917 1.00 78.94 353 GLU A O 1
ATOM 2913 N N . TRP A 1 354 ? 17.564 -2.627 -31.414 1.00 80.06 354 TRP A N 1
ATOM 2914 C CA . TRP A 1 354 ? 17.178 -1.432 -30.663 1.00 80.06 354 TRP A CA 1
ATOM 2915 C C . TRP A 1 354 ? 15.653 -1.323 -30.559 1.00 80.06 354 TRP A C 1
ATOM 2917 O O . TRP A 1 354 ? 15.124 -1.095 -29.471 1.00 80.06 354 TRP A O 1
ATOM 2927 N N . PHE A 1 355 ? 14.937 -1.577 -31.657 1.00 81.19 355 PHE A N 1
ATOM 2928 C CA . PHE A 1 355 ? 13.473 -1.571 -31.667 1.00 81.19 355 PHE A CA 1
ATOM 2929 C C . PHE A 1 355 ? 12.872 -2.591 -30.689 1.00 81.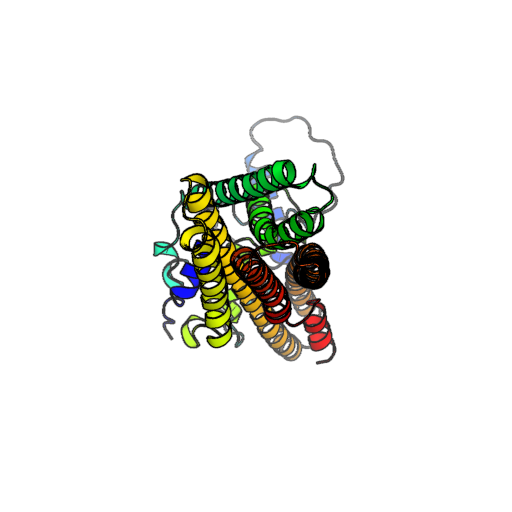19 355 PHE A C 1
ATOM 2931 O O . PHE A 1 355 ? 11.964 -2.262 -29.921 1.00 81.19 355 PHE A O 1
ATOM 2938 N N . VAL A 1 356 ? 13.394 -3.823 -30.675 1.00 82.00 356 VAL A N 1
ATOM 2939 C CA . VAL A 1 356 ? 12.921 -4.875 -29.760 1.00 82.00 356 VAL A CA 1
ATOM 2940 C C . VAL A 1 356 ? 13.152 -4.477 -28.299 1.00 82.00 356 VAL A C 1
ATOM 2942 O O . VAL A 1 356 ? 12.259 -4.649 -27.466 1.00 82.00 356 VAL A O 1
ATOM 2945 N N . MET A 1 357 ? 14.312 -3.896 -27.980 1.00 82.56 357 MET A N 1
ATOM 2946 C CA . MET A 1 357 ? 14.620 -3.414 -26.630 1.00 82.56 357 MET A CA 1
ATOM 2947 C C . MET A 1 357 ? 13.636 -2.325 -26.174 1.00 82.56 357 MET A C 1
ATOM 2949 O O . MET A 1 357 ? 13.075 -2.416 -25.083 1.00 82.56 357 MET A O 1
ATOM 2953 N N . GLU A 1 358 ? 13.397 -1.315 -27.006 1.00 82.56 358 GLU A N 1
ATOM 2954 C CA . GLU A 1 358 ? 12.516 -0.184 -26.687 1.00 82.56 358 GLU A CA 1
ATOM 2955 C C . GLU A 1 358 ? 11.059 -0.619 -26.517 1.00 82.56 358 GLU A C 1
ATOM 2957 O O . GLU A 1 358 ? 10.375 -0.185 -25.588 1.00 82.56 358 GLU A O 1
ATOM 2962 N N . LYS A 1 359 ? 10.594 -1.551 -27.356 1.00 83.75 359 LYS A N 1
ATOM 2963 C CA . LYS A 1 359 ? 9.263 -2.150 -27.224 1.00 83.75 359 LYS A CA 1
ATOM 2964 C C . LYS A 1 359 ? 9.108 -2.902 -25.899 1.00 83.75 359 LYS A C 1
ATOM 2966 O O . LYS A 1 359 ? 8.076 -2.767 -25.242 1.00 83.75 359 LYS A O 1
ATOM 2971 N N . ASN A 1 360 ? 10.131 -3.649 -25.479 1.00 86.38 360 ASN A N 1
ATOM 2972 C CA . ASN A 1 360 ? 10.120 -4.365 -24.200 1.00 86.38 360 ASN A CA 1
ATOM 2973 C C . ASN A 1 360 ? 10.113 -3.407 -23.000 1.00 86.38 360 ASN A C 1
ATOM 2975 O O . ASN A 1 360 ? 9.385 -3.651 -22.036 1.00 86.38 360 ASN A O 1
ATOM 2979 N N . VAL A 1 361 ? 10.870 -2.305 -23.069 1.00 84.31 361 VAL A N 1
ATOM 2980 C CA . VAL A 1 361 ? 10.860 -1.244 -22.046 1.00 84.31 361 VAL A CA 1
ATOM 2981 C C . VAL A 1 361 ? 9.487 -0.580 -21.963 1.00 84.31 361 VAL A C 1
ATOM 2983 O O . VAL A 1 361 ? 8.959 -0.421 -20.864 1.00 84.31 361 VAL A O 1
ATOM 2986 N N . ASN A 1 362 ? 8.871 -0.249 -23.098 1.00 85.75 362 ASN A N 1
ATOM 2987 C CA . ASN A 1 362 ? 7.537 0.345 -23.107 1.00 85.75 362 ASN A CA 1
ATOM 2988 C C . ASN A 1 362 ? 6.479 -0.622 -22.543 1.00 85.75 362 ASN A C 1
ATOM 2990 O O . ASN A 1 362 ? 5.631 -0.227 -21.748 1.00 85.75 362 ASN A O 1
ATOM 2994 N N . PHE A 1 363 ? 6.565 -1.916 -22.877 1.00 87.75 363 PHE A N 1
ATOM 2995 C CA . PHE A 1 363 ? 5.685 -2.939 -22.303 1.00 87.75 363 PHE A CA 1
ATOM 2996 C C . PHE A 1 363 ? 5.843 -3.067 -20.779 1.00 87.75 363 PHE A C 1
ATOM 2998 O O . PHE A 1 363 ? 4.850 -3.201 -20.067 1.00 87.75 363 PHE A O 1
ATOM 3005 N N . MET A 1 364 ? 7.076 -2.982 -20.267 1.00 88.62 364 MET A N 1
ATOM 3006 C CA . MET A 1 364 ? 7.342 -2.967 -18.825 1.00 88.62 364 MET A CA 1
ATOM 3007 C C . MET A 1 364 ? 6.640 -1.783 -18.148 1.00 88.62 364 MET A C 1
ATOM 3009 O O . MET A 1 364 ? 5.892 -1.988 -17.197 1.00 88.62 364 MET A O 1
ATOM 3013 N N . ILE A 1 365 ? 6.824 -0.566 -18.672 1.00 86.88 365 ILE A N 1
ATOM 3014 C CA . ILE A 1 365 ? 6.200 0.646 -18.116 1.00 86.88 365 ILE A CA 1
ATOM 3015 C C . ILE A 1 365 ? 4.670 0.525 -18.152 1.00 86.88 365 ILE A C 1
ATOM 3017 O O . ILE A 1 365 ? 4.004 0.845 -17.170 1.00 86.88 365 ILE A O 1
ATOM 3021 N N . TRP A 1 366 ? 4.105 -0.010 -19.236 1.00 89.00 366 TRP A N 1
ATOM 3022 C CA . TRP A 1 366 ? 2.672 -0.293 -19.333 1.00 89.00 366 TRP A CA 1
ATOM 3023 C C . TRP A 1 366 ? 2.178 -1.280 -18.277 1.00 89.00 366 TRP A C 1
ATOM 3025 O O . TRP A 1 366 ? 1.128 -1.049 -17.677 1.00 89.00 366 TRP A O 1
ATOM 3035 N N . SER A 1 367 ? 2.921 -2.363 -18.034 1.00 91.06 367 SER A N 1
ATOM 3036 C CA . SER A 1 367 ? 2.602 -3.329 -16.979 1.00 91.06 367 SER A CA 1
ATOM 3037 C C . SER A 1 367 ? 2.596 -2.664 -15.600 1.00 91.06 367 SER A C 1
ATOM 3039 O O . SER A 1 367 ? 1.684 -2.911 -14.810 1.00 91.06 367 SER A O 1
ATOM 3041 N N . ASP A 1 368 ? 3.560 -1.785 -15.325 1.00 89.25 368 ASP A N 1
ATOM 3042 C CA . ASP A 1 368 ? 3.660 -1.070 -14.050 1.00 89.25 368 ASP A CA 1
ATOM 3043 C C . ASP A 1 368 ? 2.514 -0.061 -13.874 1.00 89.25 368 ASP A C 1
ATOM 3045 O O . ASP A 1 368 ? 1.843 -0.039 -12.841 1.00 89.25 368 ASP A O 1
ATOM 3049 N N . VAL A 1 369 ? 2.220 0.733 -14.909 1.00 90.44 369 VAL A N 1
ATOM 3050 C CA . VAL A 1 369 ? 1.090 1.676 -14.912 1.00 90.44 369 VAL A CA 1
ATOM 3051 C C . VAL A 1 369 ? -0.235 0.931 -14.745 1.00 90.44 369 VAL A C 1
ATOM 3053 O O . VAL A 1 369 ? -1.076 1.356 -13.953 1.00 90.44 369 VAL A O 1
ATOM 3056 N N . ALA A 1 370 ? -0.417 -0.204 -15.425 1.00 91.94 370 ALA A N 1
ATOM 3057 C CA . ALA A 1 370 ? -1.594 -1.049 -15.261 1.00 91.94 370 ALA A CA 1
ATOM 3058 C C . ALA A 1 370 ? -1.695 -1.586 -13.827 1.00 91.94 370 ALA A C 1
ATOM 3060 O O . ALA A 1 370 ? -2.756 -1.488 -13.210 1.00 91.94 370 ALA A O 1
ATOM 3061 N N . MET A 1 371 ? -0.595 -2.085 -13.258 1.00 93.00 371 MET A N 1
ATOM 3062 C CA . MET A 1 371 ? -0.548 -2.554 -11.873 1.00 93.00 371 MET A CA 1
ATOM 3063 C C . MET A 1 371 ? -1.007 -1.458 -10.899 1.00 93.00 371 MET A C 1
ATOM 3065 O O . MET A 1 371 ? -1.878 -1.699 -10.059 1.00 93.00 371 MET A O 1
ATOM 3069 N N . PHE A 1 372 ? -0.475 -0.241 -11.039 1.00 91.12 372 PHE A N 1
ATOM 3070 C CA . PHE A 1 372 ? -0.853 0.912 -10.221 1.00 91.12 372 PHE A CA 1
ATOM 3071 C C . PHE A 1 372 ? -2.323 1.309 -10.408 1.00 91.12 372 PHE A C 1
ATOM 3073 O O . PHE A 1 372 ? -3.029 1.562 -9.426 1.00 91.12 372 PHE A O 1
ATOM 3080 N N . PHE A 1 373 ? -2.797 1.314 -11.654 1.00 91.06 373 PHE A N 1
ATOM 3081 C CA . PHE A 1 373 ? -4.155 1.709 -12.010 1.00 91.06 373 PHE A CA 1
ATOM 3082 C C . PHE A 1 373 ? -5.217 0.692 -11.577 1.00 91.06 373 PHE A C 1
ATOM 3084 O O . PHE A 1 373 ? -6.322 1.092 -11.223 1.00 91.06 373 PHE A O 1
ATOM 3091 N N . PHE A 1 374 ? -4.909 -0.607 -11.565 1.00 92.25 374 PHE A N 1
ATOM 3092 C CA . PHE A 1 374 ? -5.859 -1.639 -11.148 1.00 92.25 374 PHE A CA 1
ATOM 3093 C C . PHE A 1 374 ? -5.809 -1.894 -9.640 1.00 92.25 374 PHE A C 1
ATOM 3095 O O . PHE A 1 374 ? -6.848 -1.847 -8.978 1.00 92.25 374 PHE A O 1
ATOM 3102 N N . LEU A 1 375 ? -4.628 -2.137 -9.062 1.00 92.69 375 LEU A N 1
ATOM 3103 C CA . LEU A 1 375 ? -4.535 -2.547 -7.656 1.00 92.69 375 LEU A CA 1
ATOM 3104 C C . LEU A 1 375 ? -4.886 -1.420 -6.682 1.00 92.69 375 LEU A C 1
ATOM 3106 O O . LEU A 1 375 ? -5.497 -1.700 -5.652 1.00 92.69 375 LEU A O 1
ATOM 3110 N N . GLY A 1 376 ? -4.580 -0.161 -7.012 1.00 90.69 376 GLY A N 1
ATOM 3111 C CA . GLY A 1 376 ? -4.916 0.992 -6.170 1.00 90.69 376 GLY A CA 1
ATOM 3112 C C . GLY A 1 376 ? -6.426 1.142 -5.941 1.00 90.69 376 GLY A C 1
ATOM 3113 O O . GLY A 1 376 ? -6.902 0.995 -4.809 1.00 90.69 376 GLY A O 1
ATOM 3114 N N . PRO A 1 377 ? -7.220 1.377 -6.999 1.00 91.12 377 PRO A N 1
ATOM 3115 C CA . PRO A 1 377 ? -8.672 1.448 -6.898 1.00 91.12 377 PRO A CA 1
ATOM 3116 C C . PRO A 1 377 ? -9.306 0.161 -6.364 1.00 91.12 377 PRO A C 1
ATOM 3118 O O . PRO A 1 377 ? -10.248 0.250 -5.576 1.00 91.12 377 PRO A O 1
ATOM 3121 N N . LEU A 1 378 ? -8.793 -1.027 -6.711 1.00 92.69 378 LEU A N 1
ATOM 3122 C CA . LEU A 1 378 ? -9.294 -2.292 -6.155 1.00 92.69 378 LEU A CA 1
ATOM 3123 C C . LEU A 1 378 ? -9.056 -2.404 -4.647 1.00 92.69 378 LEU A C 1
ATOM 3125 O O . LEU A 1 378 ? -9.946 -2.882 -3.941 1.00 92.69 378 LEU A O 1
ATOM 3129 N N . ALA A 1 379 ? -7.917 -1.930 -4.135 1.00 92.25 379 ALA A N 1
ATOM 3130 C CA . ALA A 1 379 ? -7.633 -1.899 -2.703 1.00 92.25 379 ALA A CA 1
ATOM 3131 C C . ALA A 1 379 ? -8.601 -0.973 -1.952 1.00 92.25 379 ALA A C 1
ATOM 3133 O O . ALA A 1 379 ? -9.085 -1.320 -0.879 1.00 92.25 379 ALA A O 1
ATOM 3134 N N . ILE A 1 380 ? -8.937 0.183 -2.533 1.00 92.06 380 ILE A N 1
ATOM 3135 C CA . ILE A 1 380 ? -9.796 1.214 -1.918 1.00 92.06 380 ILE A CA 1
ATOM 3136 C C . ILE A 1 380 ? -11.295 0.935 -2.136 1.00 92.06 380 ILE A C 1
ATOM 3138 O O . ILE A 1 380 ? -12.133 1.298 -1.308 1.00 92.06 380 ILE A O 1
ATOM 3142 N N . GLY A 1 381 ? -11.651 0.222 -3.204 1.00 87.12 381 GLY A N 1
ATOM 3143 C CA . GLY A 1 381 ? -13.033 0.008 -3.656 1.00 87.12 381 GLY A CA 1
ATOM 3144 C C . GLY A 1 381 ? -13.554 1.151 -4.530 1.00 87.12 381 GLY A C 1
ATOM 3145 O O . GLY A 1 381 ? -14.736 1.469 -4.486 1.00 87.12 381 GLY A O 1
ATOM 3146 N N . GLY A 1 382 ? -12.655 1.810 -5.266 1.00 88.38 382 GLY A N 1
ATOM 3147 C CA . GLY A 1 382 ? -12.913 2.984 -6.099 1.00 88.38 382 GLY A CA 1
ATOM 3148 C C . GLY A 1 382 ? -11.840 4.062 -5.921 1.00 88.38 382 GLY A C 1
ATOM 3149 O O . GLY A 1 382 ? -10.780 3.814 -5.355 1.00 88.38 382 GLY A O 1
ATOM 3150 N N . PHE A 1 383 ? -12.125 5.287 -6.369 1.00 84.00 383 PHE A N 1
ATOM 3151 C CA . PHE A 1 383 ? -11.202 6.430 -6.241 1.00 84.00 383 PHE A CA 1
ATOM 3152 C C . PHE A 1 383 ? -11.347 7.203 -4.921 1.00 84.00 383 PHE A C 1
ATOM 3154 O O . PHE A 1 383 ? -10.507 8.031 -4.579 1.00 84.00 383 PHE A O 1
ATOM 3161 N N . ASN A 1 384 ? -12.423 6.955 -4.171 1.00 84.75 384 ASN A N 1
ATOM 3162 C CA . ASN A 1 384 ? -12.711 7.633 -2.913 1.00 84.75 384 ASN A CA 1
ATOM 3163 C C . ASN A 1 384 ? -13.407 6.671 -1.949 1.00 84.75 384 ASN A C 1
ATOM 3165 O O . ASN A 1 384 ? -14.388 6.040 -2.323 1.00 84.75 384 ASN A O 1
ATOM 3169 N N . ALA A 1 385 ? -12.962 6.619 -0.694 1.00 85.25 385 ALA A N 1
ATOM 3170 C CA . ALA A 1 385 ? -13.569 5.791 0.349 1.00 85.25 385 ALA A CA 1
ATOM 3171 C C . ALA A 1 385 ? -14.987 6.244 0.775 1.00 85.25 385 ALA A C 1
ATOM 3173 O O . ALA A 1 385 ? -15.666 5.525 1.503 1.00 85.25 385 ALA A O 1
ATOM 3174 N N . ASN A 1 386 ? -15.463 7.410 0.316 1.00 87.44 386 ASN A N 1
ATOM 3175 C CA . ASN A 1 386 ? -16.772 7.986 0.658 1.00 87.44 386 ASN A CA 1
ATOM 3176 C C . ASN A 1 386 ? -17.972 7.052 0.444 1.00 87.44 386 ASN A C 1
ATOM 3178 O O . ASN A 1 386 ? -18.991 7.223 1.114 1.00 87.44 386 ASN A O 1
ATOM 3182 N N . TYR A 1 387 ? -17.887 6.086 -0.475 1.00 87.12 387 TYR A N 1
ATOM 3183 C CA . TYR A 1 387 ? -18.991 5.155 -0.725 1.00 87.12 387 TYR A CA 1
ATOM 3184 C C . TYR A 1 387 ? -19.334 4.314 0.515 1.00 87.12 387 TYR A C 1
ATOM 3186 O O . TYR A 1 387 ? -20.505 4.012 0.727 1.00 87.12 387 TYR A O 1
ATOM 3194 N N . ILE A 1 388 ? -18.350 3.999 1.369 1.00 85.75 388 ILE A N 1
ATOM 3195 C CA . ILE A 1 388 ? -18.562 3.221 2.598 1.00 85.75 388 ILE A CA 1
ATOM 3196 C C . ILE A 1 388 ? -19.511 3.980 3.531 1.00 85.75 388 ILE A C 1
ATOM 3198 O O . ILE A 1 388 ? -20.484 3.422 4.027 1.00 85.75 388 ILE A O 1
ATOM 3202 N N . TRP A 1 389 ? -19.271 5.283 3.700 1.00 85.62 389 TRP A N 1
ATOM 3203 C CA . TRP A 1 389 ? -20.129 6.148 4.507 1.00 85.62 389 TRP A CA 1
ATOM 3204 C C . TRP A 1 389 ? -21.511 6.350 3.885 1.00 85.62 389 TRP A C 1
ATOM 3206 O O . TRP A 1 389 ? -22.511 6.348 4.595 1.00 85.62 389 TRP A O 1
ATOM 3216 N N . ARG A 1 390 ? -21.584 6.507 2.557 1.00 84.44 390 ARG A N 1
ATOM 3217 C CA . ARG A 1 390 ? -22.876 6.617 1.861 1.00 84.44 390 ARG A CA 1
ATOM 3218 C C . ARG A 1 390 ? -23.728 5.368 2.067 1.00 84.44 390 ARG A C 1
ATOM 3220 O O . ARG A 1 390 ? -24.900 5.513 2.373 1.00 84.44 390 ARG A O 1
ATOM 3227 N N . THR A 1 391 ? -23.112 4.191 1.964 1.00 82.94 391 THR A N 1
ATOM 3228 C CA . THR A 1 391 ? -23.777 2.898 2.181 1.00 82.94 391 THR A CA 1
ATOM 3229 C C . THR A 1 391 ? -24.299 2.787 3.614 1.00 82.94 391 THR A C 1
ATOM 3231 O O . THR A 1 391 ? -25.455 2.442 3.819 1.00 82.94 391 THR A O 1
ATOM 3234 N N . PHE A 1 392 ? -23.477 3.149 4.606 1.00 83.31 392 PHE A N 1
ATOM 3235 C CA . PHE A 1 392 ? -23.897 3.192 6.010 1.00 83.31 392 PHE A CA 1
ATOM 3236 C C . PHE A 1 392 ? -25.052 4.170 6.272 1.00 83.31 392 PHE A C 1
ATOM 3238 O O . PHE A 1 392 ? -25.908 3.873 7.084 1.00 83.31 392 PHE A O 1
ATOM 3245 N N . ARG A 1 393 ? -25.094 5.326 5.596 1.00 80.56 393 ARG A N 1
ATOM 3246 C CA . ARG A 1 393 ? -26.180 6.311 5.759 1.00 80.56 393 ARG A CA 1
ATOM 3247 C C . ARG A 1 393 ? -27.505 5.860 5.127 1.00 80.56 393 ARG A C 1
ATOM 3249 O O . ARG A 1 393 ? -28.545 6.411 5.469 1.00 80.56 393 ARG A O 1
ATOM 3256 N N . SER A 1 394 ? -27.446 4.970 4.140 1.00 77.19 394 SER A N 1
ATOM 3257 C CA . SER A 1 394 ? -28.616 4.484 3.399 1.00 77.19 394 SER A CA 1
ATOM 3258 C C . SER A 1 394 ? -29.219 3.194 3.955 1.00 77.19 394 SER A C 1
ATOM 3260 O O . SER A 1 394 ? -30.311 2.830 3.531 1.00 77.19 394 SER A O 1
ATOM 3262 N N . ALA A 1 395 ? -28.481 2.499 4.824 1.00 69.88 395 ALA A N 1
ATOM 3263 C CA . ALA A 1 395 ? -28.974 1.390 5.634 1.00 69.88 395 ALA A CA 1
ATOM 3264 C C . ALA A 1 395 ? -29.631 1.945 6.900 1.00 69.88 395 ALA A C 1
ATOM 3266 O O . ALA A 1 395 ? -30.604 1.310 7.357 1.00 69.88 395 ALA A O 1
#

Secondary structure (DSSP, 8-state):
--PPPPPHHHHHHHHHTT---SS-SS-----HHHHHHHHHHHHHHHHHTTTTS-------------TTGGGTTTSS-TT----------HHHHGGGB-TTS-B----TTTTTGGGT--TTHHHHHHHHHHHHHHHHHHHHHHHHHHHTT-GGGHHHHHHHHHHHHHHHHHHHHHHHHHHHHHTT---SS-GGGGGSHHHHHHHHGGG-HHHH-SS-HHHHHHHHHHHHHHHHHHHIIIIII-SS--HHHHHHHHHHHHHHHHHHHHHHHHHHHHHHHHHHHHHHHHHHHHTTT-HHHHHHHHHHHHHHHHHHHHHHHHHHHHHHHHHHHHHHHHHHHHHHHHHHHHTT-S-HHHHHHHHHHHHHHHHHHHHHHHHHHHHHTSS-THHHHHHHHH-

Mean predicted aligned error: 10.8 Å

Foldseek 3Di:
DLQAAFDVVLLVLCVLLLFADQDFLAFQFDFLVVLVVVVVVVVVVVVVVPPPDDPDDDDDDPPDPPSQLRPPVRPPPPPDPDDDDDDPQPLSQQLQQALVGDRHRDGCVRNVNPVRHDNCSLVVSLVLLVVLLVLLVVVLVVLCVVQVVPPLCVLVNLLSCLLSLLLNVSSVLQNVLSVCVVVVVTDFLALSVCSHSSNLVSLLRHVSCSPPNDPPVVLLCLLQVLLQVLLVLQCCLQVVLPPDDDPSSVVSSVSSSSSSSSSSSVLQSLLSSLVSLLSSLVVLVVVCVVPVPPVVSNCSNVVVSVSSVSSSQNNLLSSLVRLVVSLVSNVVSLVVLVVVLVVCVVVVNDDPSVSVSSVSVSVSSVSSSVSSVPSSCVSCVHSGVCVSVVVSVVD

Organism: Stichopus japonicus (NCBI:txid307972)

Sequence (395 aa):
MEDGPWPPIVWFIMKISAIFYHRQIVGQRRCMSCEKEFYKNTRRVRDTGRTVSDGYRRSRKHEDFDLTSCYETVYDDSSITREGSSSECLACESLWWDRYGHVMKYTEESIGLKYWNHPGSWFVSILILTIIIILVTYEAVVLERNYFAKHDRIVNLLSYIAFYSPLVVFPCMTVYSKVRSAFSWRGRGIWATTLNARFIVQRLQFLDLAVKGVPAKHFLVLCLIWPVFAATYRTYIKLGIRRQTDLSDKISCLTVAIAELIWGCFMFQLFLIRISFQNHFQLLLNFLQKFEGETELCQQVIRRVLVDFKCYQKCVAAYMSVMIPACILGAATSISWFYMVNDMVNDGSRDHEWFVMEKNVNFMIWSDVAMFFFLGPLAIGGFNANYIWRTFRSA

Nearest PDB structures (foldseek):
  8vc2-assembly1_A  TM=4.386E-01  e=6.912E-01  Bombyx mori
  4s0f-assembly1_A  TM=2.618E-01  e=8.255E-02  Acetivibrio thermocellus ATCC 27405
  7pru-assembly1_B  TM=2.632E-01  e=9.779E-01  Thermochaetoides thermophila DSM 1495
  5och-assembly1_B  TM=2.193E-01  e=8.221E-01  Homo sapiens

pLDDT: mean 76.98, std 16.42, range [29.44, 94.69]

Solvent-accessible surface area (backbone atoms only — not comparable to full-atom values): 22029 Å² total; per-residue (Å²): 132,91,69,54,49,42,55,64,67,60,57,50,38,36,52,63,50,47,44,50,57,66,60,82,65,66,74,93,66,65,34,74,66,58,38,54,50,48,53,53,51,55,49,49,54,56,54,66,73,45,77,84,67,79,95,74,90,82,77,93,67,90,70,75,84,58,80,39,62,65,68,56,77,76,74,77,57,93,79,71,90,66,93,73,89,70,78,85,50,65,64,28,48,61,74,33,30,38,62,85,67,50,75,56,88,72,51,53,66,53,49,48,43,62,86,73,59,47,68,65,43,36,58,54,27,50,51,53,40,48,51,51,46,52,54,54,50,48,53,53,51,55,48,45,70,74,26,71,86,38,81,96,33,47,56,57,48,50,29,50,52,22,57,48,48,63,51,44,48,57,44,53,51,47,48,51,28,49,54,39,66,71,68,63,64,74,60,65,70,44,32,44,58,53,66,33,44,46,49,44,57,64,36,50,46,31,56,41,34,47,83,70,38,74,81,61,59,68,58,50,48,50,33,52,50,52,32,49,50,52,34,50,52,50,41,46,54,60,57,69,69,36,91,76,70,55,73,66,58,55,51,50,46,52,52,51,32,52,37,38,44,28,48,22,34,45,38,49,49,48,28,53,50,45,53,16,49,56,40,47,50,54,44,47,52,56,48,50,65,74,47,69,84,47,60,69,60,50,50,56,50,52,54,51,55,50,46,54,49,51,11,44,40,45,33,52,47,62,50,44,67,51,41,52,58,25,40,53,45,24,52,53,26,45,54,51,48,54,53,52,56,53,50,44,51,77,69,66,74,63,60,71,69,58,54,56,52,52,52,52,53,46,50,50,52,51,52,51,36,47,49,54,63,49,48,50,31,62,24,57,71,40,92,56,59,63,59,61,58,52,52,60,74,74,107